Protein AF-A0A4Z0AWT9-F1 (afdb_monomer)

Structure (mmCIF, N/CA/C/O backbone):
data_AF-A0A4Z0AWT9-F1
#
_entry.id   AF-A0A4Z0AWT9-F1
#
loop_
_atom_site.group_PDB
_atom_site.id
_atom_site.type_symbol
_atom_site.label_atom_id
_atom_site.label_alt_id
_atom_site.label_comp_id
_atom_site.label_asym_id
_atom_site.label_entity_id
_atom_site.label_seq_id
_atom_site.pdbx_PDB_ins_code
_atom_site.Cartn_x
_atom_site.Cartn_y
_atom_site.Cartn_z
_atom_site.occupancy
_atom_site.B_iso_or_equiv
_atom_site.auth_seq_id
_atom_site.auth_comp_id
_atom_site.auth_asym_id
_atom_site.auth_atom_id
_atom_site.pdbx_PDB_model_num
ATOM 1 N N . MET A 1 1 ? -32.587 -28.003 28.829 1.00 34.00 1 MET A N 1
ATOM 2 C CA . MET A 1 1 ? -33.513 -27.826 27.686 1.00 34.00 1 MET A CA 1
ATOM 3 C C . MET A 1 1 ? -32.665 -27.761 26.427 1.00 34.00 1 MET A C 1
ATOM 5 O O . MET A 1 1 ? -31.558 -27.246 26.549 1.00 34.00 1 MET A O 1
ATOM 9 N N . PRO A 1 2 ? -33.095 -28.286 25.268 1.00 43.34 2 PRO A N 1
ATOM 10 C CA . PRO A 1 2 ? -32.362 -28.026 24.037 1.00 43.34 2 PRO A CA 1
ATOM 11 C C . PRO A 1 2 ? -32.522 -26.530 23.752 1.00 43.34 2 PRO A C 1
ATOM 13 O O . PRO A 1 2 ? -33.607 -26.087 23.383 1.00 43.34 2 PRO A O 1
ATOM 16 N N . MET A 1 3 ? -31.492 -25.736 24.053 1.00 56.53 3 MET A N 1
ATOM 17 C CA . MET A 1 3 ? -31.479 -24.334 23.651 1.00 56.53 3 MET A CA 1
ATOM 18 C C . MET A 1 3 ? -31.527 -24.301 22.127 1.00 56.53 3 MET A C 1
ATOM 20 O O . MET A 1 3 ? -30.847 -25.090 21.468 1.00 56.53 3 MET A O 1
ATOM 24 N N . THR A 1 4 ? -32.356 -23.426 21.567 1.00 65.38 4 THR A N 1
ATOM 25 C CA . THR A 1 4 ? -32.278 -23.099 20.144 1.00 65.38 4 THR A CA 1
ATOM 26 C C . THR A 1 4 ? -30.821 -22.744 19.818 1.00 65.38 4 THR A C 1
ATOM 28 O O . THR A 1 4 ? -30.235 -21.932 20.535 1.00 65.38 4 THR A O 1
ATOM 31 N N . PRO A 1 5 ? -30.203 -23.354 18.788 1.00 80.44 5 PRO A N 1
ATOM 32 C CA . PRO A 1 5 ? -28.760 -23.236 18.536 1.00 80.44 5 PRO A CA 1
ATOM 33 C C . PRO A 1 5 ? -28.327 -21.819 18.126 1.00 80.44 5 PRO A C 1
ATOM 35 O O . PRO A 1 5 ? -27.136 -21.520 18.066 1.00 80.44 5 PRO A O 1
ATOM 38 N N . TYR A 1 6 ? -29.296 -20.943 17.869 1.00 90.62 6 TYR A N 1
ATOM 39 C CA . TYR A 1 6 ? -29.118 -19.524 17.625 1.00 90.62 6 TYR A CA 1
ATOM 40 C C . TYR A 1 6 ? -30.320 -18.735 18.155 1.00 90.62 6 TYR A C 1
ATOM 42 O O . TYR A 1 6 ? -31.390 -19.303 18.393 1.00 90.62 6 TYR A O 1
ATOM 50 N N . LEU A 1 7 ? -30.150 -17.420 18.301 1.00 92.81 7 LEU A N 1
ATOM 51 C CA . LEU A 1 7 ? -31.238 -16.474 18.562 1.00 92.81 7 LEU A CA 1
ATOM 52 C C . LEU A 1 7 ? -31.240 -15.377 17.506 1.00 92.81 7 LEU A C 1
ATOM 54 O O . LEU A 1 7 ? -30.193 -14.813 17.200 1.00 92.81 7 LEU A O 1
ATOM 58 N N . VAL A 1 8 ? -32.416 -15.039 16.984 1.00 93.94 8 VAL A N 1
ATOM 59 C CA . VAL A 1 8 ? -32.607 -13.880 16.104 1.00 93.94 8 VAL A CA 1
ATOM 60 C C . VAL A 1 8 ? -33.432 -12.826 16.824 1.00 93.94 8 VAL A C 1
ATOM 62 O O . VAL A 1 8 ? -34.548 -13.106 17.263 1.00 93.94 8 VAL A O 1
ATOM 65 N N . SER A 1 9 ? -32.902 -11.607 16.896 1.00 94.94 9 SER A N 1
ATOM 66 C CA . SER A 1 9 ? -33.545 -10.489 17.585 1.00 94.94 9 SER A CA 1
ATOM 67 C C . SER A 1 9 ? -33.411 -9.190 16.797 1.00 94.94 9 SER A C 1
ATOM 69 O O . SER A 1 9 ? -32.489 -9.012 15.997 1.00 94.94 9 SER A O 1
ATOM 71 N N . GLN A 1 10 ? -34.320 -8.249 17.051 1.00 96.06 10 GLN A N 1
ATOM 72 C CA . GLN A 1 10 ? -34.193 -6.888 16.541 1.00 96.06 10 GLN A CA 1
ATOM 73 C C . GLN A 1 10 ? -32.950 -6.218 17.138 1.00 96.06 10 GLN A C 1
ATOM 75 O O . GLN A 1 10 ? -32.688 -6.317 18.341 1.00 96.06 10 GLN A O 1
ATOM 80 N N . PHE A 1 11 ? -32.195 -5.520 16.297 1.00 95.69 11 PHE A N 1
ATOM 81 C CA . PHE A 1 11 ? -31.039 -4.748 16.715 1.00 95.69 11 PHE A CA 1
ATOM 82 C C . PHE A 1 11 ? -31.488 -3.576 17.594 1.00 95.69 11 PHE A C 1
ATOM 84 O O . PHE A 1 11 ? -32.175 -2.661 17.149 1.00 95.69 11 PHE A O 1
ATOM 91 N N . ALA A 1 12 ? -31.115 -3.636 18.868 1.00 92.44 12 ALA A N 1
ATOM 92 C CA . ALA A 1 12 ? -31.320 -2.580 19.845 1.00 92.44 12 ALA A CA 1
ATOM 93 C C . ALA A 1 12 ? -30.248 -2.693 20.931 1.00 92.44 12 ALA A C 1
ATOM 95 O O . ALA A 1 12 ? -29.684 -3.768 21.161 1.00 92.44 12 ALA A O 1
ATOM 96 N N . GLN A 1 13 ? -29.986 -1.592 21.633 1.00 85.69 13 GLN A N 1
ATOM 97 C CA . GLN A 1 13 ? -28.931 -1.549 22.645 1.00 85.69 13 GLN A CA 1
ATOM 98 C C . GLN A 1 13 ? -29.200 -2.531 23.801 1.00 85.69 13 GLN A C 1
ATOM 100 O O . GLN A 1 13 ? -28.304 -3.256 24.228 1.00 85.69 13 GLN A O 1
ATOM 105 N N . SER A 1 14 ? -30.455 -2.615 24.258 1.00 86.06 14 SER A N 1
ATOM 106 C CA . SER A 1 14 ? -30.897 -3.584 25.271 1.00 86.06 14 SER A CA 1
ATOM 107 C C . SER A 1 14 ? -30.774 -5.030 24.784 1.00 86.06 14 SER A C 1
ATOM 109 O O . SER A 1 14 ? -30.354 -5.897 25.551 1.00 86.06 14 SER A O 1
ATOM 111 N N . THR A 1 15 ? -31.073 -5.288 23.506 1.00 88.69 15 THR A N 1
ATOM 112 C CA . THR A 1 15 ? -30.923 -6.611 22.889 1.00 88.69 15 THR A CA 1
ATOM 113 C C . THR A 1 15 ? -29.475 -7.082 22.935 1.00 88.69 15 THR A C 1
ATOM 115 O O . THR A 1 15 ? -29.232 -8.206 23.361 1.00 88.69 15 THR A O 1
ATOM 118 N N . MET A 1 16 ? -28.506 -6.245 22.544 1.00 85.69 16 MET A N 1
ATOM 119 C CA . MET A 1 16 ? -27.086 -6.628 22.565 1.00 85.69 16 MET A CA 1
ATOM 120 C C . MET A 1 16 ? -26.637 -7.054 23.966 1.00 85.69 16 MET A C 1
ATOM 122 O O . MET A 1 16 ? -25.993 -8.089 24.119 1.00 85.69 16 MET A O 1
ATOM 126 N N . THR A 1 17 ? -27.026 -6.296 24.993 1.00 81.94 17 THR A N 1
ATOM 127 C CA . THR A 1 17 ? -26.704 -6.620 26.389 1.00 81.94 17 THR A CA 1
ATOM 128 C C . THR A 1 17 ? -27.331 -7.935 26.832 1.00 81.94 17 THR A C 1
ATOM 130 O O . THR A 1 17 ? -26.654 -8.762 27.442 1.00 81.94 17 THR A O 1
ATOM 133 N N . ASN A 1 18 ? -28.607 -8.153 26.508 1.00 84.69 18 ASN A N 1
ATOM 134 C CA . ASN A 1 18 ? -29.295 -9.389 26.866 1.00 84.69 18 ASN A CA 1
ATOM 135 C C . ASN A 1 18 ? -28.673 -10.596 26.161 1.00 84.69 18 ASN A C 1
ATOM 137 O O . ASN A 1 18 ? -28.399 -11.588 26.819 1.00 84.69 18 ASN A O 1
ATOM 141 N N . LEU A 1 19 ? -28.352 -10.493 24.870 1.00 87.06 19 LEU A N 1
ATOM 142 C CA . LEU A 1 19 ? -27.725 -11.585 24.124 1.00 87.06 19 LEU A CA 1
ATOM 143 C C . LEU A 1 19 ? -26.356 -11.989 24.696 1.00 87.06 19 LEU A C 1
ATOM 145 O O . LEU A 1 19 ? -26.049 -13.174 24.730 1.00 87.06 19 LEU A O 1
ATOM 149 N N . VAL A 1 20 ? -25.539 -11.048 25.184 1.00 83.19 20 VAL A N 1
ATOM 150 C CA . VAL A 1 20 ? -24.282 -11.409 25.870 1.00 83.19 20 VAL A CA 1
ATOM 151 C C . VAL A 1 20 ? -24.552 -12.094 27.216 1.00 83.19 20 VAL A C 1
ATOM 153 O O . VAL A 1 20 ? -23.870 -13.063 27.548 1.00 83.19 20 VAL A O 1
ATOM 156 N N . ARG A 1 21 ? -25.544 -11.625 27.985 1.00 82.88 21 ARG A N 1
ATOM 157 C CA . ARG A 1 21 ? -25.937 -12.250 29.263 1.00 82.88 21 ARG A CA 1
ATOM 158 C C . ARG A 1 21 ? -26.490 -13.660 29.077 1.00 82.88 21 ARG A C 1
ATOM 160 O O . ARG A 1 21 ? -26.187 -14.525 29.887 1.00 82.88 21 ARG A O 1
ATOM 167 N N . GLU A 1 22 ? -27.235 -13.910 28.004 1.00 82.50 22 GLU A N 1
ATOM 168 C CA . GLU A 1 22 ? -27.703 -15.259 27.656 1.00 82.50 22 GLU A CA 1
ATOM 169 C C . GLU A 1 22 ? -26.533 -16.227 27.406 1.00 82.50 22 GLU A C 1
ATOM 171 O O . GLU A 1 22 ? -26.630 -17.407 27.730 1.00 82.50 22 GLU A O 1
ATOM 176 N N . CYS A 1 23 ? -25.397 -15.744 26.889 1.00 79.88 23 CYS A N 1
ATOM 177 C CA . CYS A 1 23 ? -24.223 -16.588 26.656 1.00 79.88 23 CYS A CA 1
ATOM 178 C C . CYS A 1 23 ? -23.455 -16.954 27.935 1.00 79.88 23 CYS A C 1
ATOM 180 O O . CYS A 1 23 ? -22.944 -18.067 28.030 1.00 79.88 23 CYS A O 1
ATOM 182 N N . PHE A 1 24 ? -23.313 -16.017 28.881 1.00 77.19 24 PHE A N 1
ATOM 183 C CA . PHE A 1 24 ? -22.344 -16.136 29.987 1.00 77.19 24 PHE A CA 1
ATOM 184 C C . PHE A 1 24 ? -22.935 -15.900 31.388 1.00 77.19 24 PHE A C 1
ATOM 186 O O . PHE A 1 24 ? -22.199 -15.881 32.371 1.00 77.19 24 PHE A O 1
ATOM 193 N N . GLY A 1 25 ? -24.255 -15.739 31.500 1.00 75.69 25 GLY A N 1
ATOM 194 C CA . GLY A 1 25 ? -24.974 -15.523 32.756 1.00 75.69 25 GLY A CA 1
ATOM 195 C C . GLY A 1 25 ? -25.183 -14.050 33.133 1.00 75.69 25 GLY A C 1
ATOM 196 O O . GLY A 1 25 ? -24.618 -13.127 32.546 1.00 75.69 25 GLY A O 1
ATOM 197 N N . TYR A 1 26 ? -26.020 -13.820 34.151 1.00 65.75 26 TYR A N 1
ATOM 198 C CA . TYR A 1 26 ? -26.391 -12.476 34.627 1.00 65.75 26 TYR A CA 1
ATOM 199 C C . TYR A 1 26 ? -25.334 -11.805 35.516 1.00 65.75 26 TYR A C 1
ATOM 201 O O . TYR A 1 26 ? -25.423 -10.600 35.743 1.00 65.75 26 TYR A O 1
ATOM 209 N N . ASP A 1 27 ? -24.317 -12.550 35.960 1.00 65.62 27 ASP A N 1
ATOM 210 C CA . ASP A 1 27 ? -23.157 -12.005 36.683 1.00 65.62 27 ASP A CA 1
ATOM 211 C C . ASP A 1 27 ? -22.202 -11.228 35.756 1.00 65.62 27 ASP A C 1
ATOM 213 O O . ASP A 1 27 ? -21.248 -10.588 36.211 1.00 65.62 27 ASP A O 1
ATOM 217 N N . PHE A 1 28 ? -22.459 -11.252 34.443 1.00 67.19 28 PHE A N 1
ATOM 218 C CA . PHE A 1 28 ? -21.724 -10.455 33.476 1.00 67.19 28 PHE A CA 1
ATOM 219 C C . PHE A 1 28 ? -21.985 -8.951 33.710 1.00 67.19 28 PHE A C 1
ATOM 221 O O . PHE A 1 28 ? -23.152 -8.545 33.802 1.00 67.19 28 PHE A O 1
ATOM 228 N N . PRO A 1 29 ? -20.935 -8.106 33.801 1.00 64.50 29 PRO A N 1
ATOM 229 C CA . PRO A 1 29 ? -21.062 -6.686 34.142 1.00 64.50 29 PRO A CA 1
ATOM 230 C C . PRO A 1 29 ? -22.032 -5.930 33.235 1.00 64.50 29 PRO A C 1
ATOM 232 O O . PRO A 1 29 ? -22.288 -6.355 32.114 1.00 64.50 29 PRO A O 1
ATOM 235 N N . ASP A 1 30 ? -22.529 -4.770 33.679 1.00 65.44 30 ASP A N 1
ATOM 236 C CA . ASP A 1 30 ? -23.369 -3.917 32.832 1.00 65.44 30 ASP A CA 1
ATOM 237 C C . ASP A 1 30 ? -22.605 -3.412 31.593 1.00 65.44 30 ASP A C 1
ATOM 239 O O . ASP A 1 30 ? -21.855 -2.432 31.620 1.00 65.44 30 ASP A O 1
ATOM 243 N N . ILE A 1 31 ? -22.828 -4.128 30.496 1.00 72.94 31 ILE A N 1
ATOM 244 C CA . ILE A 1 31 ? -22.224 -3.986 29.171 1.00 72.94 31 ILE A CA 1
ATOM 245 C C . ILE A 1 31 ? -22.481 -2.596 28.582 1.00 72.94 31 ILE A C 1
ATOM 247 O O . ILE A 1 31 ? -21.653 -2.083 27.830 1.00 72.94 31 ILE A O 1
ATOM 251 N N . LEU A 1 32 ? -23.597 -1.957 28.951 1.00 68.00 32 LEU A N 1
ATOM 252 C CA . LEU A 1 32 ? -24.004 -0.655 28.419 1.00 68.00 32 LEU A CA 1
ATOM 253 C C . LEU A 1 32 ? -23.069 0.477 28.842 1.00 68.00 32 LEU A C 1
ATOM 255 O O . LEU A 1 32 ? -22.930 1.463 28.122 1.00 68.00 32 LEU A O 1
ATOM 259 N N . THR A 1 33 ? -22.397 0.329 29.982 1.00 75.50 33 THR A N 1
ATOM 260 C CA . THR A 1 33 ? -21.462 1.342 30.493 1.00 75.50 33 THR A CA 1
ATOM 261 C C . THR A 1 33 ? -20.154 1.397 29.702 1.00 75.50 33 THR A C 1
ATOM 263 O O . THR A 1 33 ? -19.354 2.322 29.858 1.00 75.50 33 THR A O 1
ATOM 266 N N . LYS A 1 34 ? -19.918 0.412 28.830 1.00 86.38 34 LYS A N 1
ATOM 267 C CA . LYS A 1 34 ? -18.669 0.259 28.101 1.00 86.38 34 LYS A CA 1
ATOM 268 C C . LYS A 1 34 ? -18.639 1.127 26.843 1.00 86.38 34 LYS A C 1
ATOM 270 O O . LYS A 1 34 ? -19.440 0.935 25.928 1.00 86.38 34 LYS A O 1
ATOM 275 N N . ARG A 1 35 ? -17.648 2.028 26.758 1.00 88.62 35 ARG A N 1
ATOM 276 C CA . ARG A 1 35 ? -17.450 2.939 25.609 1.00 88.62 35 ARG A CA 1
ATOM 277 C C . ARG A 1 35 ? -17.421 2.185 24.277 1.00 88.62 35 ARG A C 1
ATOM 279 O O . ARG A 1 35 ? -18.039 2.646 23.322 1.00 88.62 35 ARG A O 1
ATOM 286 N N . GLN A 1 36 ? -16.778 1.015 24.230 1.00 91.19 36 GLN A N 1
ATOM 287 C CA . GLN A 1 36 ? -16.684 0.216 23.007 1.00 91.19 36 GLN A CA 1
ATOM 288 C C . GLN A 1 36 ? -18.032 -0.288 22.497 1.00 91.19 36 GLN A C 1
ATOM 290 O O . GLN A 1 36 ? -18.289 -0.264 21.296 1.00 91.19 36 GLN A O 1
ATOM 295 N N . VAL A 1 37 ? -18.918 -0.708 23.402 1.00 90.75 37 VAL A N 1
ATOM 296 C CA . VAL A 1 37 ? -20.254 -1.187 23.028 1.00 90.75 37 VAL A CA 1
ATOM 297 C C . VAL A 1 37 ? -21.082 -0.035 22.481 1.00 90.75 37 VAL A C 1
ATOM 299 O O . VAL A 1 37 ? -21.694 -0.179 21.428 1.00 90.75 37 VAL A O 1
ATOM 302 N N . GLY A 1 38 ? -21.055 1.122 23.152 1.00 91.25 38 GLY A N 1
ATOM 303 C CA . GLY A 1 38 ? -21.725 2.329 22.664 1.00 91.25 38 GLY A CA 1
ATOM 304 C C . GLY A 1 38 ? -21.214 2.761 21.287 1.00 91.25 38 GLY A C 1
ATOM 305 O O . GLY A 1 38 ? -22.010 3.066 20.400 1.00 91.25 38 GLY A O 1
ATOM 306 N N . TYR A 1 39 ? -19.895 2.713 21.074 1.00 92.75 39 TYR A N 1
ATOM 307 C CA . TYR A 1 39 ? -19.290 3.034 19.784 1.00 92.75 39 TYR A CA 1
ATOM 308 C C . TYR A 1 39 ? -19.731 2.060 18.680 1.00 92.75 39 TYR A C 1
ATOM 310 O O . TYR A 1 39 ? -20.204 2.501 17.634 1.00 92.75 39 TYR A O 1
ATOM 318 N N . ILE A 1 40 ? -19.630 0.745 18.915 1.00 94.00 40 ILE A N 1
ATOM 319 C CA . ILE A 1 40 ? -20.047 -0.294 17.957 1.00 94.00 40 ILE A CA 1
ATOM 320 C C . ILE A 1 40 ? -21.546 -0.186 17.651 1.00 94.00 40 ILE A C 1
ATOM 322 O O . ILE A 1 40 ? -21.942 -0.298 16.493 1.00 94.00 40 ILE A O 1
ATOM 326 N N . PHE A 1 41 ? -22.375 0.079 18.662 1.00 94.25 41 PHE A N 1
ATOM 327 C CA . PHE A 1 41 ? -23.812 0.275 18.488 1.00 94.25 41 PHE A CA 1
ATOM 328 C C . PHE A 1 41 ? -24.112 1.457 17.559 1.00 94.25 41 PHE A C 1
ATOM 330 O O . PHE A 1 41 ? -24.841 1.300 16.580 1.00 94.25 41 PHE A O 1
ATOM 337 N N . ASN A 1 42 ? -23.493 2.617 17.802 1.00 93.69 42 ASN A N 1
ATOM 338 C CA . ASN A 1 42 ? -23.650 3.783 16.933 1.00 93.69 42 ASN A CA 1
ATOM 339 C C . ASN A 1 42 ? -23.121 3.494 15.518 1.00 93.69 42 ASN A C 1
ATOM 341 O O . ASN A 1 42 ? -23.771 3.857 14.538 1.00 93.69 42 ASN A O 1
ATOM 345 N N . TYR A 1 43 ? -21.978 2.807 15.398 1.00 94.44 43 TYR A N 1
ATOM 346 C CA . TYR A 1 43 ? -21.394 2.397 14.115 1.00 94.44 43 TYR A CA 1
ATOM 347 C C . TYR A 1 43 ? -22.377 1.562 13.284 1.00 94.44 43 TYR A C 1
ATOM 349 O O . TYR A 1 43 ? -22.621 1.869 12.119 1.00 94.44 43 TYR A O 1
ATOM 357 N N . LEU A 1 44 ? -22.987 0.550 13.900 1.00 95.38 44 LEU A N 1
ATOM 358 C CA . LEU A 1 44 ? -23.979 -0.324 13.275 1.00 95.38 44 LEU A CA 1
ATOM 359 C C . LEU A 1 44 ? -25.296 0.399 12.961 1.00 95.38 44 LEU A C 1
ATOM 361 O O . LEU A 1 44 ? -25.850 0.182 11.887 1.00 95.38 44 LEU A O 1
ATOM 365 N N . ASN A 1 45 ? -25.763 1.307 13.825 1.00 94.19 45 ASN A N 1
ATOM 366 C CA . ASN A 1 45 ? -26.920 2.162 13.520 1.00 94.19 45 ASN A CA 1
ATOM 367 C C . ASN A 1 45 ? -26.681 3.001 12.264 1.00 94.19 45 ASN A C 1
ATOM 369 O O . ASN A 1 45 ? -27.558 3.114 11.412 1.00 94.19 45 ASN A O 1
ATOM 373 N N . ARG A 1 46 ? -25.476 3.562 12.108 1.00 93.19 46 ARG A N 1
ATOM 374 C CA . ARG A 1 46 ? -25.130 4.350 10.918 1.00 93.19 46 ARG A CA 1
ATOM 375 C C . ARG A 1 46 ? -25.126 3.514 9.634 1.00 93.19 46 ARG A C 1
ATOM 377 O O . ARG A 1 46 ? -25.330 4.080 8.560 1.00 93.19 46 ARG A O 1
ATOM 384 N N . LEU A 1 47 ? -24.910 2.205 9.758 1.00 94.56 47 LEU A N 1
ATOM 385 C CA . LEU A 1 47 ? -25.004 1.210 8.688 1.00 94.56 47 LEU A CA 1
ATOM 386 C C . LEU A 1 47 ? -26.421 0.632 8.500 1.00 94.56 47 LEU A C 1
ATOM 388 O O . LEU A 1 47 ? -26.574 -0.321 7.739 1.00 94.56 47 LEU A O 1
ATOM 392 N N . ASP A 1 48 ? -27.436 1.192 9.168 1.00 95.38 48 ASP A N 1
ATOM 393 C CA . ASP A 1 48 ? -28.833 0.735 9.123 1.00 95.38 48 ASP A CA 1
ATOM 394 C C . ASP A 1 48 ? -29.010 -0.722 9.596 1.00 95.38 48 ASP A C 1
ATOM 396 O O . ASP A 1 48 ? -29.749 -1.503 8.999 1.00 95.38 48 ASP A O 1
ATOM 400 N N . ALA A 1 49 ? -28.308 -1.124 10.664 1.00 97.06 49 ALA A N 1
ATOM 401 C CA . ALA A 1 49 ? -28.497 -2.438 11.277 1.00 97.06 49 ALA A CA 1
ATOM 402 C C . ALA A 1 49 ? -29.924 -2.597 11.830 1.00 97.06 49 ALA A C 1
ATOM 404 O O . ALA A 1 49 ? -30.387 -1.796 12.640 1.00 97.06 49 ALA A O 1
ATOM 405 N N . LYS A 1 50 ? -30.606 -3.673 11.426 1.00 97.62 50 LYS A N 1
ATOM 406 C CA . LYS A 1 50 ? -31.999 -3.970 11.802 1.00 97.62 50 LYS A CA 1
ATOM 407 C C . LYS A 1 50 ? -32.123 -5.184 12.698 1.00 97.62 50 LYS A C 1
ATOM 409 O O . LYS A 1 50 ? -32.933 -5.177 13.623 1.00 97.62 50 LYS A O 1
ATOM 414 N N . ASN A 1 51 ? -31.304 -6.204 12.463 1.00 97.56 51 ASN A N 1
ATOM 415 C CA . ASN A 1 51 ? -31.355 -7.455 13.205 1.00 97.56 51 ASN A CA 1
ATOM 416 C C . ASN A 1 51 ? -29.962 -7.948 13.576 1.00 97.56 51 ASN A C 1
ATOM 418 O O . ASN A 1 51 ? -28.967 -7.670 12.901 1.00 97.56 51 ASN A O 1
ATOM 422 N N . VAL A 1 52 ? -29.927 -8.713 14.662 1.00 97.25 52 VAL A N 1
ATOM 423 C CA . VAL A 1 52 ? -28.757 -9.438 15.140 1.00 97.25 52 VAL A CA 1
ATOM 424 C C . VAL A 1 52 ? -29.111 -10.917 15.284 1.00 97.25 52 VAL A C 1
ATOM 426 O O . VAL A 1 52 ? -30.156 -11.262 15.838 1.00 97.25 52 VAL A O 1
ATOM 429 N N . LEU A 1 53 ? -28.242 -11.784 14.769 1.00 96.25 53 LEU A N 1
ATOM 430 C CA . LEU A 1 53 ? -28.292 -13.226 14.983 1.00 96.25 53 LEU A CA 1
ATOM 431 C C . LEU A 1 53 ? -27.140 -13.621 15.904 1.00 96.25 53 LEU A C 1
ATOM 433 O O . LEU A 1 53 ? -25.983 -13.321 15.619 1.00 96.25 53 LEU A O 1
ATOM 437 N N . LEU A 1 54 ? -27.459 -14.291 17.002 1.00 95.75 54 LEU A N 1
ATOM 438 C CA . LEU A 1 54 ? -26.496 -14.853 17.935 1.00 95.75 54 LEU A CA 1
ATOM 439 C C . LEU A 1 54 ? -26.248 -16.323 17.600 1.00 95.75 54 LEU A C 1
ATOM 441 O O . LEU A 1 54 ? -27.169 -17.131 17.666 1.00 95.75 54 LEU A O 1
ATOM 445 N N . GLU A 1 55 ? -25.006 -16.654 17.278 1.00 94.44 55 GLU A N 1
ATOM 446 C CA . GLU A 1 55 ? -24.491 -18.016 17.169 1.00 94.44 55 GLU A CA 1
ATOM 447 C C . GLU A 1 55 ? -23.827 -18.414 18.492 1.00 94.44 55 GLU A C 1
ATOM 449 O O . GLU A 1 55 ? -22.880 -17.761 18.952 1.00 94.44 55 GLU A O 1
ATOM 454 N N . PHE A 1 56 ? -24.332 -19.485 19.106 1.00 91.06 56 PHE A N 1
ATOM 455 C CA . PHE A 1 56 ? -23.772 -20.040 20.335 1.00 91.06 56 PHE A CA 1
ATOM 456 C C . PHE A 1 56 ? -22.606 -20.992 20.058 1.00 91.06 56 PHE A C 1
ATOM 458 O O . PHE A 1 56 ? -22.488 -21.560 18.977 1.00 91.06 56 PHE A O 1
ATOM 465 N N . GLU A 1 57 ? -21.779 -21.208 21.084 1.00 89.25 57 GLU A N 1
ATOM 466 C CA . GLU A 1 57 ? -20.705 -22.211 21.087 1.00 89.25 57 GLU A CA 1
ATOM 467 C C . GLU A 1 57 ? -19.690 -22.082 19.934 1.00 89.25 57 GLU A C 1
ATOM 469 O O . GLU A 1 57 ? -19.135 -23.070 19.452 1.00 89.25 57 GLU A O 1
ATOM 474 N N . TYR A 1 58 ? -19.405 -20.850 19.515 1.00 93.50 58 TYR A N 1
ATOM 475 C CA . TYR A 1 58 ? -18.431 -20.553 18.473 1.00 93.50 58 TYR A CA 1
ATOM 476 C C . TYR A 1 58 ? -16.994 -20.763 18.973 1.00 93.50 58 TYR A C 1
ATOM 478 O O . TYR A 1 58 ? -16.624 -20.318 20.061 1.00 93.50 58 TYR A O 1
ATOM 486 N N . VAL A 1 59 ? -16.145 -21.389 18.158 1.00 94.25 59 VAL A N 1
ATOM 487 C CA . VAL A 1 59 ? -14.711 -21.538 18.449 1.00 94.25 59 VAL A CA 1
ATOM 488 C C . VAL A 1 59 ? -13.933 -20.500 17.651 1.00 94.25 59 VAL A C 1
ATOM 490 O O . VAL A 1 59 ? -13.738 -20.635 16.443 1.00 94.25 59 VAL A O 1
ATOM 493 N N . ASP A 1 60 ? -13.479 -19.452 18.335 1.00 94.56 60 ASP A N 1
ATOM 494 C CA . ASP A 1 60 ? -12.621 -18.439 17.731 1.00 94.56 60 ASP A CA 1
ATOM 495 C C . ASP A 1 60 ? -11.156 -18.883 17.755 1.00 94.56 60 ASP A C 1
ATOM 497 O O . ASP A 1 60 ? -10.642 -19.270 18.801 1.00 94.56 60 ASP A O 1
ATOM 501 N N . LYS A 1 61 ? -10.474 -18.805 16.606 1.00 93.38 61 LYS A N 1
ATOM 502 C CA . LYS A 1 61 ? -9.060 -19.194 16.482 1.00 93.38 61 LYS A CA 1
ATOM 503 C C . LYS A 1 61 ? -8.171 -18.383 17.430 1.00 93.38 61 LYS A C 1
ATOM 505 O O . LYS A 1 61 ? -7.358 -18.966 18.141 1.00 93.38 61 LYS A O 1
ATOM 510 N N . ASP A 1 62 ? -8.317 -17.058 17.414 1.00 92.00 62 ASP A N 1
ATOM 511 C CA . ASP A 1 62 ? -7.410 -16.159 18.129 1.00 92.00 62 ASP A CA 1
ATOM 512 C C . ASP A 1 62 ? -7.605 -16.319 19.647 1.00 92.00 62 ASP A C 1
ATOM 514 O O . ASP A 1 62 ? -6.635 -16.495 20.386 1.00 92.00 62 ASP A O 1
ATOM 518 N N . PHE A 1 63 ? -8.859 -16.379 20.110 1.00 93.62 63 PHE A N 1
ATOM 519 C CA . PHE A 1 63 ? -9.153 -16.623 21.521 1.00 93.62 63 PHE A CA 1
ATOM 520 C C . PHE A 1 63 ? -8.803 -18.040 21.983 1.00 93.62 63 PHE A C 1
ATOM 522 O O . PHE A 1 63 ? -8.360 -18.198 23.116 1.00 93.62 63 PHE A O 1
ATOM 529 N N . LEU A 1 64 ? -8.978 -19.074 21.154 1.00 94.81 64 LEU A N 1
ATOM 530 C CA . LEU A 1 64 ? -8.596 -20.440 21.525 1.00 94.81 64 LEU A CA 1
ATOM 531 C C . LEU A 1 64 ? -7.091 -20.533 21.806 1.00 94.81 64 LEU A C 1
ATOM 533 O O . LEU A 1 64 ? -6.685 -21.167 22.785 1.00 94.81 64 LEU A O 1
ATOM 537 N N . GLU A 1 65 ? -6.275 -19.871 20.986 1.00 93.50 65 GLU A N 1
ATOM 538 C CA . GLU A 1 65 ? -4.829 -19.812 21.188 1.00 93.50 65 GLU A CA 1
ATOM 539 C C . GLU A 1 65 ? -4.489 -19.082 22.498 1.00 93.50 65 GLU A C 1
ATOM 541 O O . GLU A 1 65 ? -3.779 -19.628 23.350 1.00 93.50 65 GLU A O 1
ATOM 546 N N . ASP A 1 66 ? -5.078 -17.904 22.722 1.00 91.25 66 ASP A N 1
ATOM 547 C CA . ASP A 1 66 ? -4.893 -17.124 23.954 1.00 91.25 66 ASP A CA 1
ATOM 548 C C . ASP A 1 66 ? -5.367 -17.894 25.200 1.00 91.25 66 ASP A C 1
ATOM 550 O O . ASP A 1 66 ? -4.703 -17.898 26.246 1.00 91.25 66 ASP A O 1
ATOM 554 N N . PHE A 1 67 ? -6.480 -18.620 25.079 1.00 92.00 67 PHE A N 1
ATOM 555 C CA . PHE A 1 67 ? -7.012 -19.474 26.129 1.00 92.00 67 PHE A CA 1
ATOM 556 C C . PHE A 1 67 ? -6.038 -20.595 26.472 1.00 92.00 67 PHE A C 1
ATOM 558 O O . PHE A 1 67 ? -5.681 -20.761 27.638 1.00 92.00 67 PHE A O 1
ATOM 565 N N . SER A 1 68 ? -5.577 -21.347 25.473 1.00 92.06 68 SER A N 1
ATOM 566 C CA . SER A 1 68 ? -4.709 -22.509 25.680 1.00 92.06 68 SER A CA 1
ATOM 567 C C . SER A 1 68 ? -3.406 -22.152 26.407 1.00 92.06 68 SER A C 1
ATOM 569 O O . SER A 1 68 ? -2.930 -22.898 27.266 1.00 92.06 68 SER A O 1
ATOM 571 N N . ARG A 1 69 ? -2.845 -20.976 26.116 1.00 88.00 69 ARG A N 1
ATOM 572 C CA . ARG A 1 69 ? -1.538 -20.558 26.635 1.00 88.00 69 ARG A CA 1
ATOM 573 C C . ARG A 1 69 ? -1.605 -19.961 28.024 1.00 88.00 69 ARG A C 1
ATOM 575 O O . ARG A 1 69 ? -0.679 -20.179 28.818 1.00 88.00 69 ARG A O 1
ATOM 582 N N . TYR A 1 70 ? -2.687 -19.243 28.309 1.00 86.06 70 TYR A N 1
ATOM 583 C CA . TYR A 1 70 ? -2.853 -18.491 29.542 1.00 86.06 70 TYR A CA 1
ATOM 584 C C . TYR A 1 70 ? -4.072 -18.944 30.354 1.00 86.06 70 TYR A C 1
ATOM 586 O O . TYR A 1 70 ? -3.907 -19.466 31.459 1.00 86.06 70 TYR A O 1
ATOM 594 N N . TYR A 1 71 ? -5.292 -18.786 29.829 1.00 87.06 71 TYR A N 1
ATOM 595 C CA . TYR A 1 71 ? -6.519 -18.967 30.618 1.00 87.06 71 TYR A CA 1
ATOM 596 C C . TYR A 1 71 ? -6.786 -20.412 31.050 1.00 87.06 71 TYR A C 1
ATOM 598 O O . TYR A 1 71 ? -7.326 -20.620 32.136 1.00 87.06 71 TYR A O 1
ATOM 606 N N . ALA A 1 72 ? -6.338 -21.408 30.285 1.00 90.38 72 ALA A N 1
ATOM 607 C CA . ALA A 1 72 ? -6.469 -22.823 30.634 1.00 90.38 72 ALA A CA 1
ATOM 608 C C . ALA A 1 72 ? -5.779 -23.178 31.965 1.00 90.38 72 ALA A C 1
ATOM 610 O O . ALA A 1 72 ? -6.169 -24.127 32.639 1.00 90.38 72 ALA A O 1
ATOM 611 N N . LYS A 1 73 ? -4.765 -22.399 32.363 1.00 86.62 73 LYS A N 1
ATOM 612 C CA . LYS A 1 73 ? -4.007 -22.580 33.612 1.00 86.62 73 LYS A CA 1
ATOM 613 C C . LYS A 1 73 ? -4.618 -21.818 34.795 1.00 86.62 73 LYS A C 1
ATOM 615 O O . LYS A 1 73 ? -4.115 -21.923 35.912 1.00 86.62 73 LYS A O 1
ATOM 620 N N . ARG A 1 74 ? -5.677 -21.031 34.574 1.00 82.38 74 ARG A N 1
ATOM 621 C CA . ARG A 1 74 ? -6.328 -20.206 35.598 1.00 82.38 74 ARG A CA 1
ATOM 622 C C . ARG A 1 74 ? -7.430 -20.995 36.309 1.00 82.38 74 ARG A C 1
ATOM 624 O O . ARG A 1 74 ? -8.258 -21.643 35.668 1.00 82.38 74 ARG A O 1
ATOM 631 N N . TYR A 1 75 ? -7.462 -20.895 37.637 1.00 80.00 75 TYR A N 1
ATOM 632 C CA . TYR A 1 75 ? -8.573 -21.399 38.447 1.00 80.00 75 TYR A CA 1
ATOM 633 C C . TYR A 1 75 ? -9.859 -20.612 38.148 1.00 80.00 75 TYR A C 1
ATOM 635 O O . TYR A 1 75 ? -9.825 -19.381 38.125 1.00 80.00 75 TYR A O 1
ATOM 643 N N . GLY A 1 76 ? -10.976 -21.317 37.932 1.00 73.81 76 GLY A N 1
ATOM 644 C CA . GLY A 1 76 ? -12.257 -20.702 37.566 1.00 73.81 76 GLY A CA 1
ATOM 645 C C . GLY A 1 76 ? -12.248 -20.075 36.170 1.00 73.81 76 GLY A C 1
ATOM 646 O O . GLY A 1 76 ? -12.639 -18.924 36.021 1.00 73.81 76 GLY A O 1
ATOM 647 N N . ASN A 1 77 ? -11.722 -20.785 35.165 1.00 79.44 77 ASN A N 1
ATOM 648 C CA . ASN A 1 77 ? -11.828 -20.340 33.776 1.00 79.44 77 ASN A CA 1
ATOM 649 C C . ASN A 1 77 ? -13.235 -20.619 33.218 1.00 79.44 77 ASN A C 1
ATOM 651 O O . ASN A 1 77 ? -13.789 -21.692 33.442 1.00 79.44 77 ASN A O 1
ATOM 655 N N . ASP A 1 78 ? -13.772 -19.669 32.452 1.00 79.50 78 ASP A N 1
ATOM 656 C CA . ASP A 1 78 ? -15.117 -19.725 31.856 1.00 79.50 78 ASP A CA 1
ATOM 657 C C . ASP A 1 78 ? -15.141 -20.502 30.515 1.00 79.50 78 ASP A C 1
ATOM 659 O O . ASP A 1 78 ? -16.046 -20.358 29.695 1.00 79.50 78 ASP A O 1
ATOM 663 N N . GLY A 1 79 ? -14.128 -21.347 30.279 1.00 87.31 79 GLY A N 1
ATOM 664 C CA . GLY A 1 79 ? -13.969 -22.140 29.060 1.00 87.31 79 GLY A CA 1
ATOM 665 C C . GLY A 1 79 ? -13.440 -21.367 27.843 1.00 87.31 79 GLY A C 1
ATOM 666 O O . GLY A 1 79 ? -13.088 -20.193 27.910 1.00 87.31 79 GLY A O 1
ATOM 667 N N . HIS A 1 80 ? -13.346 -22.074 26.712 1.00 90.12 80 HIS A N 1
ATOM 668 C CA . HIS A 1 80 ? -12.807 -21.558 25.444 1.00 90.12 80 HIS A CA 1
ATOM 669 C C . HIS A 1 80 ? -13.887 -21.270 24.388 1.00 90.12 80 HIS A C 1
ATOM 671 O O . HIS A 1 80 ? -13.572 -20.765 23.312 1.00 90.12 80 HIS A O 1
ATOM 677 N N . LYS A 1 81 ? -15.147 -21.636 24.661 1.00 92.81 81 LYS A N 1
ATOM 678 C CA . LYS A 1 81 ? -16.260 -21.421 23.734 1.00 92.81 81 LYS A CA 1
ATOM 679 C C . LYS A 1 81 ? -16.692 -19.956 23.791 1.00 92.81 81 LYS A C 1
ATOM 681 O O . LYS A 1 81 ? -17.077 -19.454 24.843 1.00 92.81 81 LYS A O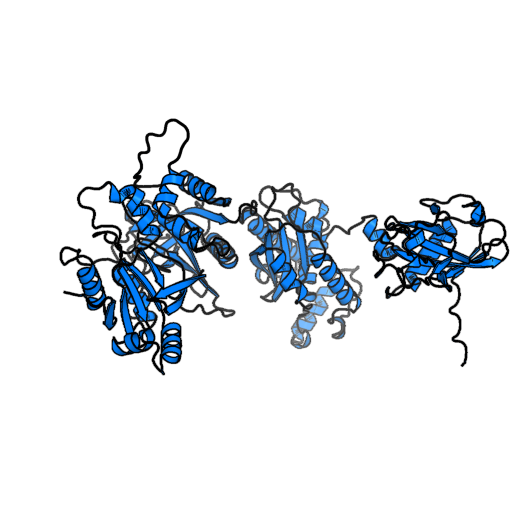 1
ATOM 686 N N . CYS A 1 82 ? -16.631 -19.291 22.648 1.00 94.19 82 CYS A N 1
ATOM 687 C CA . CYS A 1 82 ? -17.147 -17.949 22.436 1.00 94.19 82 CYS A CA 1
ATOM 688 C C . CYS A 1 82 ? -18.611 -17.999 21.977 1.00 94.19 82 CYS A C 1
ATOM 690 O O . CYS A 1 82 ? -19.184 -19.057 21.716 1.00 94.19 82 CYS A O 1
ATOM 692 N N . ALA A 1 83 ? -19.199 -16.821 21.809 1.00 94.06 83 ALA A N 1
ATOM 693 C CA . ALA A 1 83 ? -20.375 -16.626 20.971 1.00 94.06 83 ALA A CA 1
ATOM 694 C C . ALA A 1 83 ? -20.037 -15.670 19.823 1.00 94.06 83 ALA A C 1
ATOM 696 O O . ALA A 1 83 ? -19.040 -14.944 19.890 1.00 94.06 83 ALA A O 1
ATOM 697 N N . ARG A 1 84 ? -20.854 -15.638 18.772 1.00 95.69 84 ARG A N 1
ATOM 698 C CA . ARG A 1 84 ? -20.666 -14.711 17.652 1.00 95.69 84 ARG A CA 1
ATOM 699 C C . ARG A 1 84 ? -21.981 -14.032 17.299 1.00 95.69 84 ARG A C 1
ATOM 701 O O . ARG A 1 84 ? -22.986 -14.682 17.046 1.00 95.69 84 ARG A O 1
ATOM 708 N N . MET A 1 85 ? -21.977 -12.705 17.311 1.00 96.44 85 MET A N 1
ATOM 709 C CA . MET A 1 85 ? -23.113 -11.895 16.878 1.00 96.44 85 MET A CA 1
ATOM 710 C C . MET A 1 85 ? -22.924 -11.498 15.422 1.00 96.44 85 MET A C 1
ATOM 712 O O . MET A 1 85 ? -21.890 -10.932 15.082 1.00 96.44 85 MET A O 1
ATOM 716 N N . HIS A 1 86 ? -23.924 -11.755 14.590 1.00 97.94 86 HIS A N 1
ATOM 717 C CA . HIS A 1 86 ? -23.987 -11.375 13.183 1.00 97.94 86 HIS A CA 1
ATOM 718 C C . HIS A 1 86 ? -25.003 -10.258 12.996 1.00 97.94 86 HIS A C 1
ATOM 720 O O . HIS A 1 86 ? -26.118 -10.359 13.502 1.00 97.94 86 HIS A O 1
ATOM 726 N N . PHE A 1 87 ? -24.643 -9.215 12.255 1.00 98.25 87 PHE A N 1
ATOM 727 C CA . PHE A 1 87 ? -25.481 -8.031 12.075 1.00 98.25 87 PHE A CA 1
ATOM 728 C C . PHE A 1 87 ? -25.978 -7.920 10.635 1.00 98.25 87 PHE A C 1
ATOM 730 O O . PHE A 1 87 ? -25.215 -8.140 9.691 1.00 98.25 87 PHE A O 1
ATOM 737 N N . PHE A 1 88 ? -27.246 -7.539 10.466 1.00 98.19 88 PHE A N 1
ATOM 738 C CA . PHE A 1 88 ? -27.899 -7.446 9.160 1.00 98.19 88 PHE A CA 1
ATOM 739 C C . PHE A 1 88 ? -28.696 -6.147 9.016 1.00 98.19 88 PHE A C 1
ATOM 741 O O . PHE A 1 88 ? -29.382 -5.726 9.947 1.00 98.19 88 PHE A O 1
ATOM 748 N N . ALA A 1 89 ? -28.651 -5.546 7.826 1.00 97.88 89 ALA A N 1
ATOM 749 C CA . ALA A 1 89 ? -29.428 -4.359 7.446 1.00 97.88 89 ALA A CA 1
ATOM 750 C C . ALA A 1 89 ? -30.845 -4.681 6.925 1.00 97.88 89 ALA A C 1
ATOM 752 O O . ALA A 1 89 ? -31.569 -3.806 6.435 1.00 97.88 89 ALA A O 1
ATOM 753 N N . CYS A 1 90 ? -31.255 -5.949 7.003 1.00 96.19 90 CYS A N 1
ATOM 754 C CA . CYS A 1 90 ? -32.600 -6.398 6.665 1.00 96.19 90 CYS A CA 1
ATOM 755 C C . CYS A 1 90 ? -33.314 -6.953 7.903 1.00 96.19 90 CYS A C 1
ATOM 757 O O . CYS A 1 90 ? -32.648 -7.463 8.809 1.00 96.19 90 CYS A O 1
ATOM 759 N N . PRO A 1 91 ? -34.658 -6.909 7.924 1.00 94.81 91 PRO A N 1
ATOM 760 C CA . PRO A 1 91 ? -35.443 -7.741 8.822 1.00 94.81 91 PRO A CA 1
ATOM 761 C C . PRO A 1 91 ? -35.016 -9.207 8.700 1.00 94.81 91 PRO A C 1
ATOM 763 O O . PRO A 1 91 ? -34.832 -9.708 7.588 1.00 94.81 91 PRO A O 1
ATOM 766 N N . LEU A 1 92 ? -34.834 -9.874 9.836 1.00 94.00 92 LEU A N 1
ATOM 767 C CA . LEU A 1 92 ? -34.503 -11.293 9.915 1.00 94.00 92 LEU A CA 1
ATOM 768 C C . LEU A 1 92 ? -35.318 -11.928 11.042 1.00 94.00 92 LEU A C 1
ATOM 770 O O . LEU A 1 92 ? -35.395 -11.373 12.138 1.00 94.00 92 LEU A O 1
ATOM 774 N N . ASP A 1 93 ? -35.886 -13.102 10.792 1.00 92.94 93 ASP A N 1
ATOM 775 C CA . ASP A 1 93 ? -36.565 -13.908 11.803 1.00 92.94 93 ASP A CA 1
ATOM 776 C C . ASP A 1 93 ? -36.112 -15.377 11.753 1.00 92.94 93 ASP A C 1
ATOM 778 O O . ASP A 1 93 ? -35.330 -15.792 10.893 1.00 92.94 93 ASP A O 1
ATOM 782 N N . HIS A 1 94 ? -36.586 -16.177 12.710 1.00 92.50 94 HIS A N 1
ATOM 783 C CA . HIS A 1 94 ? -36.231 -17.593 12.801 1.00 92.50 94 HIS A CA 1
ATOM 784 C C . HIS A 1 94 ? -36.761 -18.417 11.616 1.00 92.50 94 HIS A C 1
ATOM 786 O O . HIS A 1 94 ? -36.136 -19.419 11.264 1.00 92.50 94 HIS A O 1
ATOM 792 N N . GLY A 1 95 ? -37.881 -18.016 11.005 1.00 91.62 95 GLY A N 1
ATOM 793 C CA . GLY A 1 95 ? -38.488 -18.713 9.870 1.00 91.62 95 GLY A CA 1
ATOM 794 C C . GLY A 1 95 ? -37.637 -18.579 8.613 1.00 91.62 95 GLY A C 1
ATOM 795 O O . GLY A 1 95 ? -37.324 -19.584 7.983 1.00 91.62 95 GLY A O 1
ATOM 796 N N . MET A 1 96 ? -37.164 -17.365 8.319 1.00 92.19 96 MET A N 1
ATOM 797 C CA . MET A 1 96 ? -36.226 -17.097 7.226 1.00 92.19 96 MET A CA 1
ATOM 798 C C . MET A 1 96 ? -34.941 -17.919 7.362 1.00 92.19 96 MET A C 1
ATOM 800 O O . MET A 1 96 ? -34.493 -18.522 6.391 1.00 92.19 96 MET A O 1
ATOM 804 N N . VAL A 1 97 ? -34.352 -17.968 8.563 1.00 92.56 97 VAL A N 1
ATOM 805 C CA . VAL A 1 97 ? -33.140 -18.770 8.807 1.00 92.56 97 VAL A CA 1
ATOM 806 C C . VAL A 1 97 ? -33.435 -20.262 8.635 1.00 92.56 97 VAL A C 1
ATOM 808 O O . VAL A 1 97 ? -32.663 -20.961 7.986 1.00 92.56 97 VAL A O 1
ATOM 811 N N . SER A 1 98 ? -34.569 -20.745 9.149 1.00 92.06 98 SER A N 1
ATOM 812 C CA . SER A 1 98 ? -34.963 -22.156 9.028 1.00 92.06 98 SER A CA 1
ATOM 813 C C . SER A 1 98 ? -35.176 -22.580 7.571 1.00 92.06 98 SER A C 1
ATOM 815 O O . SER A 1 98 ? -34.734 -23.658 7.189 1.00 92.06 98 SER A O 1
ATOM 817 N N . GLU A 1 99 ? -35.794 -21.727 6.747 1.00 93.31 99 GLU A N 1
ATOM 818 C CA . GLU A 1 99 ? -35.997 -21.955 5.307 1.00 93.31 99 GLU A CA 1
ATOM 819 C C . GLU A 1 99 ? -34.661 -22.094 4.560 1.00 93.31 99 GLU A C 1
ATOM 821 O O . GLU A 1 99 ? -34.486 -23.014 3.758 1.00 93.31 99 GLU A O 1
ATOM 826 N N . ILE A 1 100 ? -33.696 -21.212 4.861 1.00 94.25 100 ILE A N 1
ATOM 827 C CA . ILE A 1 100 ? -32.347 -21.275 4.283 1.00 94.25 100 ILE A CA 1
ATOM 828 C C . ILE A 1 100 ? -31.666 -22.592 4.671 1.00 94.25 100 ILE A C 1
ATOM 830 O O . ILE A 1 100 ? -31.161 -23.299 3.802 1.00 94.25 100 ILE A O 1
ATOM 834 N N . LEU A 1 101 ? -31.670 -22.937 5.963 1.00 93.38 101 LEU A N 1
ATOM 835 C CA . LEU A 1 101 ? -30.990 -24.132 6.475 1.00 93.38 101 LEU A CA 1
ATOM 836 C C . LEU A 1 101 ? -31.630 -25.438 5.987 1.00 93.38 101 LEU A C 1
ATOM 838 O O . LEU A 1 101 ? -30.927 -26.427 5.791 1.00 93.38 101 LEU A O 1
ATOM 842 N N . ALA A 1 102 ? -32.946 -25.447 5.770 1.00 94.25 102 ALA A N 1
ATOM 843 C CA . ALA A 1 102 ? -33.659 -26.595 5.220 1.00 94.25 102 ALA A CA 1
ATOM 844 C C . ALA A 1 102 ? -33.432 -26.783 3.708 1.00 94.25 102 ALA A C 1
ATOM 846 O O . ALA A 1 102 ? -33.820 -27.819 3.168 1.00 94.25 102 ALA A O 1
ATOM 847 N N . GLY A 1 103 ? -32.826 -25.807 3.019 1.00 92.88 103 GLY A N 1
ATOM 848 C CA . GLY A 1 103 ? -32.676 -25.830 1.563 1.00 92.88 103 GLY A CA 1
ATOM 849 C C . GLY A 1 103 ? -34.019 -25.739 0.834 1.00 92.88 103 GLY A C 1
ATOM 850 O O . GLY A 1 103 ? -34.215 -26.409 -0.181 1.00 92.88 103 GLY A O 1
ATOM 851 N N . GLY A 1 104 ? -34.963 -24.963 1.376 1.00 91.19 104 GLY A N 1
ATOM 852 C CA . GLY A 1 104 ? -36.294 -24.788 0.796 1.00 91.19 104 GLY A CA 1
ATOM 853 C C . GLY A 1 104 ? -36.292 -24.054 -0.559 1.00 91.19 104 GLY A C 1
ATOM 854 O O . GLY A 1 104 ? -35.250 -23.564 -1.006 1.00 91.19 104 GLY A O 1
ATOM 855 N N . PRO A 1 105 ? -37.450 -23.953 -1.242 1.00 91.75 105 PRO A N 1
ATOM 856 C CA . PRO A 1 105 ? -37.547 -23.385 -2.592 1.00 91.75 105 PRO A CA 1
ATOM 857 C C . PRO A 1 105 ? -36.987 -21.960 -2.731 1.00 91.75 105 PRO A C 1
ATOM 859 O O . PRO A 1 105 ? -36.463 -21.609 -3.787 1.00 91.75 105 PRO A O 1
ATOM 862 N N . GLU A 1 106 ? -37.063 -21.148 -1.671 1.00 92.94 106 GLU A N 1
ATOM 863 C CA . GLU A 1 106 ? -36.579 -19.760 -1.668 1.00 92.94 106 GLU A CA 1
ATOM 864 C C . GLU A 1 106 ? -35.165 -19.604 -1.071 1.00 92.94 106 GLU A C 1
ATOM 866 O O . GLU A 1 106 ? -34.647 -18.484 -1.029 1.00 92.94 106 GLU A O 1
ATOM 871 N N . ALA A 1 107 ? -34.516 -20.690 -0.629 1.00 93.25 107 ALA A N 1
ATOM 872 C CA . ALA A 1 107 ? -33.259 -20.639 0.126 1.00 93.25 107 ALA A CA 1
ATOM 873 C C . ALA A 1 107 ? -32.158 -19.847 -0.597 1.00 93.25 107 ALA A C 1
ATOM 875 O O . ALA A 1 107 ? -31.588 -18.922 -0.026 1.00 93.25 107 ALA A O 1
ATOM 876 N N . GLU A 1 108 ? -31.919 -20.123 -1.881 1.00 94.00 108 GLU A N 1
ATOM 877 C CA . GLU A 1 108 ? -30.912 -19.425 -2.698 1.00 94.00 108 GLU A CA 1
ATOM 878 C C . GLU A 1 108 ? -31.154 -17.912 -2.787 1.00 94.00 108 GLU A C 1
ATOM 880 O O . GLU A 1 108 ? -30.232 -17.095 -2.707 1.00 94.00 108 GLU A O 1
ATOM 885 N N . LYS A 1 109 ? -32.418 -17.508 -2.934 1.00 95.06 109 LYS A N 1
ATOM 886 C CA . LYS A 1 109 ? -32.797 -16.096 -3.004 1.00 95.06 109 LYS A CA 1
ATOM 887 C C . LYS A 1 109 ? -32.624 -15.421 -1.646 1.00 95.06 109 LYS A C 1
ATOM 889 O O . LYS A 1 109 ? -32.048 -14.335 -1.588 1.00 95.06 109 LYS A O 1
ATOM 894 N N . LEU A 1 110 ? -33.053 -16.076 -0.568 1.00 94.69 110 LEU A N 1
ATOM 895 C CA . LEU A 1 110 ? -32.880 -15.590 0.800 1.00 94.69 110 LEU A CA 1
ATOM 896 C C . LEU A 1 110 ? -31.398 -15.479 1.186 1.00 94.69 110 LEU A C 1
ATOM 898 O O . LEU A 1 110 ? -31.011 -14.483 1.792 1.00 94.69 110 LEU A O 1
ATOM 902 N N . MET A 1 111 ? -30.548 -16.423 0.770 1.00 94.81 111 MET A N 1
ATOM 903 C CA . MET A 1 111 ? -29.094 -16.360 0.971 1.00 94.81 111 MET A CA 1
ATOM 904 C C . MET A 1 111 ? -28.474 -15.135 0.293 1.00 94.81 111 MET A C 1
ATOM 906 O O . MET A 1 111 ? -27.661 -14.437 0.903 1.00 94.81 111 MET A O 1
ATOM 910 N N . ARG A 1 112 ? -28.883 -14.817 -0.944 1.00 95.25 112 ARG A N 1
ATOM 911 C CA . ARG A 1 112 ? -28.431 -13.597 -1.639 1.00 95.25 112 ARG A CA 1
ATOM 912 C C . ARG A 1 112 ? -28.878 -12.334 -0.912 1.00 95.25 112 ARG A C 1
ATOM 914 O O . ARG A 1 112 ? -28.080 -11.410 -0.767 1.00 95.25 112 ARG A O 1
ATOM 921 N N . THR A 1 113 ? -30.121 -12.297 -0.430 1.00 95.12 113 THR A N 1
ATOM 922 C CA . THR A 1 113 ? -30.628 -11.188 0.391 1.00 95.12 113 THR A CA 1
ATOM 923 C C . THR A 1 113 ? -29.814 -11.033 1.674 1.00 95.12 113 THR A C 1
ATOM 925 O O . THR A 1 113 ? -29.425 -9.915 2.007 1.00 95.12 113 THR A O 1
ATOM 928 N N . LEU A 1 114 ? -29.505 -12.141 2.351 1.00 95.50 114 LEU A N 1
ATOM 929 C CA . LEU A 1 114 ? -28.736 -12.155 3.592 1.00 95.50 114 LEU A CA 1
ATOM 930 C C . LEU A 1 114 ? -27.302 -11.644 3.383 1.00 95.50 114 LEU A C 1
ATOM 932 O O . LEU A 1 114 ? -26.830 -10.811 4.149 1.00 95.50 114 LEU A O 1
ATOM 936 N N . GLN A 1 115 ? -26.621 -12.079 2.319 1.00 97.00 115 GLN A N 1
ATOM 937 C CA . GLN A 1 115 ? -25.292 -11.573 1.960 1.00 97.00 115 GLN A CA 1
ATOM 938 C C . GLN A 1 115 ? -25.327 -10.082 1.593 1.00 97.00 115 GLN A C 1
ATOM 940 O O . GLN A 1 115 ? -24.445 -9.332 2.012 1.00 97.00 115 GLN A O 1
ATOM 945 N N . ALA A 1 116 ? -26.325 -9.627 0.832 1.00 96.94 116 ALA A N 1
ATOM 946 C CA . ALA A 1 116 ? -26.438 -8.218 0.452 1.00 96.94 116 ALA A CA 1
ATOM 947 C C . ALA A 1 116 ? -26.655 -7.293 1.666 1.00 96.94 116 ALA A C 1
ATOM 949 O O . ALA A 1 116 ? -26.190 -6.152 1.661 1.00 96.94 116 ALA A O 1
ATOM 950 N N . SER A 1 117 ? -27.332 -7.785 2.709 1.00 97.31 117 SER A N 1
ATOM 951 C CA . SER A 1 117 ? -27.596 -7.044 3.945 1.00 97.31 117 SER A CA 1
ATOM 952 C C . SER A 1 117 ? -26.575 -7.296 5.059 1.00 97.31 117 SER A C 1
ATOM 954 O O . SER A 1 117 ? -26.688 -6.677 6.116 1.00 97.31 117 SER A O 1
ATOM 956 N N . TYR A 1 118 ? -25.589 -8.177 4.861 1.00 98.38 118 TYR A N 1
ATOM 957 C CA . TYR A 1 118 ? -24.644 -8.550 5.910 1.00 98.38 118 TYR A CA 1
ATOM 958 C C . TYR A 1 118 ? -23.711 -7.389 6.272 1.00 98.38 118 TYR A C 1
ATOM 960 O O . TYR A 1 118 ? -22.971 -6.864 5.437 1.00 98.38 118 TYR A O 1
ATOM 968 N N . LEU A 1 119 ? -23.735 -6.999 7.546 1.00 98.50 119 LEU A N 1
ATOM 969 C CA . LEU A 1 119 ? -22.928 -5.909 8.096 1.00 98.50 119 LEU A CA 1
ATOM 970 C C . LEU A 1 119 ? -21.683 -6.408 8.831 1.00 98.50 119 LEU A C 1
ATOM 972 O O . LEU A 1 119 ? -20.859 -5.594 9.244 1.00 98.50 119 LEU A O 1
ATOM 976 N N . GLY A 1 120 ? -21.524 -7.725 8.975 1.00 98.25 120 GLY A N 1
ATOM 977 C CA . GLY A 1 120 ? -20.380 -8.342 9.633 1.00 98.25 120 GLY A CA 1
ATOM 978 C C . GLY A 1 120 ? -20.721 -8.966 10.983 1.00 98.25 120 GLY A C 1
ATOM 979 O O . GLY A 1 120 ? -21.879 -9.283 11.264 1.00 98.25 120 GLY A O 1
ATOM 980 N N . PHE A 1 121 ? -19.698 -9.180 11.810 1.00 98.12 121 PHE A N 1
ATOM 981 C CA . PHE A 1 121 ? -19.822 -9.912 13.067 1.00 98.12 121 PHE A CA 1
ATOM 982 C C . PHE A 1 121 ? -18.956 -9.354 14.199 1.00 98.12 121 PHE A C 1
ATOM 984 O O . PHE A 1 121 ? -17.958 -8.670 13.971 1.00 98.12 121 PHE A O 1
ATOM 991 N N . MET A 1 122 ? -19.314 -9.726 15.426 1.00 97.25 122 MET A N 1
ATOM 992 C CA . MET A 1 122 ? -18.552 -9.496 16.652 1.00 97.25 122 MET A CA 1
ATOM 993 C C . MET A 1 122 ? -18.466 -10.799 17.450 1.00 97.25 122 MET A C 1
ATOM 995 O O . MET A 1 122 ? -19.490 -11.366 17.831 1.00 97.25 122 MET A O 1
ATOM 999 N N . VAL A 1 123 ? -17.248 -11.276 17.706 1.00 96.38 123 VAL A N 1
ATOM 1000 C CA . VAL A 1 123 ? -17.006 -12.402 18.618 1.00 96.38 123 VAL A CA 1
ATOM 1001 C C . VAL A 1 123 ? -17.096 -11.917 20.062 1.00 96.38 123 VAL A C 1
ATOM 1003 O O . VAL A 1 123 ? -16.521 -10.889 20.419 1.00 96.38 123 VAL A O 1
ATOM 1006 N N . ILE A 1 124 ? -17.784 -12.687 20.900 1.00 93.75 124 ILE A N 1
ATOM 1007 C CA . ILE A 1 124 ? -17.910 -12.467 22.337 1.00 93.75 124 ILE A CA 1
ATOM 1008 C C . ILE A 1 124 ? -17.108 -13.542 23.064 1.00 93.75 124 ILE A C 1
ATOM 1010 O O . ILE A 1 124 ? -17.461 -14.722 23.033 1.00 93.75 124 ILE A O 1
ATOM 1014 N N . LYS A 1 125 ? -16.018 -13.124 23.704 1.00 91.81 125 LYS A N 1
ATOM 1015 C CA . LYS A 1 125 ? -15.156 -13.968 24.529 1.00 91.81 125 LYS A CA 1
ATOM 1016 C C . LYS A 1 125 ? -15.816 -14.204 25.896 1.00 91.81 125 LYS A C 1
ATOM 1018 O O . LYS A 1 125 ? -16.390 -13.255 26.440 1.00 91.81 125 LYS A O 1
ATOM 1023 N N . PRO A 1 126 ? -15.665 -15.396 26.500 1.00 89.25 126 PRO A N 1
ATOM 1024 C CA . PRO A 1 126 ? -16.067 -15.689 27.878 1.00 89.25 126 PRO A CA 1
ATOM 1025 C C . PRO A 1 126 ? -15.128 -15.000 28.891 1.00 89.25 126 PRO A C 1
ATOM 1027 O O . PRO A 1 126 ? -14.471 -15.639 29.703 1.00 89.25 126 PRO A O 1
ATOM 1030 N N . LEU A 1 127 ? -14.992 -13.674 28.802 1.00 86.25 127 LEU A N 1
ATOM 1031 C CA . LEU A 1 127 ? -14.147 -12.856 29.672 1.00 86.25 127 LEU A CA 1
ATOM 1032 C C . LEU A 1 127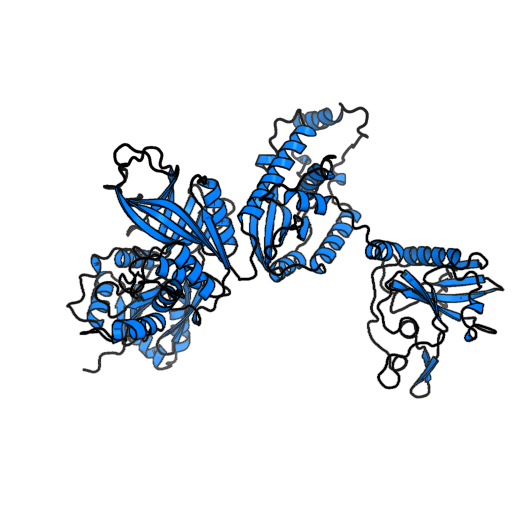 ? -14.972 -11.681 30.211 1.00 86.25 127 LEU A C 1
ATOM 1034 O O . LEU A 1 127 ? -15.194 -10.725 29.470 1.00 86.25 127 LEU A O 1
ATOM 1038 N N . PRO A 1 128 ? -15.363 -11.659 31.499 1.00 79.06 128 PRO A N 1
ATOM 1039 C CA . PRO A 1 128 ? -16.315 -10.674 32.031 1.00 79.06 128 PRO A CA 1
ATOM 1040 C C . PRO A 1 128 ? -15.954 -9.204 31.779 1.00 79.06 128 PRO A C 1
ATOM 1042 O O . PRO A 1 128 ? -16.829 -8.354 31.636 1.00 79.06 128 PRO A O 1
ATOM 1045 N N . LYS A 1 129 ? -14.657 -8.875 31.733 1.00 81.06 129 LYS A N 1
ATOM 1046 C CA . LYS A 1 129 ? -14.185 -7.489 31.582 1.00 81.06 129 LYS A CA 1
ATOM 1047 C C . LYS A 1 129 ? -13.824 -7.107 30.152 1.00 81.06 129 LYS A C 1
ATOM 1049 O O . LYS A 1 129 ? -14.032 -5.953 29.798 1.00 81.06 129 LYS A O 1
ATOM 1054 N N . THR A 1 130 ? -13.287 -8.028 29.358 1.00 86.75 130 THR A N 1
ATOM 1055 C CA . THR A 1 130 ? -12.664 -7.779 28.041 1.00 86.75 130 THR A CA 1
ATOM 1056 C C . THR A 1 130 ? -13.242 -8.730 26.996 1.00 86.75 130 THR A C 1
ATOM 1058 O O . THR A 1 130 ? -12.530 -9.486 26.343 1.00 86.75 130 THR A O 1
ATOM 1061 N N . PHE A 1 131 ? -14.568 -8.739 26.880 1.00 89.56 131 PHE A N 1
ATOM 1062 C CA . PHE A 1 131 ? -15.313 -9.733 26.106 1.00 89.56 131 PHE A CA 1
ATOM 1063 C C . PHE A 1 131 ? -15.364 -9.469 24.601 1.00 89.56 131 PHE A C 1
ATOM 1065 O O . PHE A 1 131 ? -15.738 -10.366 23.854 1.00 89.56 131 PHE A O 1
ATOM 1072 N N . ILE A 1 132 ? -15.016 -8.273 24.121 1.00 92.69 132 ILE A N 1
ATOM 1073 C CA . ILE A 1 132 ? -15.082 -7.972 22.686 1.00 92.69 132 ILE A CA 1
ATOM 1074 C C . ILE A 1 132 ? -13.863 -8.606 22.012 1.00 92.69 132 ILE A C 1
ATOM 1076 O O . ILE A 1 132 ? -12.729 -8.149 22.166 1.00 92.69 132 ILE A O 1
ATOM 1080 N N . GLY A 1 133 ? -14.093 -9.715 21.316 1.00 94.62 133 GLY A N 1
ATOM 1081 C CA . GLY A 1 133 ? -13.091 -10.406 20.516 1.00 94.62 133 GLY A CA 1
ATOM 1082 C C . GLY A 1 133 ? -13.006 -9.844 19.103 1.00 94.62 133 GLY A C 1
ATOM 1083 O O . GLY A 1 133 ? -13.375 -8.695 18.834 1.00 94.62 133 GLY A O 1
ATOM 1084 N N . LYS A 1 134 ? -12.540 -10.693 18.184 1.00 96.19 134 LYS A N 1
ATOM 1085 C CA . LYS A 1 134 ? -12.447 -10.365 16.766 1.00 96.19 134 LYS A CA 1
ATOM 1086 C C . LYS A 1 134 ? -13.789 -9.878 16.226 1.00 96.19 134 LYS A C 1
ATOM 1088 O O . LYS A 1 134 ? -14.785 -10.597 16.193 1.00 96.19 134 LYS A O 1
ATOM 1093 N N . THR A 1 135 ? -13.782 -8.636 15.780 1.00 97.75 135 THR A N 1
ATOM 1094 C CA . THR A 1 135 ? -14.935 -7.900 15.285 1.00 97.75 135 THR A CA 1
ATOM 1095 C C . THR A 1 135 ? -14.607 -7.422 13.884 1.00 97.75 135 THR A C 1
ATOM 1097 O O . THR A 1 135 ? -13.593 -6.759 13.671 1.00 97.75 135 THR A O 1
ATOM 1100 N N . CYS A 1 136 ? -15.425 -7.807 12.914 1.00 98.19 136 CYS A N 1
ATOM 1101 C CA . CYS A 1 136 ? -15.270 -7.421 11.518 1.00 98.19 136 CYS A CA 1
ATOM 1102 C C . CYS A 1 136 ? -16.590 -6.818 11.051 1.00 98.19 136 CYS A C 1
ATOM 1104 O O . CYS A 1 136 ? -17.544 -7.559 10.825 1.00 98.19 136 CYS A O 1
ATOM 1106 N N . LEU A 1 137 ? -16.645 -5.491 10.947 1.00 98.19 137 LEU A N 1
ATOM 1107 C CA . LEU A 1 137 ? -17.831 -4.740 10.548 1.00 98.19 137 LEU A CA 1
ATOM 1108 C C . LEU A 1 137 ? -17.611 -4.099 9.180 1.00 98.19 137 LEU A C 1
ATOM 1110 O O . LEU A 1 137 ? -16.511 -3.640 8.867 1.00 98.19 137 LEU A O 1
ATOM 1114 N N . LYS A 1 138 ? -18.680 -4.043 8.387 1.00 97.88 138 LYS A N 1
ATOM 1115 C CA . LYS A 1 138 ? -18.691 -3.429 7.061 1.00 97.88 138 LYS A CA 1
ATOM 1116 C C . LYS A 1 138 ? -18.125 -2.015 7.129 1.00 97.88 138 LYS A C 1
ATOM 1118 O O . LYS A 1 138 ? -18.607 -1.187 7.899 1.00 97.88 138 LYS A O 1
ATOM 1123 N N . VAL A 1 139 ? -17.133 -1.727 6.294 1.00 95.50 139 VAL A N 1
ATOM 1124 C CA . VAL A 1 139 ? -16.562 -0.380 6.215 1.00 95.50 139 VAL A CA 1
ATOM 1125 C C . VAL A 1 139 ? -17.584 0.577 5.607 1.00 95.50 139 VAL A C 1
ATOM 1127 O O . VAL A 1 139 ? -18.131 0.318 4.537 1.00 95.50 139 VAL A O 1
ATOM 1130 N N . MET A 1 140 ? -17.844 1.696 6.288 1.00 90.81 140 MET A N 1
ATOM 1131 C CA . MET A 1 140 ? -18.655 2.784 5.732 1.00 90.81 140 MET A CA 1
ATOM 1132 C C . MET A 1 140 ? -18.045 3.295 4.426 1.00 90.81 140 MET A C 1
ATOM 1134 O O . MET A 1 140 ? -16.836 3.512 4.379 1.00 90.81 140 MET A O 1
ATOM 1138 N N . GLU A 1 141 ? -18.878 3.593 3.434 1.00 85.00 141 GLU A N 1
ATOM 1139 C CA . GLU A 1 141 ? -18.432 4.022 2.106 1.00 85.00 141 GLU A CA 1
ATOM 1140 C C . GLU A 1 141 ? -17.503 5.247 2.151 1.00 85.00 141 GLU A C 1
ATOM 1142 O O . GLU A 1 141 ? -17.653 6.173 2.967 1.00 85.00 141 GLU A O 1
ATOM 1147 N N . ASP A 1 142 ? -16.497 5.219 1.282 1.00 81.88 142 ASP A N 1
ATOM 1148 C CA . ASP A 1 142 ? -15.534 6.294 1.095 1.00 81.88 142 ASP A CA 1
ATOM 1149 C C . ASP A 1 142 ? -15.887 7.062 -0.184 1.00 81.88 142 ASP A C 1
ATOM 1151 O O . ASP A 1 142 ? -15.965 6.483 -1.263 1.00 81.88 142 ASP A O 1
ATOM 1155 N N . GLU A 1 143 ? -16.100 8.374 -0.064 1.00 72.50 143 GLU A N 1
ATOM 1156 C CA . GLU A 1 143 ? -16.253 9.268 -1.213 1.00 72.50 143 GLU A CA 1
ATOM 1157 C C . GLU A 1 143 ? -14.877 9.805 -1.622 1.00 72.50 143 GLU A C 1
ATOM 1159 O O . GLU A 1 143 ? -14.116 10.283 -0.775 1.00 72.50 143 GLU A O 1
ATOM 1164 N N . SER A 1 144 ? -14.565 9.749 -2.918 1.00 71.81 144 SER A N 1
ATOM 1165 C CA . SER A 1 144 ? -13.369 10.372 -3.485 1.00 71.81 144 SER A CA 1
ATOM 1166 C C . SER A 1 144 ? -13.765 11.247 -4.671 1.00 71.81 144 SER A C 1
ATOM 1168 O O . SER A 1 144 ? -14.134 10.739 -5.725 1.00 71.81 144 SER A O 1
ATOM 1170 N N . THR A 1 145 ? -13.663 12.560 -4.500 1.00 75.56 145 THR A N 1
ATOM 1171 C CA . THR A 1 145 ? -13.802 13.576 -5.552 1.00 75.56 145 THR A CA 1
ATOM 1172 C C . THR A 1 145 ? -12.489 14.356 -5.680 1.00 75.56 145 THR A C 1
ATOM 1174 O O . THR A 1 145 ? -11.544 14.110 -4.928 1.00 75.56 145 THR A O 1
ATOM 1177 N N . ASN A 1 146 ? -12.402 15.306 -6.617 1.00 64.56 146 ASN A N 1
ATOM 1178 C CA . ASN A 1 146 ? -11.221 16.176 -6.729 1.00 64.56 146 ASN A CA 1
ATOM 1179 C C . ASN A 1 146 ? -10.986 17.015 -5.456 1.00 64.56 146 ASN A C 1
ATOM 1181 O O . ASN A 1 146 ? -9.842 17.276 -5.100 1.00 64.56 146 ASN A O 1
ATOM 1185 N N . GLU A 1 147 ? -12.052 17.376 -4.737 1.00 68.56 147 GLU A N 1
ATOM 1186 C CA . GLU A 1 147 ? -11.994 18.210 -3.525 1.00 68.56 147 GLU A CA 1
ATOM 1187 C C . GLU A 1 147 ? -11.903 17.402 -2.222 1.00 68.56 147 GLU A C 1
ATOM 1189 O O . GLU A 1 147 ? -11.494 17.925 -1.185 1.00 68.56 147 GLU A O 1
ATOM 1194 N N . LYS A 1 148 ? -12.319 16.130 -2.246 1.00 82.31 148 LYS A N 1
ATOM 1195 C CA . LYS A 1 148 ? -12.412 15.281 -1.054 1.00 82.31 148 LYS A CA 1
ATOM 1196 C C . LYS A 1 148 ? -11.753 13.945 -1.313 1.00 82.31 148 LYS A C 1
ATOM 1198 O O . LYS A 1 148 ? -12.198 13.184 -2.165 1.00 82.31 148 LYS A O 1
ATOM 1203 N N . ARG A 1 149 ? -10.737 13.611 -0.524 1.00 88.25 149 ARG A N 1
ATOM 1204 C CA . ARG A 1 149 ? -10.080 12.303 -0.579 1.00 88.25 149 ARG A CA 1
ATOM 1205 C C . ARG A 1 149 ? -10.292 11.568 0.723 1.00 88.25 149 ARG A C 1
ATOM 1207 O O . ARG A 1 149 ? -9.853 12.019 1.776 1.00 88.25 149 ARG A O 1
ATOM 1214 N N . LYS A 1 150 ? -10.932 10.412 0.661 1.00 93.00 150 LYS A N 1
ATOM 1215 C CA . LYS A 1 150 ? -11.183 9.572 1.825 1.00 93.00 150 LYS A CA 1
ATOM 1216 C C . LYS A 1 150 ? -10.795 8.145 1.495 1.00 93.00 150 LYS A C 1
ATOM 1218 O O . LYS A 1 150 ? -11.128 7.649 0.423 1.00 93.00 150 LYS A O 1
ATOM 1223 N N . ARG A 1 151 ? -10.064 7.503 2.401 1.00 94.00 151 ARG A N 1
ATOM 1224 C CA . ARG A 1 151 ? -9.643 6.117 2.221 1.00 94.00 151 ARG A CA 1
ATOM 1225 C C . ARG A 1 151 ? -9.473 5.415 3.552 1.00 94.00 151 ARG A C 1
ATOM 1227 O O . ARG A 1 151 ? -8.751 5.898 4.424 1.00 94.00 151 ARG A O 1
ATOM 1234 N N . ARG A 1 152 ? -10.072 4.238 3.672 1.00 95.94 152 ARG A N 1
ATOM 1235 C CA . ARG A 1 152 ? -9.897 3.300 4.780 1.00 95.94 152 ARG A CA 1
ATOM 1236 C C . ARG A 1 152 ? -9.405 1.961 4.249 1.00 95.94 152 ARG A C 1
ATOM 1238 O O . ARG A 1 152 ? -9.897 1.456 3.245 1.00 95.94 152 ARG A O 1
ATOM 1245 N N . LEU A 1 153 ? -8.415 1.389 4.922 1.00 97.00 153 LEU A N 1
ATOM 1246 C CA . LEU A 1 153 ? -7.933 0.046 4.640 1.00 97.00 153 LEU A CA 1
ATOM 1247 C C . LEU A 1 153 ? -9.003 -0.965 5.038 1.00 97.00 153 LEU A C 1
ATOM 1249 O O . LEU A 1 153 ? -9.602 -0.859 6.108 1.00 97.00 153 LEU A O 1
ATOM 1253 N N . SER A 1 154 ? -9.223 -1.948 4.178 1.00 95.94 154 SER A N 1
ATOM 1254 C CA . SER A 1 154 ? -10.195 -3.017 4.365 1.00 95.94 154 SER A CA 1
ATOM 1255 C C . SER A 1 154 ? -9.764 -4.250 3.582 1.00 95.94 154 SER A C 1
ATOM 1257 O O . SER A 1 154 ? -8.916 -4.178 2.689 1.00 95.94 154 SER A O 1
ATOM 1259 N N . ARG A 1 155 ? -10.302 -5.402 3.962 1.00 95.50 155 ARG A N 1
ATOM 1260 C CA . ARG A 1 155 ? -10.084 -6.700 3.335 1.00 95.50 155 ARG A CA 1
ATOM 1261 C C . ARG A 1 155 ? -11.372 -7.495 3.367 1.00 95.50 155 ARG A C 1
ATOM 1263 O O . ARG A 1 155 ? -12.179 -7.347 4.286 1.00 95.50 155 ARG A O 1
ATOM 1270 N N . GLN A 1 156 ? -11.482 -8.434 2.443 1.00 96.38 156 GLN A N 1
ATOM 1271 C CA . GLN A 1 156 ? -12.584 -9.372 2.440 1.00 96.38 156 GLN A CA 1
ATOM 1272 C C . GLN A 1 156 ? -12.397 -10.449 3.515 1.00 96.38 156 GLN A C 1
ATOM 1274 O O . GLN A 1 156 ? -11.480 -11.273 3.441 1.00 96.38 156 GLN A O 1
ATOM 1279 N N . TYR A 1 157 ? -13.306 -10.496 4.487 1.00 97.25 157 TYR A N 1
ATOM 1280 C CA . TYR A 1 157 ? -13.400 -11.579 5.464 1.00 97.25 157 TYR A CA 1
ATOM 1281 C C . TYR A 1 157 ? -14.496 -12.543 5.038 1.00 97.25 157 TYR A C 1
ATOM 1283 O O . TYR A 1 157 ? -15.651 -12.147 4.911 1.00 97.25 157 TYR A O 1
ATOM 1291 N N . LYS A 1 158 ? -14.137 -13.814 4.840 1.00 96.31 158 LYS A N 1
ATOM 1292 C CA . LYS A 1 158 ? -15.100 -14.898 4.612 1.00 96.31 158 LYS A CA 1
ATOM 1293 C C . LYS A 1 158 ? -15.597 -15.433 5.948 1.00 96.31 158 LYS A C 1
ATOM 1295 O O . LYS A 1 158 ? -14.790 -15.691 6.842 1.00 96.31 158 LYS A O 1
ATOM 1300 N N . VAL A 1 159 ? -16.903 -15.613 6.056 1.00 96.00 159 VAL A N 1
ATOM 1301 C CA . VAL A 1 159 ? -17.604 -16.059 7.258 1.00 96.00 159 VAL A CA 1
ATOM 1302 C C . VAL A 1 159 ? -18.489 -17.237 6.880 1.00 96.00 159 VAL A C 1
ATOM 1304 O O . VAL A 1 159 ? -19.202 -17.181 5.886 1.00 96.00 159 VAL A O 1
ATOM 1307 N N . ASP A 1 160 ? -18.425 -18.301 7.667 1.00 94.44 160 ASP A N 1
ATOM 1308 C CA . ASP A 1 160 ? -19.357 -19.421 7.577 1.00 94.44 160 ASP A CA 1
ATOM 1309 C C . ASP A 1 160 ? -20.357 -19.298 8.721 1.00 94.44 160 ASP A C 1
ATOM 1311 O O . ASP A 1 160 ? -19.928 -19.275 9.874 1.00 94.44 160 ASP A O 1
ATOM 1315 N N . LEU A 1 161 ? -21.645 -19.150 8.412 1.00 94.75 161 LEU A N 1
ATOM 1316 C CA . LEU A 1 161 ? -22.730 -19.135 9.392 1.00 94.75 161 LEU A CA 1
ATOM 1317 C C . LEU A 1 161 ? -23.606 -20.367 9.160 1.00 94.75 161 LEU A C 1
ATOM 1319 O O . LEU A 1 161 ? -24.459 -20.351 8.278 1.00 94.75 161 LEU A O 1
ATOM 1323 N N . PHE A 1 162 ? -23.381 -21.438 9.922 1.00 93.12 162 PHE A N 1
ATOM 1324 C CA . PHE A 1 162 ? -24.104 -22.711 9.769 1.00 93.12 162 PHE A CA 1
ATOM 1325 C C . PHE A 1 162 ? -24.033 -23.293 8.339 1.00 93.12 162 PHE A C 1
ATOM 1327 O O . PHE A 1 162 ? -25.012 -23.847 7.843 1.00 93.12 162 PHE A O 1
ATOM 1334 N N . GLY A 1 163 ? -22.898 -23.137 7.648 1.00 91.06 163 GLY A N 1
ATOM 1335 C CA . GLY A 1 163 ? -22.740 -23.513 6.236 1.00 91.06 163 GLY A CA 1
ATOM 1336 C C . GLY A 1 163 ? -23.159 -22.436 5.226 1.00 91.06 163 GLY A C 1
ATOM 1337 O O . GLY A 1 163 ? -22.915 -22.589 4.028 1.00 91.06 163 GLY A O 1
ATOM 1338 N N . ILE A 1 164 ? -23.761 -21.326 5.669 1.00 93.38 164 ILE A N 1
ATOM 1339 C CA . ILE A 1 164 ? -24.075 -20.178 4.810 1.00 93.38 164 ILE A CA 1
ATOM 1340 C C . ILE A 1 164 ? -22.788 -19.385 4.581 1.00 93.38 164 ILE A C 1
ATOM 1342 O O . ILE A 1 164 ? -22.228 -18.792 5.508 1.00 93.38 164 ILE A O 1
ATOM 1346 N N . SER A 1 165 ? -22.329 -19.347 3.329 1.00 95.19 165 SER A N 1
ATOM 1347 C CA . SER A 1 165 ? -21.141 -18.584 2.951 1.00 95.19 165 SER A CA 1
ATOM 1348 C C . SER A 1 165 ? -21.461 -17.092 2.867 1.00 95.19 165 SER A C 1
ATOM 1350 O O . SER A 1 165 ? -22.163 -16.643 1.962 1.00 95.19 165 SER A O 1
ATOM 1352 N N . LEU A 1 166 ? -20.928 -16.330 3.818 1.00 97.56 166 LEU A N 1
ATOM 1353 C CA . LEU A 1 166 ? -21.018 -14.878 3.888 1.00 97.56 166 LEU A CA 1
ATOM 1354 C C . LEU A 1 166 ? -19.632 -14.243 3.724 1.00 97.56 166 LEU A C 1
ATOM 1356 O O . LEU A 1 166 ? -18.585 -14.857 3.948 1.00 97.56 166 LEU A O 1
ATOM 1360 N N . SER A 1 167 ? -19.610 -12.970 3.360 1.00 97.94 167 SER A N 1
ATOM 1361 C CA . SER A 1 167 ? -18.397 -12.170 3.246 1.00 97.94 167 SER A CA 1
ATOM 1362 C C . SER A 1 167 ? -18.654 -10.709 3.589 1.00 97.94 167 SER A C 1
ATOM 1364 O O . SER A 1 167 ? -19.753 -10.199 3.381 1.00 97.94 167 SER A O 1
ATOM 1366 N N . VAL A 1 168 ? -17.649 -10.033 4.139 1.00 97.81 168 VAL A N 1
ATOM 1367 C CA . VAL A 1 168 ? -17.724 -8.608 4.481 1.00 97.81 168 VAL A CA 1
ATOM 1368 C C . VAL A 1 168 ? -16.381 -7.933 4.213 1.00 97.81 168 VAL A C 1
ATOM 1370 O O . VAL A 1 168 ? -15.335 -8.462 4.593 1.00 97.81 168 VAL A O 1
ATOM 1373 N N . GLU A 1 169 ? -16.406 -6.768 3.565 1.00 97.44 169 GLU A N 1
ATOM 1374 C CA . GLU A 1 169 ? -15.241 -5.881 3.485 1.00 97.44 169 GLU A CA 1
ATOM 1375 C C . GLU A 1 169 ? -15.097 -5.147 4.818 1.00 97.44 169 GLU A C 1
ATOM 1377 O O . GLU A 1 169 ? -15.959 -4.354 5.202 1.00 97.44 169 GLU A O 1
ATOM 1382 N N . SER A 1 170 ? -14.027 -5.450 5.546 1.00 97.19 170 SER A N 1
ATOM 1383 C CA . SER A 1 170 ? -13.802 -4.998 6.920 1.00 97.19 170 SER A CA 1
ATOM 1384 C C . SER A 1 170 ? -12.308 -4.897 7.208 1.00 97.19 170 SER A C 1
ATOM 1386 O O . SER A 1 170 ? -11.479 -5.376 6.443 1.00 97.19 170 SER A O 1
ATOM 1388 N N . LEU A 1 171 ? -11.938 -4.347 8.355 1.00 97.62 171 LEU A N 1
ATOM 1389 C CA . LEU A 1 171 ? -10.658 -4.624 8.991 1.00 97.62 171 LEU A CA 1
ATOM 1390 C C . LEU A 1 171 ? -10.918 -5.170 10.390 1.00 97.62 171 LEU A C 1
ATOM 1392 O O . LEU A 1 171 ? -11.784 -4.652 11.092 1.00 97.62 171 LEU A O 1
ATOM 1396 N N . ALA A 1 172 ? -10.224 -6.242 10.772 1.00 97.31 172 ALA A N 1
ATOM 1397 C CA . ALA A 1 172 ? -10.449 -6.853 12.068 1.00 97.31 172 ALA A CA 1
ATOM 1398 C C . ALA A 1 172 ? -10.058 -5.887 13.196 1.00 97.31 172 ALA A C 1
ATOM 1400 O O . ALA A 1 172 ? -9.001 -5.254 13.176 1.00 97.31 172 ALA A O 1
ATOM 1401 N N . PHE A 1 173 ? -10.934 -5.790 14.185 1.00 96.88 173 PHE A N 1
ATOM 1402 C CA . PHE A 1 173 ? -10.751 -5.053 15.426 1.00 96.88 173 PHE A CA 1
ATOM 1403 C C . PHE A 1 173 ? -10.940 -6.007 16.602 1.00 96.88 173 PHE A C 1
ATOM 1405 O O . PHE A 1 173 ? -11.697 -6.971 16.502 1.00 96.88 173 PHE A O 1
ATOM 1412 N N . GLN A 1 174 ? -10.284 -5.732 17.722 1.00 94.31 174 GLN A N 1
ATOM 1413 C CA . GLN A 1 174 ? -10.611 -6.358 18.995 1.00 94.31 174 GLN A CA 1
ATOM 1414 C C . GLN A 1 174 ? -10.280 -5.416 20.147 1.00 94.31 174 GLN A C 1
ATOM 1416 O O . GLN A 1 174 ? -9.465 -4.504 20.008 1.00 94.31 174 GLN A O 1
ATOM 1421 N N . GLU A 1 175 ? -10.906 -5.660 21.291 1.00 92.31 175 GLU A N 1
ATOM 1422 C CA . GLU A 1 175 ? -10.541 -4.985 22.526 1.00 92.31 175 GLU A CA 1
ATOM 1423 C C . GLU A 1 175 ? -9.271 -5.602 23.126 1.00 92.31 175 GLU A C 1
ATOM 1425 O O . GLU A 1 175 ? -9.095 -6.825 23.102 1.00 92.31 175 GLU A O 1
ATOM 1430 N N . GLN A 1 176 ? -8.431 -4.759 23.733 1.00 85.62 176 GLN A N 1
ATOM 1431 C CA . GLN A 1 176 ? -7.295 -5.217 24.523 1.00 85.62 176 GLN A CA 1
ATOM 1432 C C . GLN A 1 176 ? -7.720 -6.130 25.664 1.00 85.62 176 GLN A C 1
ATOM 1434 O O . GLN A 1 176 ? -8.677 -5.889 26.406 1.00 85.62 176 GLN A O 1
ATOM 1439 N N . ASP A 1 177 ? -6.912 -7.156 25.849 1.00 74.44 177 ASP A N 1
ATOM 1440 C CA . ASP A 1 177 ? -6.950 -7.999 27.015 1.00 74.44 177 ASP A CA 1
ATOM 1441 C C . ASP A 1 177 ? -5.859 -7.502 27.964 1.00 74.44 177 ASP A C 1
ATOM 1443 O O . ASP A 1 177 ? -4.693 -7.817 27.772 1.00 74.44 177 ASP A O 1
ATOM 1447 N N . LYS A 1 178 ? -6.214 -6.717 28.991 1.00 71.88 178 LYS A N 1
ATOM 1448 C CA . LYS A 1 178 ? -5.254 -6.102 29.941 1.00 71.88 178 LYS A CA 1
ATOM 1449 C C . LYS A 1 178 ? -4.296 -7.090 30.635 1.00 71.88 178 LYS A C 1
ATOM 1451 O O . LYS A 1 178 ? -3.442 -6.660 31.406 1.00 71.88 178 LYS A O 1
ATOM 1456 N N . VAL A 1 179 ? -4.482 -8.393 30.432 1.00 66.19 179 VAL A N 1
ATOM 1457 C CA . VAL A 1 179 ? -3.650 -9.467 30.966 1.00 66.19 179 VAL A CA 1
ATOM 1458 C C . VAL A 1 179 ? -2.705 -10.046 29.909 1.00 66.19 179 VAL A C 1
ATOM 1460 O O . VAL A 1 179 ? -1.529 -10.224 30.194 1.00 66.19 179 VAL A O 1
ATOM 1463 N N . ILE A 1 180 ? -3.194 -10.351 28.706 1.00 60.28 180 ILE A N 1
ATOM 1464 C CA . ILE A 1 180 ? -2.414 -11.031 27.652 1.00 60.28 180 ILE A CA 1
ATOM 1465 C C . ILE A 1 180 ? -1.974 -10.070 26.548 1.00 60.28 180 ILE A C 1
ATOM 1467 O O . ILE A 1 180 ? -0.908 -10.249 25.973 1.00 60.28 180 ILE A O 1
ATOM 1471 N N . ALA A 1 181 ? -2.804 -9.078 26.239 1.00 62.25 181 ALA A N 1
ATOM 1472 C CA . ALA A 1 181 ? -2.731 -8.246 25.051 1.00 62.25 181 ALA A CA 1
ATOM 1473 C C . ALA A 1 181 ? -2.882 -6.767 25.419 1.00 62.25 181 ALA A C 1
ATOM 1475 O O . ALA A 1 181 ? -3.988 -6.223 25.431 1.00 62.25 181 ALA A O 1
ATOM 1476 N N . ALA A 1 182 ? -1.760 -6.107 25.693 1.00 80.88 182 ALA A N 1
ATOM 1477 C CA . ALA A 1 182 ? -1.733 -4.663 25.897 1.00 80.88 182 ALA A CA 1
ATOM 1478 C C . ALA A 1 182 ? -2.050 -3.894 24.595 1.00 80.88 182 ALA A C 1
ATOM 1480 O O . ALA A 1 182 ? -2.165 -4.474 23.507 1.00 80.88 182 ALA A O 1
ATOM 1481 N N . CYS A 1 183 ? -2.122 -2.566 24.686 1.00 86.56 183 CYS A N 1
ATOM 1482 C CA . CYS A 1 183 ? -2.387 -1.685 23.545 1.00 86.56 183 CYS A CA 1
ATOM 1483 C C . CYS A 1 183 ? -1.437 -1.921 22.360 1.00 86.56 183 CYS A C 1
ATOM 1485 O O . CYS A 1 183 ? -1.879 -2.100 21.226 1.00 86.56 183 CYS A O 1
ATOM 1487 N N . ALA A 1 184 ? -0.135 -2.046 22.630 1.00 89.75 184 ALA A N 1
ATOM 1488 C CA . ALA A 1 184 ? 0.888 -2.335 21.630 1.00 89.75 184 ALA A CA 1
ATOM 1489 C C . ALA A 1 184 ? 0.632 -3.645 20.866 1.00 89.75 184 ALA A C 1
ATOM 1491 O O . ALA A 1 184 ? 0.759 -3.688 19.644 1.00 89.75 184 ALA A O 1
ATOM 1492 N N . THR A 1 185 ? 0.222 -4.704 21.571 1.00 92.69 185 THR A N 1
ATOM 1493 C CA . THR A 1 185 ? -0.101 -6.006 20.965 1.00 92.69 185 THR A CA 1
ATOM 1494 C C . THR A 1 185 ? -1.315 -5.887 20.045 1.00 92.69 185 THR A C 1
ATOM 1496 O O . THR A 1 185 ? -1.278 -6.349 18.906 1.00 92.69 185 THR A O 1
ATOM 1499 N N . THR A 1 186 ? -2.367 -5.203 20.497 1.00 93.75 186 THR A N 1
ATOM 1500 C CA . THR A 1 186 ? -3.598 -5.016 19.714 1.00 93.75 186 THR A CA 1
ATOM 1501 C C . THR A 1 186 ? -3.376 -4.120 18.489 1.00 93.75 186 THR A C 1
ATOM 1503 O O . THR A 1 186 ? -3.946 -4.372 17.422 1.00 93.75 186 THR A O 1
ATOM 1506 N N . ALA A 1 187 ? -2.505 -3.111 18.597 1.00 96.25 187 A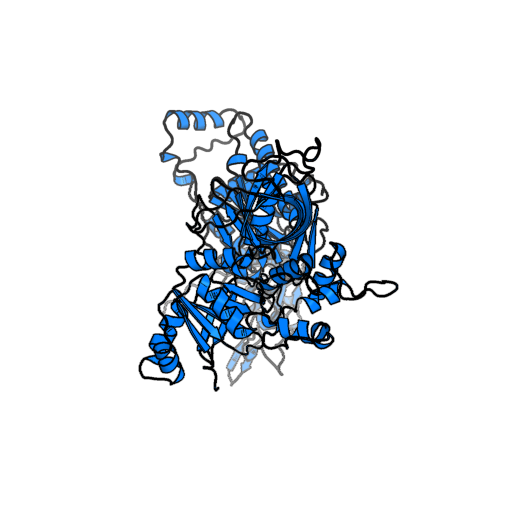LA A N 1
ATOM 1507 C CA . ALA A 1 187 ? -2.107 -2.258 17.479 1.00 96.25 187 ALA A CA 1
ATOM 1508 C C . ALA A 1 187 ? -1.311 -3.036 16.415 1.00 96.25 187 ALA A C 1
ATOM 1510 O O . ALA A 1 187 ? -1.612 -2.906 15.226 1.00 96.25 187 ALA A O 1
ATOM 1511 N N . ILE A 1 188 ? -0.365 -3.893 16.826 1.00 96.62 188 ILE A N 1
ATOM 1512 C CA . ILE A 1 188 ? 0.359 -4.799 15.915 1.00 96.62 188 ILE A CA 1
ATOM 1513 C C . ILE A 1 188 ? -0.618 -5.766 15.248 1.00 96.62 188 ILE A C 1
ATOM 1515 O O . ILE A 1 188 ? -0.638 -5.858 14.025 1.00 96.62 188 ILE A O 1
ATOM 1519 N N . TRP A 1 189 ? -1.478 -6.433 16.021 1.00 96.75 189 TRP A N 1
ATOM 1520 C CA . TRP A 1 189 ? -2.476 -7.364 15.491 1.00 96.75 189 TRP A CA 1
ATOM 1521 C C . TRP A 1 189 ? -3.381 -6.698 14.442 1.00 96.75 189 TRP A C 1
ATOM 1523 O O . TRP A 1 189 ? -3.600 -7.250 13.363 1.00 96.75 189 TRP A O 1
ATOM 1533 N N . SER A 1 190 ? -3.843 -5.471 14.712 1.00 96.75 190 SER A N 1
ATOM 1534 C CA . SER A 1 190 ? -4.647 -4.686 13.765 1.00 96.75 190 SER A CA 1
ATOM 1535 C C . SER A 1 190 ? -3.866 -4.354 12.489 1.00 96.75 190 SER A C 1
ATOM 1537 O O . SER A 1 190 ? -4.403 -4.478 11.387 1.00 96.75 190 SER A O 1
ATOM 1539 N N . ALA A 1 191 ? -2.584 -3.995 12.617 1.00 97.56 191 ALA A N 1
ATOM 1540 C CA . ALA A 1 191 ? -1.713 -3.742 11.475 1.00 97.56 191 ALA A CA 1
ATOM 1541 C C . ALA A 1 191 ? -1.504 -5.011 10.627 1.00 97.56 191 ALA A C 1
ATOM 1543 O O . ALA A 1 191 ? -1.641 -4.956 9.407 1.00 97.56 191 ALA A O 1
ATOM 1544 N N . LEU A 1 192 ? -1.268 -6.174 11.241 1.00 97.19 192 LEU A N 1
ATOM 1545 C CA . LEU A 1 192 ? -1.120 -7.448 10.521 1.00 97.19 192 LEU A CA 1
ATOM 1546 C C . LEU A 1 192 ? -2.388 -7.834 9.752 1.00 97.19 192 LEU A C 1
ATOM 1548 O O . LEU A 1 192 ? -2.305 -8.319 8.621 1.00 97.19 192 LEU A O 1
ATOM 1552 N N . HIS A 1 193 ? -3.567 -7.572 10.323 1.00 97.12 193 HIS A N 1
ATOM 1553 C CA . HIS A 1 193 ? -4.831 -7.749 9.608 1.00 97.12 193 HIS A CA 1
ATOM 1554 C C . HIS A 1 193 ? -4.986 -6.781 8.435 1.00 97.12 193 HIS A C 1
ATOM 1556 O O . HIS A 1 193 ? -5.653 -7.145 7.471 1.00 97.12 193 HIS A O 1
ATOM 1562 N N . ALA A 1 194 ? -4.363 -5.600 8.461 1.00 97.06 194 ALA A N 1
ATOM 1563 C CA . ALA A 1 194 ? -4.464 -4.601 7.393 1.00 97.06 194 ALA A CA 1
ATOM 1564 C C . ALA A 1 194 ? -3.538 -4.873 6.195 1.00 97.06 194 ALA A C 1
ATOM 1566 O O . ALA A 1 194 ? -3.833 -4.426 5.085 1.00 97.06 194 ALA A O 1
ATOM 1567 N N . LEU A 1 195 ? -2.452 -5.631 6.385 1.00 95.06 195 LEU A N 1
ATOM 1568 C CA . LEU A 1 195 ? -1.503 -5.972 5.321 1.00 95.06 195 LEU A CA 1
ATOM 1569 C C . LEU A 1 195 ? -2.137 -6.917 4.286 1.00 95.06 195 LEU A C 1
ATOM 1571 O O . LEU A 1 195 ? -2.397 -8.090 4.556 1.00 95.06 195 LEU A O 1
ATOM 1575 N N . GLN A 1 196 ? -2.349 -6.421 3.064 1.00 89.50 196 GLN A N 1
ATOM 1576 C CA . GLN A 1 196 ? -3.098 -7.125 2.010 1.00 89.50 196 GLN A CA 1
ATOM 1577 C C . GLN A 1 196 ? -2.469 -8.460 1.588 1.00 89.50 196 GLN A C 1
ATOM 1579 O O . GLN A 1 196 ? -3.180 -9.444 1.376 1.00 89.50 196 GLN A O 1
ATOM 1584 N N . TRP A 1 197 ? -1.137 -8.509 1.507 1.00 87.25 197 TRP A N 1
ATOM 1585 C CA . TRP A 1 197 ? -0.374 -9.706 1.132 1.00 87.25 197 TRP A CA 1
ATOM 1586 C C . TRP A 1 197 ? -0.174 -10.695 2.285 1.00 87.25 197 TRP A C 1
ATOM 1588 O O . TRP A 1 197 ? 0.265 -11.819 2.050 1.00 87.25 197 TRP A O 1
ATOM 1598 N N . HIS A 1 198 ? -0.478 -10.302 3.523 1.00 86.69 198 HIS A N 1
ATOM 1599 C CA . HIS A 1 198 ? -0.363 -11.180 4.680 1.00 86.69 198 HIS A CA 1
ATOM 1600 C C . HIS A 1 198 ? -1.645 -12.000 4.837 1.00 86.69 198 HIS A C 1
ATOM 1602 O O . HIS A 1 198 ? -2.735 -11.434 4.890 1.00 86.69 198 HIS A O 1
ATOM 1608 N N . SER A 1 199 ? -1.573 -13.329 4.901 1.00 89.25 199 SER A N 1
ATOM 1609 C CA . SER A 1 199 ? -2.788 -14.151 4.988 1.00 8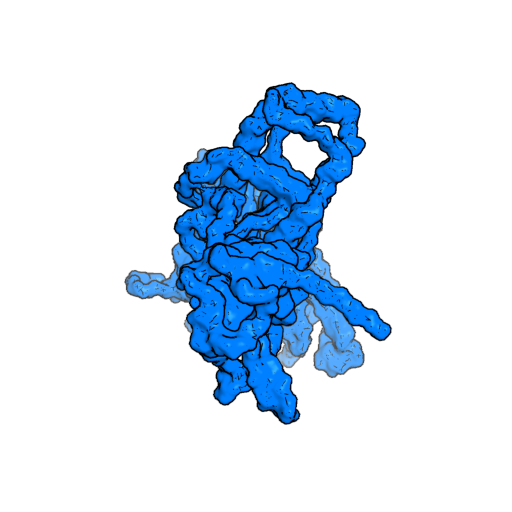9.25 199 SER A CA 1
ATOM 1610 C C . SER A 1 199 ? -3.547 -13.880 6.292 1.00 89.25 199 SER A C 1
ATOM 1612 O O . SER A 1 199 ? -2.989 -13.981 7.378 1.00 89.25 199 SER A O 1
ATOM 1614 N N . ILE A 1 200 ? -4.855 -13.601 6.201 1.00 91.81 200 ILE A N 1
ATOM 1615 C CA . ILE A 1 200 ? -5.719 -13.375 7.381 1.00 91.81 200 ILE A CA 1
ATOM 1616 C C . ILE A 1 200 ? -5.666 -14.576 8.335 1.00 91.81 200 ILE A C 1
ATOM 1618 O O . ILE A 1 200 ? -5.731 -14.421 9.551 1.00 91.81 200 ILE A O 1
ATOM 1622 N N . ARG A 1 201 ? -5.545 -15.793 7.786 1.00 89.44 201 ARG A N 1
ATOM 1623 C CA . ARG A 1 201 ? -5.504 -17.032 8.574 1.00 89.44 201 ARG A CA 1
ATOM 1624 C C . ARG A 1 201 ? -4.167 -17.237 9.284 1.00 89.44 201 ARG A C 1
ATOM 1626 O O . ARG A 1 201 ? -4.150 -17.928 10.299 1.00 89.44 201 ARG A O 1
ATOM 1633 N N . SER A 1 202 ? -3.080 -16.656 8.770 1.00 90.94 202 SER A N 1
ATOM 1634 C CA . SER A 1 202 ? -1.746 -16.757 9.371 1.00 90.94 202 SER A CA 1
ATOM 1635 C C . SER A 1 202 ? -1.438 -15.634 10.352 1.00 90.94 202 SER A C 1
ATOM 1637 O O . SER A 1 202 ? -0.371 -15.668 10.943 1.00 90.94 202 SER A O 1
ATOM 1639 N N . VAL A 1 203 ? -2.334 -14.654 10.536 1.00 94.56 203 VAL A N 1
ATOM 1640 C CA . VAL A 1 203 ? -2.159 -13.651 11.594 1.00 94.56 203 VAL A CA 1
ATOM 1641 C C . VAL A 1 203 ? -2.121 -14.369 12.937 1.00 94.56 203 VAL A C 1
ATOM 1643 O O . VAL A 1 203 ? -3.034 -15.139 13.262 1.00 94.56 203 VAL A O 1
ATOM 1646 N N . HIS A 1 204 ? -1.029 -14.145 13.655 1.00 94.31 204 HIS A N 1
ATOM 1647 C CA . HIS A 1 204 ? -0.800 -14.656 14.991 1.00 94.31 204 HIS A CA 1
ATOM 1648 C C . HIS A 1 204 ? -1.791 -14.041 15.994 1.00 94.31 204 HIS A C 1
ATOM 1650 O O . HIS A 1 204 ? -2.222 -12.894 15.836 1.00 94.31 204 HIS A O 1
ATOM 1656 N N . SER A 1 205 ? -2.177 -14.804 17.017 1.00 93.06 205 SER A N 1
ATOM 1657 C CA . SER A 1 205 ? -3.037 -14.317 18.099 1.00 93.06 205 SER A CA 1
ATOM 1658 C C . SER A 1 205 ? -2.314 -13.272 18.958 1.00 93.06 205 SER A C 1
ATOM 1660 O O . SER A 1 205 ? -1.101 -13.072 18.854 1.00 93.06 205 SER A O 1
ATOM 1662 N N . CYS A 1 206 ? -3.034 -12.591 19.850 1.00 91.75 206 CYS A N 1
ATOM 1663 C CA . CYS A 1 206 ? -2.389 -11.609 20.716 1.00 91.75 206 CYS A CA 1
ATOM 1664 C C . CYS A 1 206 ? -1.337 -12.233 21.638 1.00 91.75 206 CYS A C 1
ATOM 1666 O O . CYS A 1 206 ? -0.252 -11.673 21.774 1.00 91.75 206 CYS A O 1
ATOM 1668 N N . SER A 1 207 ? -1.601 -13.405 22.224 1.00 89.38 207 SER A N 1
ATOM 1669 C CA . SER A 1 207 ? -0.596 -14.089 23.045 1.00 89.38 207 SER A CA 1
ATOM 1670 C C . SER A 1 207 ? 0.654 -14.476 22.248 1.00 89.38 207 SER A C 1
ATOM 1672 O O . SER A 1 207 ? 1.751 -14.421 22.798 1.00 89.38 207 SER A O 1
ATOM 1674 N N . GLU A 1 208 ? 0.519 -14.840 20.966 1.00 92.19 208 GLU A N 1
ATOM 1675 C CA . GLU A 1 208 ? 1.654 -15.088 20.058 1.00 92.19 208 GLU A CA 1
ATOM 1676 C C . GLU A 1 208 ? 2.511 -13.843 19.894 1.00 92.19 208 GLU A C 1
ATOM 1678 O O . GLU A 1 208 ? 3.712 -13.885 20.160 1.00 92.19 208 GLU A O 1
ATOM 1683 N N . ILE A 1 209 ? 1.876 -12.731 19.528 1.00 92.44 209 ILE A N 1
ATOM 1684 C CA . ILE A 1 209 ? 2.524 -11.432 19.327 1.00 92.44 209 ILE A CA 1
ATOM 1685 C C . ILE A 1 209 ? 3.258 -11.007 20.606 1.00 92.44 209 ILE A C 1
ATOM 1687 O O . ILE A 1 209 ? 4.443 -10.674 20.571 1.00 92.44 209 ILE A O 1
ATOM 1691 N N . THR A 1 210 ? 2.601 -11.082 21.766 1.00 89.69 210 THR A N 1
ATOM 1692 C CA . THR A 1 210 ? 3.219 -10.714 23.045 1.00 89.69 210 THR A CA 1
ATOM 1693 C C . THR A 1 210 ? 4.385 -11.632 23.409 1.00 89.69 210 THR A C 1
ATOM 1695 O O . THR A 1 210 ? 5.430 -11.139 23.820 1.00 89.69 210 THR A O 1
ATOM 1698 N N . MET A 1 211 ? 4.271 -12.953 23.244 1.00 87.25 211 MET A N 1
ATOM 1699 C CA . MET A 1 211 ? 5.394 -13.857 23.531 1.00 87.25 211 MET A CA 1
ATOM 1700 C C . MET A 1 211 ? 6.577 -13.637 22.580 1.00 87.25 211 MET A C 1
ATOM 1702 O O . MET A 1 211 ? 7.723 -13.639 23.031 1.00 87.25 211 MET A O 1
ATOM 1706 N N . ASN A 1 212 ? 6.318 -13.380 21.296 1.00 89.19 212 ASN A N 1
ATOM 1707 C CA . ASN A 1 212 ? 7.354 -13.044 20.317 1.00 89.19 212 ASN A CA 1
ATOM 1708 C C . ASN A 1 212 ? 8.094 -11.752 20.692 1.00 89.19 212 ASN A C 1
ATOM 1710 O O . ASN A 1 212 ? 9.310 -11.675 20.530 1.00 89.19 212 ASN A O 1
ATOM 1714 N N . ALA A 1 213 ? 7.389 -10.773 21.263 1.00 86.69 213 ALA A N 1
ATOM 1715 C CA . ALA A 1 213 ? 7.982 -9.536 21.763 1.00 86.69 213 ALA A CA 1
ATOM 1716 C C . ALA A 1 213 ? 8.883 -9.737 23.005 1.00 86.69 213 ALA A C 1
ATOM 1718 O O . ALA A 1 213 ? 9.822 -8.966 23.219 1.00 86.69 213 ALA A O 1
ATOM 1719 N N . LEU A 1 214 ? 8.596 -10.748 23.840 1.00 81.62 214 LEU A N 1
ATOM 1720 C CA . LEU A 1 214 ? 9.277 -10.989 25.124 1.00 81.62 214 LEU A CA 1
ATOM 1721 C C . LEU A 1 214 ? 10.429 -12.004 25.061 1.00 81.62 214 LEU A C 1
ATOM 1723 O O . LEU A 1 214 ? 11.253 -12.020 25.976 1.00 81.62 214 LEU A O 1
ATOM 1727 N N . ASN A 1 215 ? 10.496 -12.845 24.026 1.00 68.62 215 ASN A N 1
ATOM 1728 C CA . ASN A 1 215 ? 11.517 -13.887 23.883 1.00 68.62 215 ASN A CA 1
ATOM 1729 C C . ASN A 1 215 ? 12.923 -13.295 23.644 1.00 68.62 215 ASN A C 1
ATOM 1731 O O . ASN A 1 215 ? 13.343 -13.108 22.504 1.00 68.62 215 ASN A O 1
ATOM 1735 N N . ASP A 1 216 ? 13.670 -13.042 24.724 1.00 58.25 216 ASP A N 1
ATOM 1736 C CA . ASP A 1 216 ? 15.089 -12.665 24.685 1.00 58.25 216 ASP A CA 1
ATOM 1737 C C . ASP A 1 216 ? 16.009 -13.853 25.030 1.00 58.25 216 ASP A C 1
ATOM 1739 O O . ASP A 1 216 ? 15.713 -14.658 25.920 1.00 58.25 216 ASP A O 1
ATOM 1743 N N . ARG A 1 217 ? 17.157 -13.962 24.348 1.00 51.12 217 ARG A N 1
ATOM 1744 C CA . ARG A 1 217 ? 18.225 -14.901 24.716 1.00 51.12 217 ARG A CA 1
ATOM 1745 C C . ARG A 1 217 ? 19.139 -14.217 25.738 1.00 51.12 217 ARG A C 1
ATOM 1747 O O . ARG A 1 217 ? 19.929 -13.357 25.379 1.00 51.12 217 ARG A O 1
ATOM 1754 N N . ASN A 1 218 ? 19.092 -14.734 26.969 1.00 38.28 218 ASN A N 1
ATOM 1755 C CA . ASN A 1 218 ? 19.893 -14.416 28.164 1.00 38.28 218 ASN A CA 1
ATOM 1756 C C . ASN A 1 218 ? 19.439 -13.212 29.010 1.00 38.28 218 ASN A C 1
ATOM 1758 O O . ASN A 1 218 ? 19.562 -12.058 28.624 1.00 38.28 218 ASN A O 1
ATOM 1762 N N . GLY A 1 219 ? 19.052 -13.508 30.258 1.00 46.19 219 GLY A N 1
ATOM 1763 C CA . GLY A 1 219 ? 19.096 -12.557 31.377 1.00 46.19 219 GLY A CA 1
ATOM 1764 C C . GLY A 1 219 ? 17.844 -11.717 31.638 1.00 46.19 219 GLY A C 1
ATOM 1765 O O . GLY A 1 219 ? 17.847 -10.941 32.588 1.00 46.19 219 GLY A O 1
ATOM 1766 N N . SER A 1 220 ? 16.772 -11.873 30.860 1.00 47.59 220 SER A N 1
ATOM 1767 C CA . SER A 1 220 ? 15.529 -11.130 31.089 1.00 47.59 220 SER A CA 1
ATOM 1768 C C . SER A 1 220 ? 14.674 -11.762 32.194 1.00 47.59 220 SER A C 1
ATOM 1770 O O . SER A 1 220 ? 14.312 -12.935 32.117 1.00 47.59 220 SER A O 1
ATOM 1772 N N . SER A 1 221 ? 14.309 -10.972 33.208 1.00 46.09 221 SER A N 1
ATOM 1773 C CA . SER A 1 221 ? 13.319 -11.323 34.237 1.00 46.09 221 SER A CA 1
ATOM 1774 C C . SER A 1 221 ? 11.863 -11.118 33.777 1.00 46.09 221 SER A C 1
ATOM 1776 O O . SER A 1 221 ? 10.966 -11.057 34.617 1.00 46.09 221 SER A O 1
ATOM 1778 N N . ASN A 1 222 ? 11.606 -10.979 32.469 1.00 48.28 222 ASN A N 1
ATOM 1779 C CA . ASN A 1 222 ? 10.268 -10.724 31.927 1.00 48.28 222 ASN A CA 1
ATOM 1780 C C . ASN A 1 222 ? 9.421 -12.003 31.918 1.00 48.28 222 ASN A C 1
ATOM 1782 O O . ASN A 1 222 ? 9.434 -12.777 30.962 1.00 48.28 222 ASN A O 1
ATOM 1786 N N . SER A 1 223 ? 8.653 -12.220 32.983 1.00 55.25 223 SER A N 1
ATOM 1787 C CA . SER A 1 223 ? 7.622 -13.254 33.013 1.00 55.25 223 SER A CA 1
ATOM 1788 C C . SER A 1 223 ? 6.450 -12.845 32.120 1.00 55.25 223 SER A C 1
ATOM 1790 O O . SER A 1 223 ? 5.842 -11.805 32.353 1.00 55.25 223 SER A O 1
ATOM 1792 N N . PHE A 1 224 ? 6.088 -13.665 31.134 1.00 54.91 224 PHE A N 1
ATOM 1793 C CA . PHE A 1 224 ? 4.747 -13.606 30.547 1.00 54.91 224 PHE A CA 1
ATOM 1794 C C . PHE A 1 224 ? 3.732 -14.015 31.632 1.00 54.91 224 PHE A C 1
ATOM 1796 O O . PHE A 1 224 ? 3.939 -15.059 32.262 1.00 54.91 224 PHE A O 1
ATOM 1803 N N . PRO A 1 225 ? 2.653 -13.250 31.883 1.00 52.84 225 PRO A N 1
ATOM 1804 C CA . PRO A 1 225 ? 2.146 -12.087 31.138 1.00 52.84 225 PRO A CA 1
ATOM 1805 C C . PRO A 1 225 ? 2.862 -10.758 31.462 1.00 52.84 225 PRO A C 1
ATOM 1807 O O . PRO A 1 225 ? 3.168 -10.493 32.621 1.00 52.84 225 PRO A O 1
ATOM 1810 N N . ASN A 1 226 ? 3.059 -9.895 30.455 1.00 56.84 226 ASN A N 1
ATOM 1811 C CA . ASN A 1 226 ? 3.577 -8.529 30.629 1.00 56.84 226 ASN A CA 1
ATOM 1812 C C . ASN A 1 226 ? 2.474 -7.498 30.328 1.00 56.84 226 ASN A C 1
ATOM 1814 O O . ASN A 1 226 ? 1.682 -7.691 29.408 1.00 56.84 226 ASN A O 1
ATOM 1818 N N . THR A 1 227 ? 2.428 -6.409 31.095 1.00 57.31 227 THR A N 1
ATOM 1819 C CA . THR A 1 227 ? 1.373 -5.391 31.007 1.00 57.31 227 THR A CA 1
ATOM 1820 C C . THR A 1 227 ? 1.611 -4.351 29.917 1.00 57.31 227 THR A C 1
ATOM 1822 O O . THR A 1 227 ? 0.647 -3.734 29.478 1.00 57.31 227 THR A O 1
ATOM 1825 N N . GLU A 1 228 ? 2.854 -4.147 29.464 1.00 70.12 228 GLU A N 1
ATOM 1826 C CA . GLU A 1 228 ? 3.202 -3.121 28.468 1.00 70.12 228 GLU A CA 1
ATOM 1827 C C . GLU A 1 228 ? 4.379 -3.573 27.581 1.00 70.12 228 GLU A C 1
ATOM 1829 O O . GLU A 1 228 ? 5.286 -4.265 28.049 1.00 70.12 228 GLU A O 1
ATOM 1834 N N . LEU A 1 229 ? 4.367 -3.184 26.297 1.00 80.88 229 LEU A N 1
ATOM 1835 C CA . LEU A 1 229 ? 5.492 -3.376 25.373 1.00 80.88 229 LEU A CA 1
ATOM 1836 C C . LEU A 1 229 ? 6.092 -2.018 25.012 1.00 80.88 229 LEU A C 1
ATOM 1838 O O . LEU A 1 229 ? 5.364 -1.107 24.620 1.00 80.88 229 LEU A O 1
ATOM 1842 N N . ASN A 1 230 ? 7.415 -1.900 25.093 1.00 85.19 230 ASN A N 1
ATOM 1843 C CA . ASN A 1 230 ? 8.121 -0.730 24.577 1.00 85.19 230 ASN A CA 1
ATOM 1844 C C . ASN A 1 230 ? 8.299 -0.811 23.047 1.00 85.19 230 ASN A C 1
ATOM 1846 O O . ASN A 1 230 ? 8.079 -1.860 22.436 1.00 85.19 230 ASN A O 1
ATOM 1850 N N . ALA A 1 231 ? 8.737 0.288 22.423 1.00 86.62 231 ALA A N 1
ATOM 1851 C CA . ALA A 1 231 ? 8.924 0.347 20.973 1.00 86.62 231 ALA A CA 1
ATOM 1852 C C . ALA A 1 231 ? 9.856 -0.763 20.448 1.00 86.62 231 ALA A C 1
ATOM 1854 O O . ALA A 1 231 ? 9.524 -1.408 19.462 1.00 86.62 231 ALA A O 1
ATOM 1855 N N . GLU A 1 232 ? 10.970 -1.058 21.124 1.00 88.00 232 GLU A N 1
ATOM 1856 C CA . GLU A 1 232 ? 11.907 -2.108 20.699 1.00 88.00 232 GLU A CA 1
ATOM 1857 C C . GLU A 1 232 ? 11.258 -3.501 20.703 1.00 88.00 232 GLU A C 1
ATOM 1859 O O . GLU A 1 232 ? 11.405 -4.263 19.750 1.00 88.00 232 GLU A O 1
ATOM 1864 N N . GLN A 1 233 ? 10.477 -3.822 21.735 1.00 90.25 233 GLN A N 1
ATOM 1865 C CA . GLN A 1 233 ? 9.716 -5.070 21.823 1.00 90.25 233 GLN A CA 1
ATOM 1866 C C . GLN A 1 233 ? 8.656 -5.173 20.718 1.00 90.25 233 GLN A C 1
ATOM 1868 O O . GLN A 1 233 ? 8.449 -6.252 20.161 1.00 90.25 233 GLN A O 1
ATOM 1873 N N . MET A 1 234 ? 8.017 -4.057 20.353 1.00 93.06 234 MET A N 1
ATOM 1874 C CA . MET A 1 234 ? 7.092 -4.016 19.217 1.00 93.06 234 MET A CA 1
ATOM 1875 C C . MET A 1 234 ? 7.804 -4.319 17.895 1.00 93.06 234 MET A C 1
ATOM 1877 O O . MET A 1 234 ? 7.300 -5.119 17.108 1.00 93.06 234 MET A O 1
ATOM 1881 N N . LEU A 1 235 ? 8.984 -3.734 17.664 1.00 93.25 235 LEU A N 1
ATOM 1882 C CA . LEU A 1 235 ? 9.787 -4.005 16.466 1.00 93.25 235 LEU A CA 1
ATOM 1883 C C . LEU A 1 235 ? 10.203 -5.478 16.385 1.00 93.25 235 LEU A C 1
ATOM 1885 O O . LEU A 1 235 ? 10.010 -6.102 15.345 1.00 93.25 235 LEU A O 1
ATOM 1889 N N . ARG A 1 236 ? 10.657 -6.066 17.501 1.00 90.50 236 ARG A N 1
ATOM 1890 C CA . ARG A 1 236 ? 10.985 -7.502 17.588 1.00 90.50 236 ARG A CA 1
ATOM 1891 C C . ARG A 1 236 ? 9.794 -8.387 17.225 1.00 90.50 236 ARG A C 1
ATOM 1893 O O . ARG A 1 236 ? 9.954 -9.381 16.522 1.00 90.50 236 ARG A O 1
ATOM 1900 N N . SER A 1 237 ? 8.594 -8.024 17.679 1.00 92.44 237 SER A N 1
ATOM 1901 C CA . SER A 1 237 ? 7.388 -8.754 17.294 1.00 92.44 237 SER A CA 1
ATOM 1902 C C . SER A 1 237 ? 7.121 -8.661 15.794 1.00 92.44 237 SER A C 1
ATOM 1904 O O . SER A 1 237 ? 6.723 -9.659 15.211 1.00 92.44 237 SER A O 1
ATOM 1906 N N . ILE A 1 238 ? 7.342 -7.504 15.161 1.00 94.62 238 ILE A N 1
ATOM 1907 C CA . ILE A 1 238 ? 7.182 -7.343 13.706 1.00 94.62 238 ILE A CA 1
ATOM 1908 C C . ILE A 1 238 ? 8.238 -8.165 12.945 1.00 94.62 238 ILE A C 1
ATOM 1910 O O . ILE A 1 238 ? 7.913 -8.793 11.937 1.00 94.62 238 ILE A O 1
ATOM 1914 N N . ASP A 1 239 ? 9.474 -8.229 13.444 1.00 93.00 239 ASP A N 1
ATOM 1915 C CA . ASP A 1 239 ? 10.526 -9.080 12.874 1.00 93.00 239 ASP A CA 1
ATOM 1916 C C . ASP A 1 239 ? 10.160 -10.573 12.947 1.00 93.00 239 ASP A C 1
ATOM 1918 O O . ASP A 1 239 ? 10.410 -11.320 11.997 1.00 93.00 239 ASP A O 1
ATOM 1922 N N . ALA A 1 240 ? 9.521 -11.015 14.038 1.00 92.75 240 ALA A N 1
ATOM 1923 C CA . ALA A 1 240 ? 9.052 -12.394 14.203 1.00 92.75 240 ALA A CA 1
ATOM 1924 C C . ALA A 1 240 ? 7.953 -12.785 13.192 1.00 92.75 240 ALA A C 1
ATOM 1926 O O . ALA A 1 240 ? 7.861 -13.952 12.812 1.00 92.75 240 ALA A O 1
ATOM 1927 N N . GLU A 1 241 ? 7.183 -11.814 12.690 1.00 92.69 241 GLU A N 1
ATOM 1928 C CA . GLU A 1 241 ? 6.226 -11.994 11.583 1.00 92.69 241 GLU A CA 1
ATOM 1929 C C . GLU A 1 241 ? 6.921 -12.110 10.209 1.00 92.69 241 GLU A C 1
ATOM 1931 O O . GLU A 1 241 ? 6.272 -12.312 9.180 1.00 92.69 241 GLU A O 1
ATOM 1936 N N . GLY A 1 242 ? 8.251 -11.967 10.152 1.00 92.81 242 GLY A N 1
ATOM 1937 C CA . GLY A 1 242 ? 9.026 -11.985 8.910 1.00 92.81 242 GLY A CA 1
ATOM 1938 C C . GLY A 1 242 ? 8.830 -10.733 8.050 1.00 92.81 242 GLY A C 1
ATOM 1939 O O . GLY A 1 242 ? 9.035 -10.786 6.830 1.00 92.81 242 GLY A O 1
ATOM 1940 N N . LEU A 1 243 ? 8.418 -9.627 8.671 1.00 94.56 243 LEU A N 1
ATOM 1941 C CA . LEU A 1 243 ? 8.205 -8.327 8.043 1.00 94.56 243 LEU A CA 1
ATOM 1942 C C . LEU A 1 243 ? 9.422 -7.420 8.241 1.00 94.56 243 LEU A C 1
ATOM 1944 O O . LEU A 1 243 ? 10.292 -7.681 9.066 1.00 94.56 243 LEU A O 1
ATOM 1948 N N . ARG A 1 244 ? 9.495 -6.340 7.460 1.00 94.31 244 ARG A N 1
ATOM 1949 C CA . ARG A 1 244 ? 10.394 -5.220 7.751 1.00 94.31 244 ARG A CA 1
ATOM 1950 C C . ARG A 1 244 ? 9.606 -4.152 8.501 1.00 94.31 244 ARG A C 1
ATOM 1952 O O . ARG A 1 244 ? 8.400 -4.028 8.316 1.00 94.31 244 ARG A O 1
ATOM 1959 N N . HIS A 1 245 ? 10.283 -3.367 9.327 1.00 94.31 245 HIS A N 1
ATOM 1960 C CA . HIS A 1 245 ? 9.692 -2.210 9.982 1.00 94.31 245 HIS A CA 1
ATOM 1961 C C . HIS A 1 245 ? 10.482 -0.940 9.649 1.00 94.31 245 HIS A C 1
ATOM 1963 O O . HIS A 1 245 ? 11.715 -0.945 9.586 1.00 94.31 245 HIS A O 1
ATOM 1969 N N . HIS A 1 246 ? 9.771 0.170 9.479 1.00 94.31 246 HIS A N 1
ATOM 1970 C CA . HIS A 1 246 ? 10.356 1.506 9.427 1.00 94.31 246 HIS A CA 1
ATOM 1971 C C . HIS A 1 246 ? 9.839 2.297 10.619 1.00 94.31 246 HIS A C 1
ATOM 1973 O O . HIS A 1 246 ? 8.630 2.433 10.786 1.00 94.31 246 HIS A O 1
ATOM 1979 N N . GLN A 1 247 ? 10.756 2.767 11.460 1.00 94.00 247 GLN A N 1
ATOM 1980 C CA . GLN A 1 247 ? 10.431 3.594 12.612 1.00 94.00 247 GLN A CA 1
ATOM 1981 C C . GLN A 1 247 ? 10.784 5.046 12.297 1.00 94.00 247 GLN A C 1
ATOM 1983 O O . GLN A 1 247 ? 11.894 5.330 11.846 1.00 94.00 247 GLN A O 1
ATOM 1988 N N . GLU A 1 248 ? 9.860 5.954 12.581 1.00 92.50 248 GLU A N 1
ATOM 1989 C CA . GLU A 1 248 ? 10.069 7.395 12.505 1.00 92.50 248 GLU A CA 1
ATOM 1990 C C . GLU A 1 248 ? 9.850 8.016 13.888 1.00 92.50 248 GLU A C 1
ATOM 1992 O O . GLU A 1 248 ? 8.921 7.659 14.618 1.00 92.50 248 GLU A O 1
ATOM 1997 N N . ASN A 1 249 ? 10.738 8.937 14.260 1.00 92.75 249 ASN A N 1
ATOM 1998 C CA . ASN A 1 249 ? 10.568 9.772 15.442 1.00 92.75 249 ASN A CA 1
ATOM 1999 C C . ASN A 1 249 ? 9.690 10.963 15.055 1.00 92.75 249 ASN A C 1
ATOM 2001 O O . ASN A 1 249 ? 10.050 11.713 14.150 1.00 92.75 249 ASN A O 1
ATOM 2005 N N . LEU A 1 250 ? 8.553 11.126 15.730 1.00 93.44 250 LEU A N 1
ATOM 2006 C CA . LEU A 1 250 ? 7.599 12.188 15.420 1.00 93.44 250 LEU A CA 1
ATOM 2007 C C . LEU A 1 250 ? 7.904 13.507 16.140 1.00 93.44 250 LEU A C 1
ATOM 2009 O O . LEU A 1 250 ? 7.261 14.512 15.844 1.00 93.44 250 LEU A O 1
ATOM 2013 N N . ARG A 1 251 ? 8.891 13.544 17.043 1.00 89.56 251 ARG A N 1
ATOM 2014 C CA . ARG A 1 251 ? 9.250 14.766 17.774 1.00 89.56 251 ARG A CA 1
ATOM 2015 C C . ARG A 1 251 ? 9.703 15.867 16.830 1.00 89.56 251 ARG A C 1
ATOM 2017 O O . ARG A 1 251 ? 10.631 15.676 16.044 1.00 89.56 251 ARG A O 1
ATOM 2024 N N . GLY A 1 252 ? 9.068 17.030 16.935 1.00 90.00 252 GLY A N 1
ATOM 2025 C CA . GLY A 1 252 ? 9.339 18.180 16.074 1.00 90.00 252 GLY A CA 1
ATOM 2026 C C . GLY A 1 252 ? 8.889 17.999 14.622 1.00 90.00 252 GLY A C 1
ATOM 2027 O O . GLY A 1 252 ? 9.232 18.831 13.783 1.00 90.00 252 GLY A O 1
ATOM 2028 N N . THR A 1 253 ? 8.139 16.938 14.304 1.00 92.00 253 THR A N 1
ATOM 2029 C CA . THR A 1 253 ? 7.532 16.769 12.978 1.00 92.00 253 THR A CA 1
ATOM 2030 C C . THR A 1 253 ? 6.327 17.691 12.853 1.00 92.00 253 THR A C 1
ATOM 2032 O O . THR A 1 253 ? 5.488 17.749 13.747 1.00 92.00 253 THR A O 1
ATOM 2035 N N . ASP A 1 254 ? 6.231 18.401 11.734 1.00 91.38 254 ASP A N 1
ATOM 2036 C CA . ASP A 1 254 ? 5.087 19.256 11.422 1.00 91.38 254 ASP A CA 1
ATOM 2037 C C . ASP A 1 254 ? 3.815 18.445 11.092 1.00 91.38 254 ASP A C 1
ATOM 2039 O O . ASP A 1 254 ? 3.885 17.348 10.531 1.00 91.38 254 ASP A O 1
ATOM 2043 N N . GLU A 1 255 ? 2.647 19.013 11.410 1.00 91.69 255 GLU A N 1
ATOM 2044 C CA . GLU A 1 255 ? 1.325 18.402 11.219 1.00 91.69 255 GLU A CA 1
ATOM 2045 C C . GLU A 1 255 ? 1.082 17.984 9.759 1.00 91.69 255 GLU A C 1
ATOM 2047 O O . GLU A 1 255 ? 0.666 16.852 9.488 1.00 91.69 255 GLU A O 1
ATOM 2052 N N . LYS A 1 256 ? 1.399 18.870 8.804 1.00 90.06 256 LYS A N 1
ATOM 2053 C CA . LYS A 1 256 ? 1.188 18.631 7.372 1.00 90.06 256 LYS A CA 1
ATOM 2054 C C . LYS A 1 256 ? 2.075 17.495 6.882 1.00 90.06 256 LYS A C 1
ATOM 2056 O O . LYS A 1 256 ? 1.596 16.599 6.188 1.00 90.06 256 LYS A O 1
ATOM 2061 N N . ARG A 1 257 ? 3.347 17.500 7.290 1.00 91.69 257 ARG A N 1
ATOM 2062 C CA . ARG A 1 257 ? 4.307 16.447 6.936 1.00 91.69 257 ARG A CA 1
ATOM 2063 C C . ARG A 1 257 ? 3.864 15.084 7.468 1.00 91.69 257 ARG A C 1
ATOM 2065 O O . ARG A 1 257 ? 3.911 14.098 6.738 1.00 91.69 257 ARG A O 1
ATOM 2072 N N . PHE A 1 258 ? 3.387 15.019 8.711 1.00 95.19 258 PHE A N 1
ATOM 2073 C CA . PHE A 1 258 ? 2.839 13.783 9.273 1.00 95.19 258 PHE A CA 1
ATOM 2074 C C . PHE A 1 258 ? 1.598 13.302 8.504 1.00 95.19 258 PHE A C 1
ATOM 2076 O O . PHE A 1 258 ? 1.495 12.117 8.176 1.00 95.19 258 PHE A O 1
ATOM 2083 N N . PHE A 1 259 ? 0.675 14.206 8.165 1.00 95.00 259 PHE A N 1
ATOM 2084 C CA . PHE A 1 259 ? -0.508 13.847 7.387 1.00 95.00 259 PHE A CA 1
ATOM 2085 C C . PHE A 1 259 ? -0.139 13.314 5.991 1.00 95.00 259 PHE A C 1
ATOM 2087 O O . PHE A 1 259 ? -0.687 12.299 5.560 1.00 95.00 259 PHE A O 1
ATOM 2094 N N . GLU A 1 260 ? 0.837 13.919 5.308 1.00 91.88 260 GLU A N 1
ATOM 2095 C CA . GLU A 1 260 ? 1.373 13.438 4.024 1.00 91.88 260 GLU A CA 1
ATOM 2096 C C . GLU A 1 260 ? 2.018 12.047 4.138 1.00 91.88 260 GLU A C 1
ATOM 2098 O O . GLU A 1 260 ? 1.797 11.193 3.266 1.00 91.88 260 GLU A O 1
ATOM 2103 N N . THR A 1 261 ? 2.743 11.777 5.232 1.00 95.50 261 THR A N 1
ATOM 2104 C CA . THR A 1 261 ? 3.249 10.436 5.560 1.00 95.50 261 THR A CA 1
ATOM 2105 C C . THR A 1 261 ? 2.098 9.440 5.670 1.00 95.50 261 THR A C 1
ATOM 2107 O O . THR A 1 261 ? 2.140 8.388 5.026 1.00 95.50 261 THR A O 1
ATOM 2110 N N . VAL A 1 262 ? 1.040 9.755 6.424 1.00 97.12 262 VAL A N 1
ATOM 2111 C CA . VAL A 1 262 ? -0.123 8.863 6.569 1.00 97.12 262 VAL A CA 1
ATOM 2112 C C . VAL A 1 262 ? -0.810 8.628 5.225 1.00 97.12 262 VAL A C 1
ATOM 2114 O O . VAL A 1 262 ? -1.047 7.478 4.857 1.00 97.12 262 VAL A O 1
ATOM 2117 N N . VAL A 1 263 ? -1.094 9.687 4.461 1.00 95.44 263 VAL A N 1
ATOM 2118 C CA . VAL A 1 263 ? -1.743 9.586 3.145 1.00 95.44 263 VAL A CA 1
ATOM 2119 C C . VAL A 1 263 ? -0.942 8.682 2.214 1.00 95.44 263 VAL A C 1
ATOM 2121 O O . VAL A 1 263 ? -1.527 7.798 1.590 1.00 95.44 263 VAL A O 1
ATOM 2124 N N . SER A 1 264 ? 0.379 8.856 2.150 1.00 95.81 264 SER A N 1
ATOM 2125 C CA . SER A 1 264 ? 1.257 8.070 1.274 1.00 95.81 264 SER A CA 1
ATOM 2126 C C . SER A 1 264 ? 1.256 6.587 1.649 1.00 95.81 264 SER A C 1
ATOM 2128 O O . SER A 1 264 ? 1.111 5.723 0.781 1.00 95.81 264 SER A O 1
ATOM 2130 N N . HIS A 1 265 ? 1.338 6.264 2.941 1.00 97.69 265 HIS A N 1
ATOM 2131 C CA . HIS A 1 265 ? 1.322 4.879 3.420 1.00 97.69 265 HIS A CA 1
ATOM 2132 C C . HIS A 1 265 ? -0.045 4.210 3.242 1.00 97.69 265 HIS A C 1
ATOM 2134 O O . HIS A 1 265 ? -0.122 3.120 2.673 1.00 97.69 265 HIS A O 1
ATOM 2140 N N . ILE A 1 266 ? -1.141 4.878 3.610 1.00 97.56 266 ILE A N 1
ATOM 2141 C CA . ILE A 1 266 ? -2.495 4.351 3.382 1.00 97.56 266 ILE A CA 1
ATOM 2142 C C . ILE A 1 266 ? -2.752 4.170 1.881 1.00 97.56 266 ILE A C 1
ATOM 2144 O O . ILE A 1 266 ? -3.330 3.158 1.465 1.00 97.56 266 ILE A O 1
ATOM 2148 N N . ASP A 1 267 ? -2.277 5.096 1.041 1.00 95.12 267 ASP A N 1
ATOM 2149 C CA . ASP A 1 267 ? -2.396 4.957 -0.407 1.00 95.12 267 ASP A CA 1
ATOM 2150 C C . ASP A 1 267 ? -1.619 3.748 -0.951 1.00 95.12 267 ASP A C 1
ATOM 2152 O O . ASP A 1 267 ? -2.071 3.105 -1.907 1.00 95.12 267 ASP A O 1
ATOM 2156 N N . SER A 1 268 ? -0.519 3.410 -0.277 1.00 96.25 268 SER A N 1
ATOM 2157 C CA . SER A 1 268 ? 0.326 2.230 -0.487 1.00 96.25 268 SER A CA 1
ATOM 2158 C C . SER A 1 268 ? -0.224 0.943 0.140 1.00 96.25 268 SER A C 1
ATOM 2160 O O . SER A 1 268 ? 0.447 -0.083 0.099 1.00 96.25 268 SER A O 1
ATOM 2162 N N . GLN A 1 269 ? -1.433 0.975 0.718 1.00 96.19 269 GLN A N 1
ATOM 2163 C CA . GLN A 1 269 ? -2.040 -0.151 1.444 1.00 96.19 269 GLN A CA 1
ATOM 2164 C C . GLN A 1 269 ? -1.240 -0.594 2.684 1.00 96.19 269 GLN A C 1
ATOM 2166 O O . GLN A 1 269 ? -1.269 -1.765 3.061 1.00 96.19 269 GLN A O 1
ATOM 2171 N N . LEU A 1 270 ? -0.539 0.346 3.324 1.00 97.19 270 LEU A N 1
ATOM 2172 C CA . LEU A 1 270 ? 0.251 0.123 4.531 1.00 97.19 270 LEU A CA 1
ATOM 2173 C C . LEU A 1 270 ? -0.439 0.754 5.749 1.00 97.19 270 LEU A C 1
ATOM 2175 O O . LEU A 1 270 ? -0.709 1.957 5.723 1.00 97.19 270 LEU A O 1
ATOM 2179 N N . PRO A 1 271 ? -0.720 -0.014 6.817 1.00 97.94 271 PRO A N 1
ATOM 2180 C CA . PRO A 1 271 ? -1.142 0.552 8.093 1.00 97.94 271 PRO A CA 1
ATOM 2181 C C . PRO A 1 271 ? 0.037 1.248 8.780 1.00 97.94 271 PRO A C 1
ATOM 2183 O O . PRO A 1 271 ? 1.199 0.947 8.500 1.00 97.94 271 PRO A O 1
ATOM 2186 N N . LEU A 1 272 ? -0.258 2.127 9.735 1.00 98.38 272 LEU A N 1
ATOM 2187 C CA . LEU A 1 272 ? 0.768 2.740 10.576 1.00 98.38 272 LEU A CA 1
ATOM 2188 C C . LEU A 1 272 ? 0.433 2.514 12.046 1.00 98.38 272 LEU A C 1
ATOM 2190 O O . LEU A 1 272 ? -0.695 2.736 12.471 1.00 98.38 272 LEU A O 1
ATOM 2194 N N . ILE A 1 273 ? 1.403 2.077 12.835 1.00 98.38 273 ILE A N 1
ATOM 2195 C CA . ILE A 1 273 ? 1.269 1.972 14.284 1.00 98.38 273 ILE A CA 1
ATOM 2196 C C . ILE A 1 273 ? 1.784 3.277 14.879 1.00 98.38 273 ILE A C 1
ATOM 2198 O O . ILE A 1 273 ? 2.931 3.656 14.652 1.00 98.38 273 ILE A O 1
ATOM 2202 N N . PHE A 1 274 ? 0.930 3.968 15.620 1.00 97.44 274 PHE A N 1
ATOM 2203 C CA . PHE A 1 274 ? 1.233 5.257 16.225 1.00 97.44 274 PHE A CA 1
ATOM 2204 C C . PHE A 1 274 ? 1.299 5.102 17.740 1.00 97.44 274 PHE A C 1
ATOM 2206 O O . PHE A 1 274 ? 0.397 4.518 18.343 1.00 97.44 274 PHE A O 1
ATOM 2213 N N . ILE A 1 275 ? 2.359 5.638 18.339 1.00 95.38 275 ILE A N 1
ATOM 2214 C CA . ILE A 1 275 ? 2.604 5.645 19.780 1.00 95.38 275 ILE A CA 1
ATOM 2215 C C . ILE A 1 275 ? 2.663 7.102 20.238 1.00 95.38 275 ILE A C 1
ATOM 2217 O O . ILE A 1 275 ? 3.383 7.916 19.649 1.00 95.38 275 ILE A O 1
ATOM 2221 N N . GLY A 1 276 ? 1.915 7.424 21.291 1.00 93.31 276 GLY A N 1
ATOM 2222 C CA . GLY A 1 276 ? 1.890 8.769 21.853 1.00 93.31 276 GLY A CA 1
ATOM 2223 C C . GLY A 1 276 ? 1.374 8.833 23.287 1.00 93.31 276 GLY A C 1
ATOM 2224 O O . GLY A 1 276 ? 0.786 7.879 23.802 1.00 93.31 276 GLY A O 1
ATOM 2225 N N . ASP A 1 277 ? 1.583 9.989 23.913 1.00 92.56 277 ASP A N 1
ATOM 2226 C CA . ASP A 1 277 ? 1.071 10.315 25.242 1.00 92.56 277 ASP A CA 1
ATOM 2227 C C . ASP A 1 277 ? -0.413 10.698 25.144 1.00 92.56 277 ASP A C 1
ATOM 2229 O O . ASP A 1 277 ? -0.786 11.637 24.436 1.00 92.56 277 ASP A O 1
ATOM 2233 N N . VAL A 1 278 ? -1.273 10.013 25.893 1.00 93.25 278 VAL A N 1
ATOM 2234 C CA . VAL A 1 278 ? -2.698 10.336 25.998 1.00 93.25 278 VAL A CA 1
ATOM 2235 C C . VAL A 1 278 ? -2.916 11.365 27.094 1.00 93.25 278 VAL A C 1
ATOM 2237 O O . VAL A 1 278 ? -2.526 11.174 28.252 1.00 93.25 278 VAL A O 1
ATOM 2240 N N . HIS A 1 279 ? -3.627 12.430 26.746 1.00 93.25 279 HIS A N 1
ATOM 2241 C CA . HIS A 1 279 ? -4.066 13.464 27.666 1.00 93.25 279 HIS A CA 1
ATOM 2242 C C . HIS A 1 279 ? -5.588 13.594 27.646 1.00 93.25 279 HIS A C 1
ATOM 2244 O O . HIS A 1 279 ? -6.187 13.815 26.596 1.00 93.25 279 HIS A O 1
ATOM 2250 N N . SER A 1 280 ? -6.222 13.508 28.813 1.00 92.38 280 SER A N 1
ATOM 2251 C CA . SER A 1 280 ? -7.652 13.766 28.969 1.00 92.38 280 SER A CA 1
ATOM 2252 C C . SER A 1 280 ? -7.922 15.265 29.117 1.00 92.38 280 SER A C 1
ATOM 2254 O O . SER A 1 280 ? -7.169 15.998 29.768 1.00 92.38 280 SER A O 1
ATOM 2256 N N . LEU A 1 281 ? -9.012 15.738 28.514 1.00 88.88 281 LEU A N 1
ATOM 2257 C CA . LEU A 1 281 ? -9.549 17.079 28.714 1.00 88.88 281 LEU A CA 1
ATOM 2258 C C . LEU A 1 281 ? -10.718 16.992 29.699 1.00 88.88 281 LEU A C 1
ATOM 2260 O O . LEU A 1 281 ? -11.544 16.086 29.624 1.00 88.88 281 LEU A O 1
ATOM 2264 N N . GLY A 1 282 ? -10.831 17.957 30.616 1.00 81.31 282 GLY A N 1
ATOM 2265 C CA . GLY A 1 282 ? -11.923 18.024 31.605 1.00 81.31 282 GLY A CA 1
ATOM 2266 C C . GLY A 1 282 ? -13.314 18.335 31.023 1.00 81.31 282 GLY A C 1
ATOM 2267 O O . GLY A 1 282 ? -14.140 18.924 31.717 1.00 81.31 282 GLY A O 1
ATOM 2268 N N . GLY A 1 283 ? -13.539 18.031 29.745 1.00 82.75 283 GLY A N 1
ATOM 2269 C CA . GLY A 1 283 ? -14.732 18.320 28.958 1.00 82.75 283 GLY A CA 1
ATOM 2270 C C . GLY A 1 283 ? -14.407 18.994 27.615 1.00 82.75 283 GLY A C 1
ATOM 2271 O O . GLY A 1 283 ? -13.282 19.470 27.424 1.00 82.75 283 GLY A O 1
ATOM 2272 N N . PRO A 1 284 ? -15.389 19.074 26.700 1.00 78.06 284 PRO A N 1
ATOM 2273 C CA . PRO A 1 284 ? -15.255 19.794 25.434 1.00 78.06 284 PRO A CA 1
ATOM 2274 C C . PRO A 1 284 ? -14.802 21.248 25.633 1.00 78.06 284 PRO A C 1
ATOM 2276 O O . PRO A 1 284 ? -15.240 21.926 26.568 1.00 78.06 284 PRO A O 1
ATOM 2279 N N . GLY A 1 285 ? -13.892 21.720 24.777 1.00 76.62 285 GLY A N 1
ATOM 2280 C CA . GLY A 1 285 ? -13.373 23.095 24.806 1.00 76.62 285 GLY A CA 1
ATOM 2281 C C . GLY A 1 285 ? -12.495 23.444 26.019 1.00 76.62 285 GLY A C 1
ATOM 2282 O O . GLY A 1 285 ? -12.218 24.619 26.266 1.00 76.62 285 GLY A O 1
ATOM 2283 N N . LYS A 1 286 ? -12.075 22.458 26.825 1.00 85.19 286 LYS A N 1
ATOM 2284 C CA . LYS A 1 286 ? -11.127 22.673 27.929 1.00 85.19 286 LYS A CA 1
ATOM 2285 C C . LYS A 1 286 ? -9.689 22.540 27.434 1.00 85.19 286 LYS A C 1
ATOM 2287 O O . LYS A 1 286 ? -9.335 21.547 26.822 1.00 85.19 286 LYS A O 1
ATOM 2292 N N . ASN A 1 287 ? -8.829 23.472 27.849 1.00 84.75 287 ASN A N 1
ATOM 2293 C CA . ASN A 1 287 ? -7.438 23.546 27.371 1.00 84.75 287 ASN A CA 1
ATOM 2294 C C . ASN A 1 287 ? -6.399 23.135 28.433 1.00 84.75 287 ASN A C 1
ATOM 2296 O O . ASN A 1 287 ? -5.237 23.543 28.389 1.00 84.75 287 ASN A O 1
ATOM 2300 N N . ARG A 1 288 ? -6.822 22.374 29.450 1.00 88.19 288 ARG A N 1
ATOM 2301 C CA . ARG A 1 288 ? -5.945 21.866 30.519 1.00 88.19 288 ARG A CA 1
ATOM 2302 C C . ARG A 1 288 ? -5.843 20.343 30.427 1.00 88.19 288 ARG A C 1
ATOM 2304 O O . ARG A 1 288 ? -6.603 19.668 31.122 1.00 88.19 288 ARG A O 1
ATOM 2311 N N . PRO A 1 289 ? -4.952 19.819 29.568 1.00 88.62 289 PRO A N 1
ATOM 2312 C CA . PRO A 1 289 ? -4.731 18.389 29.448 1.00 88.62 289 PRO A CA 1
ATOM 2313 C C . PRO A 1 289 ? -4.177 17.789 30.743 1.00 88.62 289 PRO A C 1
ATOM 2315 O O . PRO A 1 289 ? -3.331 18.381 31.425 1.00 88.62 289 PRO A O 1
ATOM 2318 N N . LYS A 1 290 ? -4.658 16.595 31.083 1.00 91.50 290 LYS A N 1
ATOM 2319 C CA . LYS A 1 290 ? -4.122 15.750 32.148 1.00 91.50 290 LYS A CA 1
ATOM 2320 C C . LYS A 1 290 ? -3.586 14.470 31.517 1.00 91.50 290 LYS A C 1
ATOM 2322 O O . LYS A 1 290 ? -4.348 13.707 30.938 1.00 91.50 290 LYS A O 1
ATOM 2327 N N . ARG A 1 291 ? -2.283 14.227 31.664 1.00 90.75 291 ARG A N 1
ATOM 2328 C CA . ARG A 1 291 ? -1.646 13.002 31.169 1.00 90.75 291 ARG A CA 1
ATOM 2329 C C . ARG A 1 291 ? -2.254 11.772 31.847 1.00 90.75 291 ARG A C 1
ATOM 2331 O O . ARG A 1 291 ? -2.263 11.703 33.077 1.00 90.75 291 ARG A O 1
ATOM 2338 N N . GLU A 1 292 ? -2.717 10.823 31.043 1.00 89.81 292 GLU A N 1
ATOM 2339 C CA . GLU A 1 292 ? -3.263 9.533 31.482 1.00 89.81 292 GLU A CA 1
ATOM 2340 C C . GLU A 1 292 ? -2.252 8.389 31.291 1.00 89.81 292 GLU A C 1
ATOM 2342 O O . GLU A 1 292 ? -2.230 7.467 32.100 1.00 89.81 292 GLU A O 1
ATOM 2347 N N . GLY A 1 293 ? -1.365 8.472 30.294 1.00 88.69 293 GLY A N 1
ATOM 2348 C CA . GLY A 1 293 ? -0.326 7.466 30.034 1.00 88.69 293 GLY A CA 1
ATOM 2349 C C . GLY A 1 293 ? -0.007 7.333 28.548 1.00 88.69 293 GLY A C 1
ATOM 2350 O O . GLY A 1 293 ? -0.545 8.088 27.742 1.00 88.69 293 GLY A O 1
ATOM 2351 N N . ASP A 1 294 ? 0.843 6.374 28.198 1.00 89.38 294 ASP A N 1
ATOM 2352 C CA . ASP A 1 294 ? 1.213 6.104 26.805 1.00 89.38 294 ASP A CA 1
ATOM 2353 C C . ASP A 1 294 ? 0.192 5.152 26.178 1.00 89.38 294 ASP A C 1
ATOM 2355 O O . ASP A 1 294 ? -0.369 4.286 26.856 1.00 89.38 294 ASP A O 1
ATOM 2359 N N . HIS A 1 295 ? -0.069 5.299 24.881 1.00 93.00 295 HIS A N 1
ATOM 2360 C CA . HIS A 1 295 ? -0.972 4.402 24.162 1.00 93.00 295 HIS A CA 1
ATOM 2361 C C . HIS A 1 295 ? -0.500 4.155 22.735 1.00 93.00 295 HIS A C 1
ATOM 2363 O O . HIS A 1 295 ? -0.002 5.061 22.064 1.00 93.00 295 HIS A O 1
ATOM 2369 N N . ALA A 1 296 ? -0.699 2.923 22.272 1.00 94.56 296 ALA A N 1
ATOM 2370 C CA . ALA A 1 296 ? -0.437 2.518 20.900 1.00 94.56 296 ALA A CA 1
ATOM 2371 C C . ALA A 1 296 ? -1.759 2.262 20.171 1.00 94.56 296 ALA A C 1
ATOM 2373 O O . ALA A 1 296 ? -2.624 1.538 20.665 1.00 94.56 296 ALA A O 1
ATOM 2374 N N . ILE A 1 297 ? -1.896 2.834 18.979 1.00 96.75 297 ILE A N 1
ATOM 2375 C CA . ILE A 1 297 ? -3.061 2.684 18.099 1.00 96.75 297 ILE A CA 1
ATOM 2376 C C . ILE A 1 297 ? -2.610 2.283 16.693 1.00 96.75 297 ILE A C 1
ATOM 2378 O O . ILE A 1 297 ? -1.446 2.459 16.326 1.00 96.75 297 ILE A O 1
ATOM 2382 N N . CYS A 1 298 ? -3.536 1.782 15.878 1.00 98.25 298 CYS A N 1
ATOM 2383 C CA . CYS A 1 298 ? -3.275 1.517 14.465 1.00 98.25 298 CYS A CA 1
ATOM 2384 C C . CYS A 1 298 ? -4.046 2.509 13.587 1.00 98.25 298 CYS A C 1
ATOM 2386 O O . CYS A 1 298 ? -5.273 2.540 13.609 1.00 98.25 298 CYS A O 1
ATOM 2388 N N . ILE A 1 299 ? -3.334 3.319 12.807 1.00 98.69 299 ILE A N 1
ATOM 2389 C CA . ILE A 1 299 ? -3.887 4.187 11.769 1.00 98.69 299 ILE A CA 1
ATOM 2390 C C . ILE A 1 299 ? -4.165 3.338 10.532 1.00 98.69 299 ILE A C 1
ATOM 2392 O O . ILE A 1 299 ? -3.281 2.672 9.989 1.00 98.69 299 ILE A O 1
ATOM 2396 N N . VAL A 1 300 ? -5.414 3.386 10.082 1.00 98.12 300 VAL A N 1
ATOM 2397 C CA . VAL A 1 300 ? -5.958 2.520 9.029 1.00 98.12 300 VAL A CA 1
ATOM 2398 C C . VAL A 1 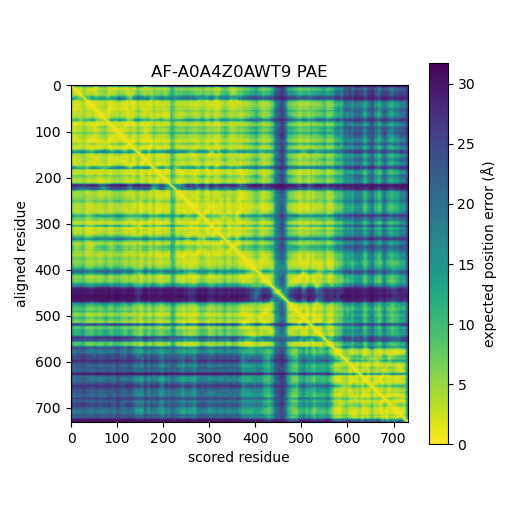300 ? -6.684 3.316 7.950 1.00 98.12 300 VAL A C 1
ATOM 2400 O O . VAL A 1 300 ? -7.310 2.737 7.068 1.00 98.12 300 VAL A O 1
ATOM 2403 N N . GLY A 1 301 ? -6.637 4.645 7.995 1.00 97.44 301 GLY A N 1
ATOM 2404 C CA . GLY A 1 301 ? -7.234 5.474 6.962 1.00 97.44 301 GLY A CA 1
ATOM 2405 C C . GLY A 1 301 ? -7.072 6.964 7.200 1.00 97.44 301 GLY A C 1
ATOM 2406 O O . GLY A 1 301 ? -6.613 7.398 8.255 1.00 97.44 301 GLY A O 1
ATOM 2407 N N . TYR A 1 302 ? -7.513 7.743 6.219 1.00 96.62 302 TYR A N 1
ATOM 2408 C CA . TYR A 1 302 ? -7.567 9.196 6.285 1.00 96.62 302 TYR A CA 1
ATOM 2409 C C . TYR A 1 302 ? -8.816 9.746 5.587 1.00 96.62 302 TYR A C 1
ATOM 2411 O O . TYR A 1 302 ? -9.476 9.073 4.789 1.00 96.62 302 TYR A O 1
ATOM 2419 N N . LYS A 1 303 ? -9.117 11.005 5.883 1.00 94.12 303 LYS A N 1
ATOM 2420 C CA . LYS A 1 303 ? -10.011 11.879 5.132 1.00 94.12 303 LYS A CA 1
ATOM 2421 C C . LYS A 1 303 ? -9.338 13.245 5.030 1.00 94.12 303 LYS A C 1
ATOM 2423 O O . LYS A 1 303 ? -8.909 13.795 6.041 1.00 94.12 303 LYS A O 1
ATOM 2428 N N . GLN A 1 304 ? -9.268 13.752 3.813 1.00 89.56 304 GLN A N 1
ATOM 2429 C CA . GLN A 1 304 ? -8.749 15.055 3.451 1.00 89.56 304 GLN A CA 1
ATOM 2430 C C . GLN A 1 304 ? -9.864 15.814 2.732 1.00 89.56 304 GLN A C 1
ATOM 2432 O O . GLN A 1 304 ? -10.245 15.458 1.616 1.00 89.56 304 GLN A O 1
ATOM 2437 N N . ASP A 1 305 ? -10.409 16.817 3.406 1.00 86.38 305 ASP A N 1
ATOM 2438 C CA . ASP A 1 305 ? -11.278 17.846 2.837 1.00 86.38 305 ASP A CA 1
ATOM 2439 C C . ASP A 1 305 ? -10.909 19.200 3.464 1.00 86.38 305 ASP A C 1
ATOM 2441 O O . ASP A 1 305 ? -9.722 19.499 3.592 1.00 86.38 305 ASP A O 1
ATOM 2445 N N . HIS A 1 306 ? -11.875 20.009 3.908 1.00 82.94 306 HIS A N 1
ATOM 2446 C CA . HIS A 1 306 ? -11.581 21.151 4.785 1.00 82.94 306 HIS A CA 1
ATOM 2447 C C . HIS A 1 306 ? -10.981 20.723 6.135 1.00 82.94 306 HIS A C 1
ATOM 2449 O O . HIS A 1 306 ? -10.428 21.551 6.856 1.00 82.94 306 HIS A O 1
ATOM 2455 N N . GLU A 1 307 ? -11.098 19.441 6.494 1.00 84.44 307 GLU A N 1
ATOM 2456 C CA . GLU A 1 307 ? -10.478 18.857 7.674 1.00 84.44 307 GLU A CA 1
ATOM 2457 C C . GLU A 1 307 ? -9.449 17.789 7.288 1.00 84.44 307 GLU A C 1
ATOM 2459 O O . GLU A 1 307 ? -9.608 17.050 6.312 1.00 84.44 307 GLU A O 1
ATOM 2464 N N . GLN A 1 308 ? -8.419 17.654 8.122 1.00 90.94 308 GLN A N 1
ATOM 2465 C CA . GLN A 1 308 ? -7.477 16.541 8.087 1.00 90.94 308 GLN A CA 1
ATOM 2466 C C . GLN A 1 308 ? -7.820 15.570 9.216 1.00 90.94 308 GLN A C 1
ATOM 2468 O O . GLN A 1 308 ? -7.689 15.883 10.401 1.00 90.94 308 GLN A O 1
ATOM 2473 N N . ILE A 1 309 ? -8.329 14.397 8.845 1.00 94.94 309 ILE A N 1
ATOM 2474 C CA . ILE A 1 309 ? -8.831 13.400 9.792 1.00 94.94 309 ILE A CA 1
ATOM 2475 C C . ILE A 1 309 ? -8.178 12.058 9.515 1.00 94.94 309 ILE A C 1
ATOM 2477 O O . ILE A 1 309 ? -8.060 11.638 8.365 1.00 94.94 309 ILE A O 1
ATOM 2481 N N . LEU A 1 310 ? -7.835 11.348 10.579 1.00 97.31 310 LEU A N 1
ATOM 2482 C CA . LEU A 1 310 ? -7.368 9.973 10.537 1.00 97.31 310 LEU A CA 1
ATOM 2483 C C . LEU A 1 310 ? -8.470 9.018 10.986 1.00 97.31 310 LEU A C 1
ATOM 2485 O O . LEU A 1 310 ? -9.278 9.345 11.858 1.00 97.31 310 LEU A O 1
ATOM 2489 N N . TYR A 1 311 ? -8.484 7.825 10.398 1.00 97.00 311 TYR A N 1
ATOM 2490 C CA . TYR A 1 311 ? -9.261 6.693 10.888 1.00 97.00 311 TYR A CA 1
ATOM 2491 C C . TYR A 1 311 ? -8.325 5.721 11.592 1.00 97.00 311 TYR A C 1
ATOM 2493 O O . TYR A 1 311 ? -7.336 5.278 11.004 1.00 97.00 311 TYR A O 1
ATOM 2501 N N . ILE A 1 312 ? -8.642 5.387 12.839 1.00 97.50 312 ILE A N 1
ATOM 2502 C CA . ILE A 1 312 ? -7.789 4.578 13.708 1.00 97.50 312 ILE A CA 1
ATOM 2503 C C . ILE A 1 312 ? -8.565 3.401 14.301 1.00 97.50 312 ILE A C 1
ATOM 2505 O O . ILE A 1 312 ? -9.773 3.478 14.514 1.00 97.50 312 ILE A O 1
ATOM 2509 N N . HIS A 1 313 ? -7.872 2.308 14.586 1.00 97.38 313 HIS A N 1
ATOM 2510 C CA . HIS A 1 313 ? -8.335 1.279 15.508 1.00 97.38 313 HIS A CA 1
ATOM 2511 C C . HIS A 1 313 ? -7.746 1.601 16.886 1.00 97.38 313 HIS A C 1
ATOM 2513 O O . HIS A 1 313 ? -6.527 1.537 17.064 1.00 97.38 313 HIS A O 1
ATOM 2519 N N . ASP A 1 314 ? -8.610 1.968 17.836 1.00 95.12 314 ASP A N 1
ATOM 2520 C CA . ASP A 1 314 ? -8.259 2.151 19.252 1.00 95.12 314 ASP A CA 1
ATOM 2521 C C . ASP A 1 314 ? -9.012 1.095 20.063 1.00 95.12 314 ASP A C 1
ATOM 2523 O O . ASP A 1 314 ? -10.243 1.074 20.098 1.00 95.12 314 ASP A O 1
ATOM 2527 N N . ASP A 1 315 ? -8.266 0.210 20.711 1.00 93.00 315 ASP A N 1
ATOM 2528 C CA . ASP A 1 315 ? -8.758 -0.901 21.529 1.00 93.00 315 ASP A CA 1
ATOM 2529 C C . ASP A 1 315 ? -9.672 -0.468 22.702 1.00 93.00 315 ASP A C 1
ATOM 2531 O O . ASP A 1 315 ? -10.486 -1.260 23.192 1.00 93.00 315 ASP A O 1
ATOM 2535 N N . ARG A 1 316 ? -9.602 0.798 23.135 1.00 91.50 316 ARG A N 1
ATOM 2536 C CA . ARG A 1 316 ? -10.461 1.399 24.174 1.00 91.50 316 ARG A CA 1
ATOM 2537 C C . ARG A 1 316 ? -11.775 1.946 23.621 1.00 91.50 316 ARG A C 1
ATOM 2539 O O . ARG A 1 316 ? -12.656 2.292 24.410 1.00 91.50 316 ARG A O 1
ATOM 2546 N N . LEU A 1 317 ? -11.917 2.038 22.296 1.00 91.81 317 LEU A N 1
ATOM 2547 C CA . LEU A 1 317 ? -13.077 2.635 21.635 1.00 91.81 317 LEU A CA 1
ATOM 2548 C C . LEU A 1 317 ? -13.695 1.766 20.544 1.00 91.81 317 LEU A C 1
ATOM 2550 O O . LEU A 1 317 ? -14.871 1.446 20.643 1.00 91.81 317 LEU A O 1
ATOM 2554 N N . GLY A 1 318 ? -12.970 1.403 19.494 1.00 94.06 318 GLY A N 1
ATOM 2555 C CA . GLY A 1 318 ? -13.586 0.699 18.377 1.00 94.06 318 GLY A CA 1
ATOM 2556 C C . GLY A 1 318 ? -12.807 0.739 17.065 1.00 94.06 318 GLY A C 1
ATOM 2557 O O . GLY A 1 318 ? -11.718 1.319 16.983 1.00 94.06 318 GLY A O 1
ATOM 2558 N N . PRO A 1 319 ? -13.383 0.123 16.019 1.00 95.75 319 PRO A N 1
ATOM 2559 C CA . PRO A 1 319 ? -12.858 0.183 14.661 1.00 95.75 319 PRO A CA 1
ATOM 2560 C C . PRO A 1 319 ? -13.121 1.551 14.018 1.00 95.75 319 PRO A C 1
ATOM 2562 O O . PRO A 1 319 ? -14.173 2.146 14.222 1.00 95.75 319 PRO A O 1
ATOM 2565 N N . TYR A 1 320 ? -12.204 2.017 13.171 1.00 95.44 320 TYR A N 1
ATOM 2566 C CA . TYR A 1 320 ? -12.333 3.254 12.381 1.00 95.44 320 TYR A CA 1
ATOM 2567 C C . TYR A 1 320 ? -12.776 4.508 13.164 1.00 95.44 320 TYR A C 1
ATOM 2569 O O . TYR A 1 320 ? -13.509 5.356 12.639 1.00 95.44 320 TYR A O 1
ATOM 2577 N N . VAL A 1 321 ? -12.300 4.663 14.398 1.00 94.81 321 VAL A N 1
ATOM 2578 C CA . VAL A 1 321 ? -12.485 5.875 15.206 1.00 94.81 321 VAL A CA 1
ATOM 2579 C C . VAL A 1 321 ? -11.858 7.068 14.486 1.00 94.81 321 VAL A C 1
ATOM 2581 O O . VAL A 1 321 ? -10.816 6.930 13.846 1.00 94.81 321 VAL A O 1
ATOM 2584 N N . ARG A 1 322 ? -12.495 8.243 14.553 1.00 94.19 322 ARG A N 1
ATOM 2585 C CA . ARG A 1 322 ? -11.945 9.464 13.953 1.00 94.19 322 ARG A CA 1
ATOM 2586 C C . ARG A 1 322 ? -10.999 10.148 14.923 1.00 94.19 322 ARG A C 1
ATOM 2588 O O . ARG A 1 322 ? -11.319 10.315 16.096 1.00 94.19 322 ARG A O 1
ATOM 2595 N N . ALA A 1 323 ? -9.867 10.592 14.402 1.00 95.50 323 ALA A N 1
ATOM 2596 C CA . ALA A 1 323 ? -8.934 11.439 15.117 1.00 95.50 323 ALA A CA 1
ATOM 2597 C C . ALA A 1 323 ? -8.600 12.653 14.247 1.00 95.50 323 ALA A C 1
ATOM 2599 O O . ALA A 1 323 ? -8.120 12.505 13.123 1.00 95.50 323 ALA A O 1
ATOM 2600 N N . LYS A 1 324 ? -8.912 13.848 14.742 1.00 94.25 324 LYS A N 1
ATOM 2601 C CA . LYS A 1 324 ? -8.661 15.114 14.051 1.00 94.25 324 LYS A CA 1
ATOM 2602 C C . LYS A 1 324 ? -7.284 15.633 14.428 1.00 94.25 324 LYS A C 1
ATOM 2604 O O . LYS A 1 324 ? -6.952 15.627 15.610 1.00 94.25 324 LYS A O 1
ATOM 2609 N N . LEU A 1 325 ? -6.499 16.082 13.457 1.00 93.62 325 LEU A N 1
ATOM 2610 C CA . LEU A 1 325 ? -5.264 16.787 13.777 1.00 93.62 325 LEU A CA 1
ATOM 2611 C C . LEU A 1 325 ? -5.645 18.170 14.322 1.00 93.62 325 LEU A C 1
ATOM 2613 O O . LEU A 1 325 ? -6.487 18.866 13.746 1.00 93.62 325 LEU A O 1
ATOM 2617 N N . ILE A 1 326 ? -5.127 18.505 15.502 1.00 91.00 326 ILE A N 1
ATOM 2618 C CA . ILE A 1 326 ? -5.415 19.773 16.168 1.00 91.00 326 ILE A CA 1
ATOM 2619 C C . ILE A 1 326 ? -4.118 20.482 16.572 1.00 91.00 326 ILE A C 1
ATOM 2621 O O . ILE A 1 326 ? -3.213 19.834 17.107 1.00 91.00 326 ILE A O 1
ATOM 2625 N N . PRO A 1 327 ? -4.038 21.814 16.415 1.00 92.00 327 PRO A N 1
ATOM 2626 C CA . PRO A 1 327 ? -2.968 22.601 17.011 1.00 92.00 327 PRO A CA 1
ATOM 2627 C C . PRO A 1 327 ? -3.027 22.525 18.539 1.00 92.00 327 PRO A C 1
ATOM 2629 O O . PRO A 1 327 ? -4.096 22.652 19.142 1.00 92.00 327 PRO A O 1
ATOM 2632 N N . THR A 1 328 ? -1.875 22.381 19.189 1.00 90.75 328 THR A N 1
ATOM 2633 C CA . THR A 1 328 ? -1.775 22.374 20.663 1.00 90.75 328 THR A CA 1
ATOM 2634 C C . THR A 1 328 ? -1.575 23.774 21.245 1.00 90.75 328 THR A C 1
ATOM 2636 O O . THR A 1 328 ? -1.506 23.948 22.467 1.00 90.75 328 THR A O 1
ATOM 2639 N N . ALA A 1 329 ? -1.528 24.803 20.394 1.00 88.31 329 ALA A N 1
ATOM 2640 C CA . ALA A 1 329 ? -1.488 26.192 20.823 1.00 88.31 329 ALA A CA 1
ATOM 2641 C C . ALA A 1 329 ? -2.662 26.498 21.774 1.00 88.31 329 ALA A C 1
ATOM 2643 O O . ALA A 1 329 ? -3.828 26.276 21.457 1.00 88.31 329 ALA A O 1
ATOM 2644 N N . GLY A 1 330 ? -2.347 27.001 22.969 1.00 84.12 330 GLY A N 1
ATOM 2645 C CA . GLY A 1 330 ? -3.337 27.302 24.009 1.00 84.12 330 GLY A CA 1
ATOM 2646 C C . GLY A 1 330 ? -3.618 26.160 24.993 1.00 84.12 330 GLY A C 1
ATOM 2647 O O . GLY A 1 330 ? -4.218 26.422 26.038 1.00 84.12 330 GLY A O 1
ATOM 2648 N N . TYR A 1 331 ? -3.139 24.938 24.737 1.00 85.88 331 TYR A N 1
ATOM 2649 C CA . TYR A 1 331 ? -3.184 23.835 25.698 1.00 85.88 331 TYR A CA 1
ATOM 2650 C C . TYR A 1 331 ? -1.989 23.899 26.659 1.00 85.88 331 TYR A C 1
ATOM 2652 O O . TYR A 1 331 ? -0.849 24.140 26.256 1.00 85.88 331 TYR A O 1
ATOM 2660 N N . SER A 1 332 ? -2.231 23.700 27.960 1.00 82.12 332 SER A N 1
ATOM 2661 C CA . SER A 1 332 ? -1.151 23.703 28.958 1.00 82.12 332 SER A CA 1
ATOM 2662 C C . SER A 1 332 ? -1.354 22.715 30.107 1.00 82.12 332 SER A C 1
ATOM 2664 O O . SER A 1 332 ? -2.402 22.674 30.758 1.00 82.12 332 SER A O 1
ATOM 2666 N N . THR A 1 333 ? -0.292 21.974 30.421 1.00 74.25 333 THR A N 1
ATOM 2667 C CA . THR A 1 333 ? -0.219 21.013 31.525 1.00 74.25 333 THR A CA 1
ATOM 2668 C C . THR A 1 333 ? 0.609 21.618 32.652 1.00 74.25 333 THR A C 1
ATOM 2670 O O . THR A 1 333 ? 1.807 21.846 32.502 1.00 74.25 333 THR A O 1
ATOM 2673 N N . LYS A 1 334 ? 0.001 21.904 33.813 1.00 73.69 334 LYS A N 1
ATOM 2674 C CA . LYS A 1 334 ? 0.703 22.494 34.980 1.00 73.69 334 LYS A CA 1
ATOM 2675 C C . LYS A 1 334 ? 1.564 23.728 34.620 1.00 73.69 334 LYS A C 1
ATOM 2677 O O . LYS A 1 334 ? 2.673 23.878 35.125 1.00 73.69 334 LYS A O 1
ATOM 2682 N N . ARG A 1 335 ? 1.043 24.615 33.758 1.00 69.75 335 ARG A N 1
ATOM 2683 C CA . ARG A 1 335 ? 1.719 25.822 33.222 1.00 69.75 335 ARG A CA 1
ATOM 2684 C C . ARG A 1 335 ? 2.890 25.564 32.257 1.00 69.75 335 ARG A C 1
ATOM 2686 O O . ARG A 1 335 ? 3.556 26.519 31.876 1.00 69.75 335 ARG A O 1
ATOM 2693 N N . LYS A 1 336 ? 3.127 24.320 31.835 1.00 77.38 336 LYS A N 1
ATOM 2694 C CA . LYS A 1 336 ? 4.001 23.993 30.699 1.00 77.38 336 LYS A CA 1
ATOM 2695 C C . LYS A 1 336 ? 3.150 23.776 29.453 1.00 77.38 336 LYS A C 1
ATOM 2697 O O . LYS A 1 336 ? 2.053 23.227 29.553 1.00 77.38 336 LYS A O 1
ATOM 2702 N N . GLN A 1 337 ? 3.636 24.236 28.307 1.00 83.00 337 GLN A N 1
ATOM 2703 C CA . GLN A 1 337 ? 3.014 23.916 27.025 1.00 83.00 337 GLN A CA 1
ATOM 2704 C C . GLN A 1 337 ? 3.134 22.414 26.746 1.00 83.00 337 GLN A C 1
ATOM 2706 O O . GLN A 1 337 ? 3.955 21.726 27.364 1.00 83.00 337 GLN A O 1
ATOM 2711 N N . MET A 1 338 ? 2.287 21.922 25.845 1.00 86.38 338 MET A N 1
ATOM 2712 C CA . MET A 1 338 ? 2.482 20.604 25.246 1.00 86.38 338 MET A CA 1
ATOM 2713 C C . MET A 1 338 ? 3.858 20.548 24.558 1.00 86.38 338 MET A C 1
ATOM 2715 O O . MET A 1 338 ? 4.399 21.577 24.153 1.00 86.38 338 MET A O 1
ATOM 2719 N N . ARG A 1 339 ? 4.455 19.358 24.520 1.00 88.69 339 ARG A N 1
ATOM 2720 C CA . ARG A 1 339 ? 5.755 19.072 23.904 1.00 88.69 339 ARG A CA 1
ATOM 2721 C C . ARG A 1 339 ? 5.711 19.319 22.399 1.00 88.69 339 ARG A C 1
ATOM 2723 O O . ARG A 1 339 ? 6.644 19.911 21.868 1.00 88.69 339 ARG A O 1
ATOM 2730 N N . GLU A 1 340 ? 4.643 18.879 21.745 1.00 92.00 340 GLU A N 1
ATOM 2731 C CA . GLU A 1 340 ? 4.482 18.969 20.292 1.00 92.00 340 GLU A CA 1
ATOM 2732 C C . GLU A 1 340 ? 3.480 20.063 19.919 1.00 92.00 340 GLU A C 1
ATOM 2734 O O . GLU A 1 340 ? 2.573 20.373 20.693 1.00 92.00 340 GLU A O 1
ATOM 2739 N N . VAL A 1 341 ? 3.636 20.654 18.730 1.00 92.31 341 VAL A N 1
ATOM 2740 C CA . VAL A 1 341 ? 2.793 21.767 18.235 1.00 92.31 341 VAL A CA 1
ATOM 2741 C C . VAL A 1 341 ? 1.418 21.317 17.724 1.00 92.31 341 VAL A C 1
ATOM 2743 O O . VAL A 1 341 ? 0.538 22.148 17.491 1.00 92.31 341 VAL A O 1
ATOM 2746 N N . TRP A 1 342 ? 1.219 20.006 17.593 1.00 94.62 342 TRP A N 1
ATOM 2747 C CA . TRP A 1 342 ? -0.030 19.370 17.192 1.00 94.62 342 TRP A CA 1
ATOM 2748 C C . TRP A 1 342 ? -0.269 18.079 17.992 1.00 94.62 342 TRP A C 1
ATOM 2750 O O . TRP A 1 342 ? 0.649 17.511 18.588 1.00 94.62 342 TRP A O 1
ATOM 2760 N N . ALA A 1 343 ? -1.522 17.632 18.030 1.00 94.88 343 ALA A N 1
ATOM 2761 C CA . ALA A 1 343 ? -1.943 16.375 18.642 1.00 94.88 343 ALA A CA 1
ATOM 2762 C C . ALA A 1 343 ? -3.107 15.757 17.853 1.00 94.88 343 ALA A C 1
ATOM 2764 O O . ALA A 1 343 ? -3.792 16.447 17.095 1.00 94.88 343 ALA A O 1
ATOM 2765 N N . LEU A 1 344 ? -3.372 14.463 18.051 1.00 95.75 344 LEU A N 1
ATOM 2766 C CA . LEU A 1 344 ? -4.590 13.830 17.541 1.00 95.75 344 LEU A CA 1
ATOM 2767 C C . LEU A 1 344 ? -5.725 13.989 18.555 1.00 95.75 344 LEU A C 1
ATOM 2769 O O . LEU A 1 344 ? -5.708 13.374 19.619 1.00 95.75 344 LEU A O 1
ATOM 2773 N N . GLY A 1 345 ? -6.725 14.797 18.221 1.00 94.94 345 GLY A N 1
ATOM 2774 C CA . GLY A 1 345 ? -7.965 14.942 18.973 1.00 94.94 345 GLY A CA 1
ATOM 2775 C C . GLY A 1 345 ? -8.957 13.832 18.632 1.00 94.94 345 GLY A C 1
ATOM 2776 O O . GLY A 1 345 ? -9.504 13.790 17.529 1.00 94.94 345 GLY A O 1
ATOM 2777 N N . LEU A 1 346 ? -9.207 12.937 19.582 1.00 93.81 346 LEU A N 1
ATOM 2778 C CA . LEU A 1 346 ? -10.060 11.766 19.403 1.00 93.81 346 LEU A CA 1
ATOM 2779 C C . LEU A 1 346 ? -11.545 12.139 19.402 1.00 93.81 346 LEU A C 1
ATOM 2781 O O . LEU A 1 346 ? -12.029 12.768 20.342 1.00 93.81 346 LEU A O 1
ATOM 2785 N N . GLN A 1 347 ? -12.280 11.704 18.381 1.00 91.94 347 GLN A N 1
ATOM 2786 C CA . GLN A 1 347 ? -13.709 11.971 18.226 1.00 91.94 347 GLN A CA 1
ATOM 2787 C C . GLN A 1 347 ? -14.520 10.678 18.290 1.00 91.94 347 GLN A C 1
ATOM 2789 O O . GLN A 1 347 ? -14.171 9.659 17.690 1.00 91.94 347 GLN A O 1
ATOM 2794 N N . THR A 1 348 ? -15.659 10.739 18.974 1.00 87.56 348 THR A N 1
ATOM 2795 C CA . THR A 1 348 ? -16.631 9.642 19.026 1.00 87.56 348 THR A CA 1
ATOM 2796 C C . THR A 1 348 ? -17.851 9.967 18.177 1.00 87.56 348 THR A C 1
ATOM 2798 O O . THR A 1 348 ? -18.161 11.137 17.949 1.00 87.56 348 THR A O 1
ATOM 2801 N N . MET A 1 349 ? -18.519 8.931 17.670 1.00 88.50 349 MET A N 1
ATOM 2802 C CA . MET A 1 349 ? -19.736 9.112 16.888 1.00 88.50 349 MET A CA 1
ATOM 2803 C C . MET A 1 349 ? -20.941 9.194 17.821 1.00 88.50 349 MET A C 1
ATOM 2805 O O . MET A 1 349 ? -21.170 8.290 18.631 1.00 88.50 349 MET A O 1
ATOM 2809 N N . ASN A 1 350 ? -21.702 10.271 17.686 1.00 88.44 350 ASN A N 1
ATOM 2810 C CA . ASN A 1 350 ? -22.945 10.488 18.407 1.00 88.44 350 ASN A CA 1
ATOM 2811 C C . ASN A 1 350 ? -24.075 9.620 17.815 1.00 88.44 350 ASN A C 1
ATOM 2813 O O . ASN A 1 350 ? -23.969 9.168 16.670 1.00 88.44 350 ASN A O 1
ATOM 2817 N N . PRO A 1 351 ? -25.177 9.394 18.557 1.00 85.06 351 PRO A N 1
ATOM 2818 C CA . PRO A 1 351 ? -26.315 8.609 18.067 1.00 85.06 351 PRO A CA 1
ATOM 2819 C C . PRO A 1 351 ? -26.965 9.156 16.786 1.00 85.06 351 PRO A C 1
ATOM 2821 O O . PRO A 1 351 ? -27.522 8.390 16.008 1.00 85.06 351 PRO A O 1
ATOM 2824 N N . ASP A 1 352 ? -26.875 10.465 16.550 1.00 85.38 352 ASP A N 1
ATOM 2825 C CA . ASP A 1 352 ? -27.377 11.142 15.346 1.00 85.38 352 ASP A CA 1
ATOM 2826 C C . ASP A 1 352 ? -26.413 11.053 14.141 1.00 85.38 352 ASP A C 1
ATOM 2828 O O . ASP A 1 352 ? -26.701 11.577 13.067 1.00 85.38 352 ASP A O 1
ATOM 2832 N N . GLY A 1 353 ? -25.260 10.392 14.304 1.00 80.50 353 GLY A N 1
ATOM 2833 C CA . GLY A 1 353 ? -24.226 10.253 13.280 1.00 80.50 353 GLY A CA 1
ATOM 2834 C C . GLY A 1 353 ? -23.264 11.442 13.171 1.00 80.50 353 GLY A C 1
ATOM 2835 O O . GLY A 1 353 ? -22.357 11.406 12.333 1.00 80.50 353 GLY A O 1
ATOM 2836 N N . THR A 1 354 ? -23.419 12.475 14.003 1.00 88.19 354 THR A N 1
ATOM 2837 C CA . THR A 1 354 ? -22.447 13.572 14.113 1.00 88.19 354 THR A CA 1
ATOM 2838 C C . THR A 1 354 ? -21.207 13.136 14.899 1.00 88.19 354 THR A C 1
ATOM 2840 O O . THR A 1 354 ? -21.185 12.084 15.543 1.00 88.19 354 THR A O 1
ATOM 2843 N N . TRP A 1 355 ? -20.137 13.928 14.825 1.00 88.56 355 TRP A N 1
ATOM 2844 C CA . TRP A 1 355 ? -18.885 13.651 15.532 1.00 88.56 355 TRP A CA 1
ATOM 2845 C C . TRP A 1 355 ? -18.736 14.585 16.721 1.00 88.56 355 TRP A C 1
ATOM 2847 O O . TRP A 1 355 ? -18.959 15.786 16.593 1.00 88.56 355 TRP A O 1
ATOM 2857 N N . SER A 1 356 ? -18.352 14.030 17.868 1.00 89.62 356 SER A N 1
ATOM 2858 C CA . SER A 1 356 ? -18.128 14.801 19.085 1.00 89.62 356 SER A CA 1
ATOM 2859 C C . SER A 1 356 ? -16.902 15.710 18.968 1.00 89.62 356 SER A C 1
ATOM 2861 O O . SER A 1 356 ? -15.958 15.425 18.221 1.00 89.62 356 SER A O 1
ATOM 2863 N N . ASP A 1 357 ? -16.872 16.757 19.789 1.00 88.81 357 ASP A N 1
ATOM 2864 C CA . ASP A 1 357 ? -15.633 17.482 20.055 1.00 88.81 357 ASP A CA 1
ATOM 2865 C C . ASP A 1 357 ? -14.596 16.554 20.714 1.00 88.81 357 ASP A C 1
ATOM 2867 O O . ASP A 1 357 ? -14.975 15.640 21.464 1.00 88.81 357 ASP A O 1
ATOM 2871 N N . PRO A 1 358 ? -13.292 16.773 20.466 1.00 89.12 358 PRO A N 1
ATOM 2872 C CA . PRO A 1 358 ? -12.245 16.024 21.136 1.00 89.12 358 PRO A CA 1
ATOM 2873 C C . PRO A 1 358 ? -12.254 16.229 22.651 1.00 89.12 358 PRO A C 1
ATOM 2875 O O . PRO A 1 358 ? -12.257 17.355 23.145 1.00 89.12 358 PRO A O 1
ATOM 2878 N N . VAL A 1 359 ? -12.205 15.121 23.388 1.00 88.31 359 VAL A N 1
ATOM 2879 C CA . VAL A 1 359 ? -12.039 15.102 24.855 1.00 88.31 359 VAL A CA 1
ATOM 2880 C C . VAL A 1 359 ? -10.772 14.365 25.295 1.00 88.31 359 VAL A C 1
ATOM 2882 O O . VAL A 1 359 ? -10.415 14.393 26.470 1.00 88.31 359 VAL A O 1
ATOM 2885 N N . GLU A 1 360 ? -10.079 13.728 24.355 1.00 92.94 360 GLU A N 1
ATOM 2886 C CA . GLU A 1 360 ? -8.802 13.046 24.552 1.00 92.94 360 GLU A CA 1
ATOM 2887 C C . GLU A 1 360 ? -7.855 13.460 23.424 1.00 92.94 360 GLU A C 1
ATOM 2889 O O . GLU A 1 360 ? -8.250 13.479 22.255 1.00 92.94 360 GLU A O 1
ATOM 2894 N N . LEU A 1 361 ? -6.622 13.811 23.785 1.00 94.12 361 LEU A N 1
ATOM 2895 C CA . LEU A 1 361 ? -5.566 14.218 22.864 1.00 94.12 361 LEU A CA 1
ATOM 2896 C C . LEU A 1 361 ? -4.428 13.207 22.909 1.00 94.12 361 LEU A C 1
ATOM 2898 O O . LEU A 1 361 ? -3.992 12.833 23.997 1.00 94.12 361 LEU A O 1
ATOM 2902 N N . PHE A 1 362 ? -3.914 12.816 21.749 1.00 94.81 362 PHE A N 1
ATOM 2903 C CA . PHE A 1 362 ? -2.682 12.044 21.644 1.00 94.81 362 PHE A CA 1
ATOM 2904 C C . PHE A 1 362 ? -1.558 12.931 21.151 1.00 94.81 362 PHE A C 1
ATOM 2906 O O . PHE A 1 362 ? -1.554 13.382 20.005 1.00 94.81 362 PHE A O 1
ATOM 2913 N N . GLU A 1 363 ? -0.595 13.154 22.022 1.00 93.62 363 GLU A N 1
ATOM 2914 C CA . GLU A 1 363 ? 0.632 13.849 21.693 1.00 93.62 363 GLU A CA 1
ATOM 2915 C C . GLU A 1 363 ? 1.639 12.851 21.091 1.00 93.62 363 GLU A C 1
ATOM 2917 O O . GLU A 1 363 ? 1.931 11.833 21.725 1.00 93.62 363 GLU A O 1
ATOM 2922 N N . PRO A 1 364 ? 2.139 13.087 19.867 1.00 94.81 364 PRO A N 1
ATOM 2923 C CA . PRO A 1 364 ? 2.912 12.098 19.119 1.00 94.81 364 PRO A CA 1
ATOM 2924 C C . PRO A 1 364 ? 4.300 11.829 19.725 1.00 94.81 364 PRO A C 1
ATOM 2926 O O . PRO A 1 364 ? 4.916 12.710 20.330 1.00 94.81 364 PRO A O 1
ATOM 2929 N N . ASP A 1 365 ? 4.809 10.605 19.539 1.00 93.12 365 ASP A N 1
ATOM 2930 C CA . ASP A 1 365 ? 6.191 10.228 19.887 1.00 93.12 365 ASP A CA 1
ATOM 2931 C C . ASP A 1 365 ? 6.840 9.363 18.793 1.00 93.12 365 ASP A C 1
ATOM 2933 O O . ASP A 1 365 ? 7.857 9.753 18.217 1.00 93.12 365 ASP A O 1
ATOM 2937 N N . VAL A 1 366 ? 6.237 8.222 18.439 1.00 95.00 366 VAL A N 1
ATOM 2938 C CA . VAL A 1 366 ? 6.821 7.267 17.480 1.00 95.00 366 VAL A CA 1
ATOM 2939 C C . VAL A 1 366 ? 5.784 6.781 16.471 1.00 95.00 366 VAL A C 1
ATOM 2941 O O . VAL A 1 366 ? 4.640 6.487 16.820 1.00 95.00 366 VAL A O 1
ATOM 2944 N N . LEU A 1 367 ? 6.215 6.635 15.219 1.00 97.00 367 LEU A N 1
ATOM 2945 C CA . LEU A 1 367 ? 5.471 5.979 14.149 1.00 97.00 367 LEU A CA 1
ATOM 2946 C C . LEU A 1 367 ? 6.223 4.725 13.699 1.00 97.00 367 LEU A C 1
ATOM 2948 O O . LEU A 1 367 ? 7.432 4.772 13.481 1.00 97.00 367 LEU A O 1
ATOM 2952 N N . ILE A 1 368 ? 5.520 3.607 13.546 1.00 97.81 368 ILE A N 1
ATOM 2953 C CA . ILE A 1 368 ? 6.076 2.348 13.045 1.00 97.81 368 ILE A CA 1
ATOM 2954 C C . ILE A 1 368 ? 5.246 1.892 11.849 1.00 97.81 368 ILE A C 1
ATOM 2956 O O . ILE A 1 368 ? 4.028 1.750 11.943 1.00 97.81 368 ILE A O 1
ATOM 2960 N N . VAL A 1 369 ? 5.906 1.611 10.732 1.00 97.44 369 VAL A N 1
ATOM 2961 C CA . VAL A 1 369 ? 5.273 1.112 9.509 1.00 97.44 369 VAL A CA 1
ATOM 2962 C C . VAL A 1 369 ? 5.792 -0.297 9.208 1.00 97.44 369 VAL A C 1
ATOM 2964 O O . VAL A 1 369 ? 6.963 -0.437 8.838 1.00 97.44 369 VAL A O 1
ATOM 2967 N N . PRO A 1 370 ? 4.962 -1.347 9.355 1.00 96.81 370 PRO A N 1
ATOM 2968 C CA . PRO A 1 370 ? 5.315 -2.696 8.927 1.00 96.81 370 PRO A CA 1
ATOM 2969 C C . PRO A 1 370 ? 5.182 -2.841 7.402 1.00 96.81 370 PRO A C 1
ATOM 2971 O O . PRO A 1 370 ? 4.159 -2.481 6.825 1.00 96.81 370 PRO A O 1
ATOM 2974 N N . THR A 1 371 ? 6.199 -3.392 6.741 1.00 95.56 371 THR A N 1
ATOM 2975 C CA . THR A 1 371 ? 6.305 -3.544 5.280 1.00 95.56 371 THR A CA 1
ATOM 2976 C C . THR A 1 371 ? 6.794 -4.948 4.889 1.00 95.56 371 THR A C 1
ATOM 2978 O O . THR A 1 371 ? 7.206 -5.751 5.729 1.00 95.56 371 THR A O 1
ATOM 2981 N N . ASP A 1 372 ? 6.734 -5.296 3.595 1.00 94.12 372 ASP A N 1
ATOM 2982 C CA . ASP A 1 372 ? 7.351 -6.535 3.088 1.00 94.12 372 ASP A CA 1
ATOM 2983 C C . ASP A 1 372 ? 8.865 -6.521 3.374 1.00 94.12 372 ASP A C 1
ATOM 2985 O O . ASP A 1 372 ? 9.525 -5.496 3.223 1.00 94.12 372 ASP A O 1
ATOM 2989 N N . LYS A 1 373 ? 9.444 -7.672 3.737 1.00 92.06 373 LYS A N 1
ATOM 2990 C CA . LYS A 1 373 ? 10.879 -7.829 4.048 1.00 92.06 373 LYS A CA 1
ATOM 2991 C C . LYS A 1 373 ? 11.846 -7.302 2.981 1.00 92.06 373 LYS A C 1
ATOM 2993 O O . LYS A 1 373 ? 13.024 -7.068 3.265 1.00 92.06 373 LYS A O 1
ATOM 2998 N N . LYS A 1 374 ? 11.388 -7.185 1.731 1.00 92.69 374 LYS A N 1
ATOM 2999 C CA . LYS A 1 374 ? 12.166 -6.624 0.625 1.00 92.69 374 LYS A CA 1
ATOM 3000 C C . LYS A 1 374 ? 12.119 -5.102 0.565 1.00 92.69 374 LYS A C 1
ATOM 3002 O O . LYS A 1 374 ? 12.908 -4.562 -0.184 1.00 92.69 374 LYS A O 1
ATOM 3007 N N . VAL A 1 375 ? 11.248 -4.419 1.299 1.00 94.06 375 VAL A N 1
ATOM 3008 C CA . VAL A 1 375 ? 11.140 -2.953 1.332 1.00 94.06 375 VAL A CA 1
ATOM 3009 C C . VAL A 1 375 ? 12.110 -2.444 2.390 1.00 94.06 375 VAL A C 1
ATOM 3011 O O . VAL A 1 375 ? 11.807 -2.442 3.574 1.00 94.06 375 VAL A O 1
ATOM 3014 N N . ARG A 1 376 ? 13.330 -2.094 1.989 1.00 91.38 376 ARG A N 1
ATOM 3015 C CA . ARG A 1 376 ? 14.408 -1.696 2.907 1.00 91.38 376 ARG A CA 1
ATOM 3016 C C . ARG A 1 376 ? 14.604 -0.194 2.985 1.00 91.38 376 ARG A C 1
ATOM 3018 O O . ARG A 1 376 ? 15.134 0.264 3.994 1.00 91.38 376 ARG A O 1
ATOM 3025 N N . LEU A 1 377 ? 14.174 0.544 1.965 1.00 91.12 377 LEU A N 1
ATOM 3026 C CA . LEU A 1 377 ? 14.319 1.990 1.888 1.00 91.12 377 LEU A CA 1
ATOM 3027 C C . LEU A 1 377 ? 13.137 2.692 2.588 1.00 91.12 377 LEU A C 1
ATOM 3029 O O . LEU A 1 377 ? 12.003 2.561 2.118 1.00 91.12 377 LEU A O 1
ATOM 3033 N N . PRO A 1 378 ? 13.378 3.451 3.673 1.00 90.69 378 PRO A N 1
ATOM 3034 C CA . PRO A 1 378 ? 12.341 4.231 4.345 1.00 90.69 378 PRO A CA 1
ATOM 3035 C C . PRO A 1 378 ? 11.673 5.277 3.443 1.00 90.69 378 PRO A C 1
ATOM 3037 O O . PRO A 1 378 ? 12.318 5.863 2.572 1.00 90.69 378 PRO A O 1
ATOM 3040 N N . PHE A 1 379 ? 10.401 5.570 3.726 1.00 92.38 379 PHE A N 1
ATOM 3041 C CA . PHE A 1 379 ? 9.592 6.558 3.007 1.00 92.38 379 PHE A CA 1
ATOM 3042 C C . PHE A 1 379 ? 10.230 7.953 2.959 1.00 92.38 379 PHE A C 1
ATOM 3044 O O . PHE A 1 379 ? 10.188 8.604 1.913 1.00 92.38 379 PHE A O 1
ATOM 3051 N N . TYR A 1 380 ? 10.865 8.393 4.053 1.00 90.31 380 TYR A N 1
ATOM 3052 C CA . TYR A 1 380 ? 11.436 9.739 4.135 1.00 90.31 380 TYR A CA 1
ATOM 3053 C C . TYR A 1 380 ? 12.415 10.044 2.992 1.00 90.31 380 TYR A C 1
ATOM 3055 O O . TYR A 1 380 ? 12.460 11.176 2.527 1.00 90.31 380 TYR A O 1
ATOM 3063 N N . TYR A 1 381 ? 13.157 9.050 2.487 1.00 91.56 381 TYR A N 1
ATOM 3064 C CA . TYR A 1 381 ? 14.065 9.266 1.363 1.00 91.56 381 TYR A CA 1
ATOM 3065 C C . TYR A 1 381 ? 13.319 9.649 0.084 1.00 91.56 381 TYR A C 1
ATOM 3067 O O . TYR A 1 381 ? 13.788 10.500 -0.671 1.00 91.56 381 TYR A O 1
ATOM 3075 N N . ALA A 1 382 ? 12.170 9.021 -0.180 1.00 93.56 382 ALA A N 1
ATOM 3076 C CA . ALA A 1 382 ? 11.338 9.363 -1.326 1.00 93.56 382 ALA A CA 1
ATOM 3077 C C . ALA A 1 382 ? 10.739 10.765 -1.157 1.00 93.56 382 ALA A C 1
ATOM 3079 O O . ALA A 1 382 ? 10.798 11.558 -2.096 1.00 93.56 382 ALA A O 1
ATOM 3080 N N . LEU A 1 383 ? 10.247 11.088 0.044 1.00 93.69 383 LEU A N 1
ATOM 3081 C CA . LEU A 1 383 ? 9.692 12.405 0.368 1.00 93.69 383 LEU A CA 1
ATOM 3082 C C . LEU A 1 383 ? 10.725 13.523 0.175 1.00 93.69 383 LEU A C 1
ATOM 3084 O O . LEU A 1 383 ? 10.507 14.421 -0.632 1.00 93.69 383 LEU A O 1
ATOM 3088 N N . GLU A 1 384 ? 11.890 13.411 0.814 1.00 92.12 384 GLU A N 1
ATOM 3089 C CA . GLU A 1 384 ? 12.970 14.401 0.714 1.00 92.12 384 GLU A CA 1
ATOM 3090 C C . GLU A 1 384 ? 13.507 14.533 -0.719 1.00 92.12 384 GLU A C 1
ATOM 3092 O O . GLU A 1 384 ? 13.897 15.618 -1.152 1.00 92.12 384 GLU A O 1
ATOM 3097 N N . THR A 1 385 ? 13.504 13.439 -1.492 1.00 93.12 385 THR A N 1
ATOM 3098 C CA . THR A 1 385 ? 13.837 13.493 -2.924 1.00 93.12 385 THR A CA 1
ATOM 3099 C C . THR A 1 385 ? 12.817 14.332 -3.687 1.00 93.12 385 THR A C 1
ATOM 3101 O O . THR A 1 385 ? 13.213 15.183 -4.481 1.00 93.12 385 THR A O 1
ATOM 3104 N N . CYS A 1 386 ? 11.521 14.129 -3.446 1.00 94.88 386 CYS A N 1
ATOM 3105 C CA . CYS A 1 386 ? 10.463 14.865 -4.135 1.00 94.88 386 CYS A CA 1
ATOM 3106 C C . CYS A 1 386 ? 10.435 16.344 -3.748 1.00 94.88 386 CYS A C 1
ATOM 3108 O O . CYS A 1 386 ? 10.361 17.203 -4.629 1.00 94.88 386 CYS A O 1
ATOM 3110 N N . ASP A 1 387 ? 10.589 16.645 -2.459 1.00 92.50 387 ASP A N 1
ATOM 3111 C CA . ASP A 1 387 ? 10.720 18.015 -1.966 1.00 92.50 387 ASP A CA 1
ATOM 3112 C C . ASP A 1 387 ? 11.923 18.712 -2.593 1.00 92.50 387 ASP A C 1
ATOM 3114 O O . ASP A 1 387 ? 11.819 19.852 -3.049 1.00 92.50 387 ASP A O 1
ATOM 3118 N N . ARG A 1 388 ? 13.063 18.017 -2.695 1.00 91.81 388 ARG A N 1
ATOM 3119 C CA . ARG A 1 388 ? 14.251 18.570 -3.342 1.00 91.81 388 ARG A CA 1
ATOM 3120 C C . ARG A 1 388 ? 14.037 18.824 -4.836 1.00 91.81 388 ARG A C 1
ATOM 3122 O O . ARG A 1 388 ? 14.494 19.859 -5.315 1.00 91.81 388 ARG A O 1
ATOM 3129 N N . ILE A 1 389 ? 13.350 17.931 -5.557 1.00 92.12 389 ILE A N 1
ATOM 3130 C CA . ILE A 1 389 ? 12.977 18.146 -6.969 1.00 92.12 389 ILE A CA 1
ATOM 3131 C C . ILE A 1 389 ? 12.119 19.408 -7.084 1.00 92.12 389 ILE A C 1
ATOM 3133 O O . ILE A 1 389 ? 12.467 20.314 -7.838 1.00 92.12 389 ILE A O 1
ATOM 3137 N N . LYS A 1 390 ? 11.052 19.513 -6.285 1.00 92.19 390 LYS A N 1
ATOM 3138 C CA . LYS A 1 390 ? 10.145 20.669 -6.279 1.00 92.19 390 LYS A CA 1
ATOM 3139 C C . LYS A 1 390 ? 10.878 21.980 -5.963 1.0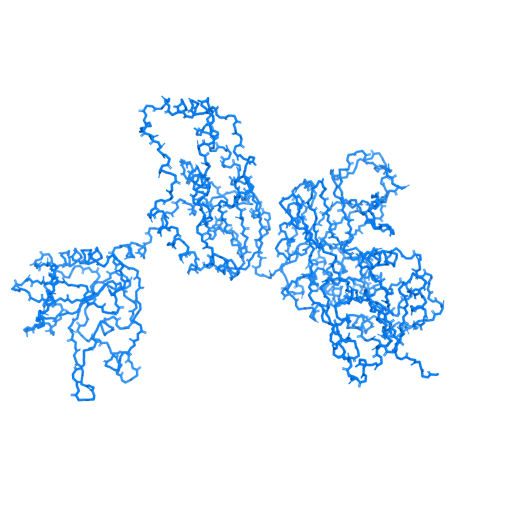0 92.19 390 LYS A C 1
ATOM 3141 O O . LYS A 1 390 ? 10.675 22.982 -6.645 1.00 92.19 390 LYS A O 1
ATOM 3146 N N . GLN A 1 391 ? 11.773 21.972 -4.974 1.00 89.75 391 GLN A N 1
ATOM 3147 C CA . GL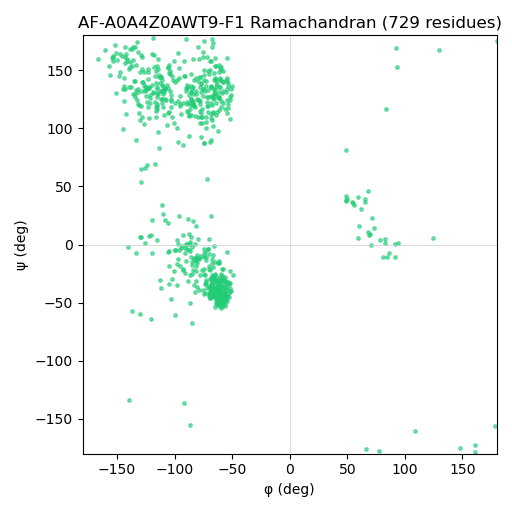N A 1 391 ? 12.616 23.124 -4.638 1.00 89.75 391 GLN A CA 1
ATOM 3148 C C . GLN A 1 391 ? 13.586 23.494 -5.763 1.00 89.75 391 GLN A C 1
ATOM 3150 O O . GLN A 1 391 ? 13.843 24.678 -5.964 1.00 89.75 391 GLN A O 1
ATOM 3155 N N . GLN A 1 392 ? 14.144 22.517 -6.483 1.00 89.38 392 GLN A N 1
ATOM 3156 C CA . GLN A 1 392 ? 15.046 22.820 -7.590 1.00 89.38 392 GLN A CA 1
ATOM 3157 C C . GLN A 1 392 ? 14.290 23.432 -8.770 1.00 89.38 392 GLN A C 1
ATOM 3159 O O . GLN A 1 392 ? 14.751 24.430 -9.312 1.00 89.38 392 GLN A O 1
ATOM 3164 N N . VAL A 1 393 ? 13.104 22.913 -9.103 1.00 89.31 393 VAL A N 1
ATOM 3165 C CA . VAL A 1 393 ? 12.239 23.508 -10.135 1.00 89.31 393 VAL A CA 1
ATOM 3166 C C . VAL A 1 393 ? 11.938 24.977 -9.812 1.00 89.31 393 VAL A C 1
ATOM 3168 O O . VAL A 1 393 ? 12.053 25.829 -10.686 1.00 89.31 393 VAL A O 1
ATOM 3171 N N . ALA A 1 394 ? 11.658 25.294 -8.542 1.00 87.12 394 ALA A N 1
ATOM 3172 C CA . ALA A 1 394 ? 11.480 26.669 -8.066 1.00 87.12 394 ALA A CA 1
ATOM 3173 C C . ALA A 1 394 ? 12.669 27.586 -8.380 1.00 87.12 394 ALA A C 1
ATOM 3175 O O . ALA A 1 394 ? 12.509 28.729 -8.806 1.00 87.12 394 ALA A O 1
ATOM 3176 N N . GLN A 1 395 ? 13.871 27.095 -8.074 1.00 86.88 395 GLN A N 1
ATOM 3177 C CA . GLN A 1 395 ? 15.115 27.848 -8.205 1.00 86.88 395 GLN A CA 1
ATOM 3178 C C . GLN A 1 395 ? 15.459 28.065 -9.673 1.00 86.88 395 GLN A C 1
ATOM 3180 O O . GLN A 1 395 ? 15.831 29.173 -10.060 1.00 86.88 395 GLN A O 1
ATOM 3185 N N . ASP A 1 396 ? 15.293 27.023 -10.483 1.00 86.25 396 ASP A N 1
ATOM 3186 C CA . ASP A 1 396 ? 15.569 27.080 -11.909 1.00 86.25 396 ASP A CA 1
ATOM 3187 C C . ASP A 1 396 ? 14.570 28.031 -12.587 1.00 86.25 396 ASP A C 1
ATOM 3189 O O . ASP A 1 396 ? 14.999 28.914 -13.323 1.00 86.25 396 ASP A O 1
ATOM 3193 N N . TRP A 1 397 ? 13.276 27.979 -12.246 1.00 85.56 397 TRP A N 1
ATOM 3194 C CA . TRP A 1 397 ? 12.266 28.902 -12.789 1.00 85.56 397 TRP A CA 1
ATOM 3195 C C . TRP A 1 397 ? 12.627 30.365 -12.552 1.00 85.56 397 TRP A C 1
ATOM 3197 O O . TRP A 1 397 ? 12.723 31.131 -13.502 1.00 85.56 397 TRP A O 1
ATOM 3207 N N . LYS A 1 398 ? 12.943 30.738 -11.306 1.00 85.00 398 LYS A N 1
ATOM 3208 C CA . LYS A 1 398 ? 13.365 32.110 -10.967 1.00 85.00 398 LYS A CA 1
ATOM 3209 C C . LYS A 1 398 ? 14.642 32.547 -11.682 1.00 85.00 398 LYS A C 1
ATOM 3211 O O . LYS A 1 398 ? 14.857 33.738 -11.878 1.00 85.00 398 LYS A O 1
ATOM 3216 N N . THR A 1 399 ? 15.509 31.599 -12.028 1.00 84.75 399 THR A N 1
ATOM 3217 C CA . THR A 1 399 ? 16.756 31.882 -12.747 1.00 84.75 399 THR A CA 1
ATOM 3218 C C . THR A 1 399 ? 16.487 32.190 -14.219 1.00 84.75 399 THR A C 1
ATOM 3220 O O . THR A 1 399 ? 17.079 33.121 -14.760 1.00 84.75 399 THR A O 1
ATOM 3223 N N . TRP A 1 400 ? 15.599 31.428 -14.862 1.00 81.56 400 TRP A N 1
ATOM 3224 C CA . TRP A 1 400 ? 15.252 31.597 -16.277 1.00 81.56 400 TRP A CA 1
ATOM 3225 C C . TRP A 1 400 ? 14.225 32.713 -16.514 1.00 81.56 400 TRP A C 1
ATOM 3227 O O . TRP A 1 400 ? 14.297 33.395 -17.533 1.00 81.56 400 TRP A O 1
ATOM 3237 N N . PHE A 1 401 ? 13.330 32.945 -15.551 1.00 84.44 401 PHE A N 1
ATOM 3238 C CA . PHE A 1 401 ? 12.240 33.922 -15.613 1.00 84.44 401 PHE A CA 1
ATOM 3239 C C . PHE A 1 401 ? 12.282 34.881 -14.404 1.00 84.44 401 PHE A C 1
ATOM 3241 O O . PHE A 1 401 ? 11.394 34.866 -13.557 1.00 84.44 401 PHE A O 1
ATOM 3248 N N . PRO A 1 402 ? 13.317 35.735 -14.278 1.00 79.75 402 PRO A N 1
ATOM 3249 C CA . PRO A 1 402 ? 13.502 36.590 -13.100 1.00 79.75 402 PRO A CA 1
ATOM 3250 C C . PRO A 1 402 ? 12.473 37.723 -12.971 1.00 79.75 402 PRO A C 1
ATOM 3252 O O . PRO A 1 402 ? 12.343 38.298 -11.893 1.00 79.75 402 PRO A O 1
ATOM 3255 N N . ALA A 1 403 ? 11.789 38.072 -14.064 1.00 80.12 403 ALA A N 1
ATOM 3256 C CA . ALA A 1 403 ? 10.750 39.102 -14.098 1.00 80.12 403 ALA A CA 1
ATOM 3257 C C . ALA A 1 403 ? 9.339 38.545 -13.843 1.00 80.12 403 ALA A C 1
ATOM 3259 O O . ALA A 1 403 ? 8.398 39.325 -13.741 1.00 80.12 403 ALA A O 1
ATOM 3260 N N . ASP A 1 404 ? 9.195 37.221 -13.768 1.00 74.69 404 ASP A N 1
ATOM 3261 C CA . ASP A 1 404 ? 7.914 36.570 -13.539 1.00 74.69 404 ASP A CA 1
ATOM 3262 C C . ASP A 1 404 ? 7.638 36.480 -12.031 1.00 74.69 404 ASP A C 1
ATOM 3264 O O . ASP A 1 404 ? 8.417 35.902 -11.266 1.00 74.69 404 ASP A O 1
ATOM 3268 N N . GLU A 1 405 ? 6.535 37.085 -11.592 1.00 73.81 405 GLU A N 1
ATOM 3269 C CA . GLU A 1 405 ? 6.072 36.985 -10.206 1.00 73.81 405 GLU A CA 1
ATOM 3270 C C . GLU A 1 405 ? 5.356 35.651 -9.936 1.00 73.81 405 GLU A C 1
ATOM 3272 O O . GLU A 1 405 ? 5.147 35.288 -8.773 1.00 73.81 405 GLU A O 1
ATOM 3277 N N . TYR A 1 406 ? 5.014 34.889 -10.984 1.00 74.69 406 TYR A N 1
ATOM 3278 C CA . TYR A 1 406 ? 4.347 33.602 -10.856 1.00 74.69 406 TYR A CA 1
ATOM 3279 C C . TYR A 1 406 ? 5.252 32.559 -10.192 1.00 74.69 406 TYR A C 1
ATOM 3281 O O . TYR A 1 406 ? 6.379 32.261 -10.602 1.00 74.69 406 TYR A O 1
ATOM 3289 N N . ASN A 1 407 ? 4.723 31.950 -9.134 1.00 72.06 407 ASN A N 1
ATOM 3290 C CA . ASN A 1 407 ? 5.408 30.916 -8.383 1.00 72.06 407 ASN A CA 1
ATOM 3291 C C . ASN A 1 407 ? 5.030 29.530 -8.921 1.00 72.06 407 ASN A C 1
ATOM 3293 O O . ASN A 1 407 ? 4.160 28.866 -8.359 1.00 72.06 407 ASN A O 1
ATOM 3297 N N . ILE A 1 408 ? 5.732 29.052 -9.958 1.00 79.50 408 ILE A N 1
ATOM 3298 C CA . ILE A 1 408 ? 5.483 27.733 -10.585 1.00 79.50 408 ILE A CA 1
ATOM 3299 C C . ILE A 1 408 ? 5.383 26.564 -9.586 1.00 79.50 408 ILE A C 1
ATOM 3301 O O . ILE A 1 408 ? 4.743 25.544 -9.829 1.00 79.50 408 ILE A O 1
ATOM 3305 N N . VAL A 1 409 ? 6.021 26.708 -8.426 1.00 77.88 409 VAL A N 1
ATOM 3306 C CA . VAL A 1 409 ? 6.057 25.729 -7.337 1.00 77.88 409 VAL A CA 1
ATOM 3307 C C . VAL A 1 409 ? 4.679 25.449 -6.752 1.00 77.88 409 VAL A C 1
ATOM 3309 O O . VAL A 1 409 ? 4.458 24.357 -6.223 1.00 77.88 409 VAL A O 1
ATOM 3312 N N . GLU A 1 410 ? 3.776 26.425 -6.796 1.00 82.75 410 GLU A N 1
ATOM 3313 C CA . GLU A 1 410 ? 2.408 26.282 -6.298 1.00 82.75 410 GLU A CA 1
ATOM 3314 C C . GLU A 1 410 ? 1.597 25.344 -7.189 1.00 82.75 410 GLU A C 1
ATOM 3316 O O . GLU A 1 410 ? 0.886 24.490 -6.660 1.00 82.75 410 GLU A O 1
ATOM 3321 N N . GLY A 1 411 ? 1.831 25.387 -8.503 1.00 84.62 411 GLY A N 1
ATOM 3322 C CA . GLY A 1 411 ? 1.262 24.437 -9.456 1.00 84.62 411 GLY A CA 1
ATOM 3323 C C . GLY A 1 411 ? 1.842 23.024 -9.335 1.00 84.62 411 GLY A C 1
ATOM 3324 O O . GLY A 1 411 ? 1.201 22.055 -9.739 1.00 84.62 411 GLY A O 1
ATOM 3325 N N . ILE A 1 412 ? 3.033 22.853 -8.747 1.00 91.06 412 ILE A N 1
ATOM 3326 C CA . ILE A 1 412 ? 3.682 21.539 -8.636 1.00 91.06 412 ILE A CA 1
ATOM 3327 C C . ILE A 1 412 ? 3.270 20.826 -7.353 1.00 91.06 412 ILE A C 1
ATOM 3329 O O . ILE A 1 412 ? 3.553 21.267 -6.236 1.00 91.06 412 ILE A O 1
ATOM 3333 N N . SER A 1 413 ? 2.709 19.633 -7.498 1.00 92.19 413 SER A N 1
ATOM 3334 C CA . SER A 1 413 ? 2.463 18.720 -6.379 1.00 92.19 413 SER A CA 1
ATOM 3335 C C . SER A 1 413 ? 2.957 17.318 -6.706 1.00 92.19 413 SER A C 1
ATOM 3337 O O . SER A 1 413 ? 3.265 17.004 -7.855 1.00 92.19 413 SER A O 1
ATOM 3339 N N . PHE A 1 414 ? 3.077 16.466 -5.692 1.00 94.88 414 PHE A N 1
ATOM 3340 C CA . PHE A 1 414 ? 3.442 15.075 -5.906 1.00 94.88 414 PHE A CA 1
ATOM 3341 C C . PHE A 1 414 ? 2.684 14.137 -4.972 1.00 94.88 414 PHE A C 1
ATOM 3343 O O . PHE A 1 414 ? 2.185 14.528 -3.917 1.00 94.88 414 PHE A O 1
ATOM 3350 N N . ARG A 1 415 ? 2.597 12.870 -5.373 1.00 94.62 415 ARG A N 1
ATOM 3351 C CA . ARG A 1 415 ? 2.030 11.781 -4.582 1.00 94.62 415 ARG A CA 1
ATOM 3352 C C . ARG A 1 415 ? 2.982 10.602 -4.596 1.00 94.62 415 ARG A C 1
ATOM 3354 O O . ARG A 1 415 ? 3.393 10.165 -5.666 1.00 94.62 415 ARG A O 1
ATOM 3361 N N . ILE A 1 416 ? 3.268 10.061 -3.417 1.00 97.19 416 ILE A N 1
ATOM 3362 C CA . ILE A 1 416 ? 4.195 8.944 -3.261 1.00 97.19 416 ILE A CA 1
ATOM 3363 C C . ILE A 1 416 ? 3.423 7.685 -2.871 1.00 97.19 416 ILE A C 1
ATOM 3365 O O . ILE A 1 416 ? 2.567 7.718 -1.985 1.00 97.19 416 ILE A O 1
ATOM 3369 N N . ARG A 1 417 ? 3.720 6.567 -3.538 1.00 97.06 417 ARG A N 1
ATOM 3370 C CA . ARG A 1 417 ? 3.145 5.250 -3.247 1.00 97.06 417 ARG A CA 1
ATOM 3371 C C . ARG A 1 417 ? 4.201 4.162 -3.345 1.00 97.06 417 ARG A C 1
ATOM 3373 O O . ARG A 1 417 ? 4.949 4.107 -4.315 1.00 97.06 417 ARG A O 1
ATOM 3380 N N . LEU A 1 418 ? 4.222 3.245 -2.387 1.00 97.44 418 LEU A N 1
ATOM 3381 C CA . LEU A 1 418 ? 4.941 1.988 -2.521 1.00 97.44 418 LEU A CA 1
ATOM 3382 C C . LEU A 1 418 ? 4.119 1.044 -3.397 1.00 97.44 418 LEU A C 1
ATOM 3384 O O . LEU A 1 418 ? 2.964 0.742 -3.089 1.00 97.44 418 LEU A O 1
ATOM 3388 N N . ARG A 1 419 ? 4.711 0.563 -4.488 1.00 95.94 419 ARG A N 1
ATOM 3389 C CA . ARG A 1 419 ? 4.039 -0.334 -5.433 1.00 95.94 419 ARG A CA 1
ATOM 3390 C C . ARG A 1 419 ? 4.960 -1.452 -5.891 1.00 95.94 419 ARG A C 1
ATOM 3392 O O . ARG A 1 419 ? 6.179 -1.303 -5.950 1.00 95.94 419 ARG A O 1
ATOM 3399 N N . GLU A 1 420 ? 4.355 -2.579 -6.255 1.00 95.56 420 GLU A N 1
ATOM 3400 C CA . GLU A 1 420 ? 5.064 -3.633 -6.974 1.00 95.56 420 GLU A CA 1
ATOM 3401 C C . GLU A 1 420 ? 5.238 -3.265 -8.448 1.00 95.56 420 GLU A C 1
ATOM 3403 O O . GLU A 1 420 ? 4.296 -2.809 -9.101 1.00 95.56 420 GLU A O 1
ATOM 3408 N N . ILE A 1 421 ? 6.420 -3.539 -9.003 1.00 95.75 421 ILE A N 1
ATOM 3409 C CA . ILE A 1 421 ? 6.734 -3.268 -10.409 1.00 95.75 421 ILE A CA 1
ATOM 3410 C C . ILE A 1 421 ? 5.768 -3.965 -11.374 1.00 95.75 421 ILE A C 1
ATOM 3412 O O . ILE A 1 421 ? 5.493 -3.452 -12.455 1.00 95.75 421 ILE A O 1
ATOM 3416 N N . SER A 1 422 ? 5.215 -5.119 -10.995 1.00 95.44 422 SER A N 1
ATOM 3417 C CA . SER A 1 422 ? 4.203 -5.824 -11.785 1.00 95.44 422 SER A CA 1
ATOM 3418 C C . SER A 1 422 ? 2.964 -4.956 -12.027 1.00 95.44 422 SER A C 1
ATOM 3420 O O . SER A 1 422 ? 2.529 -4.836 -13.172 1.00 95.44 422 SER A O 1
ATOM 3422 N N . HIS A 1 423 ? 2.441 -4.302 -10.986 1.00 95.12 423 HIS A N 1
ATOM 3423 C CA . HIS A 1 423 ? 1.293 -3.400 -11.087 1.00 95.12 423 HIS A CA 1
ATOM 3424 C C . HIS A 1 423 ? 1.639 -2.127 -11.866 1.00 95.12 423 HIS A C 1
ATOM 3426 O O . HIS A 1 423 ? 0.861 -1.708 -12.719 1.00 95.12 423 HIS A O 1
ATOM 3432 N N . ILE A 1 424 ? 2.827 -1.557 -11.634 1.00 95.75 424 ILE A N 1
ATOM 3433 C CA . ILE A 1 424 ? 3.308 -0.377 -12.372 1.00 95.75 424 ILE A CA 1
ATOM 3434 C C . ILE A 1 424 ? 3.387 -0.684 -13.876 1.00 95.75 424 ILE A C 1
ATOM 3436 O O . ILE A 1 424 ? 2.883 0.071 -14.701 1.00 95.75 424 ILE A O 1
ATOM 3440 N N . ARG A 1 425 ? 3.961 -1.831 -14.259 1.00 95.62 425 ARG A N 1
ATOM 3441 C CA . ARG A 1 425 ? 4.054 -2.248 -15.668 1.00 95.62 425 ARG A CA 1
ATOM 3442 C C . ARG A 1 425 ? 2.692 -2.505 -16.302 1.00 95.62 425 ARG A C 1
ATOM 3444 O O . ARG A 1 425 ? 2.522 -2.212 -17.481 1.00 95.62 425 ARG A O 1
ATOM 3451 N N . GLN A 1 426 ? 1.737 -3.068 -15.561 1.00 95.50 426 GLN A N 1
ATOM 3452 C CA . GLN A 1 426 ? 0.375 -3.267 -16.066 1.00 95.50 426 GLN A CA 1
ATOM 3453 C C . GLN A 1 426 ? -0.289 -1.930 -16.406 1.00 95.50 426 GLN A C 1
ATOM 3455 O O . GLN A 1 426 ? -0.867 -1.817 -17.485 1.00 95.50 426 GLN A O 1
ATOM 3460 N N . GLU A 1 427 ? -0.138 -0.929 -15.536 1.00 93.69 427 GLU A N 1
ATOM 3461 C CA . GLU A 1 427 ? -0.650 0.428 -15.745 1.00 93.69 427 GLU A CA 1
ATOM 3462 C C . GLU A 1 427 ? 0.027 1.120 -16.934 1.00 93.69 427 GLU A C 1
ATOM 3464 O O . GLU A 1 427 ? -0.652 1.532 -17.875 1.00 93.69 427 GLU A O 1
ATOM 3469 N N . VAL A 1 428 ? 1.364 1.168 -16.949 1.00 92.88 428 VAL A N 1
ATOM 3470 C CA . VAL A 1 428 ? 2.131 1.806 -18.033 1.00 92.88 428 VAL A CA 1
ATOM 3471 C C . VAL A 1 428 ? 1.846 1.138 -19.379 1.00 92.88 428 VAL A C 1
ATOM 3473 O O . VAL A 1 428 ? 1.747 1.814 -20.400 1.00 92.88 428 VAL A O 1
ATOM 3476 N N . ARG A 1 429 ? 1.639 -0.186 -19.419 1.00 93.19 429 ARG A N 1
ATOM 3477 C CA . ARG A 1 429 ? 1.273 -0.899 -20.654 1.00 93.19 429 ARG A CA 1
ATOM 3478 C C . ARG A 1 429 ? -0.030 -0.369 -21.255 1.00 93.19 429 ARG A C 1
ATOM 3480 O O . ARG A 1 429 ? -0.094 -0.210 -22.473 1.00 93.19 429 ARG A O 1
ATOM 3487 N N . THR A 1 430 ? -1.039 -0.097 -20.428 1.00 91.12 430 THR A N 1
ATOM 3488 C CA . THR A 1 430 ? -2.351 0.415 -20.865 1.00 91.12 430 THR A CA 1
ATOM 3489 C C . THR A 1 430 ? -2.392 1.928 -21.066 1.00 91.12 430 THR A C 1
ATOM 3491 O O . THR A 1 430 ? -3.336 2.431 -21.664 1.00 91.12 430 THR A O 1
ATOM 3494 N N . GLN A 1 431 ? -1.381 2.652 -20.588 1.00 88.31 431 GLN A N 1
ATOM 3495 C CA . GLN A 1 431 ? -1.302 4.103 -20.696 1.00 88.31 431 GLN A CA 1
ATOM 3496 C C . GLN A 1 431 ? -1.092 4.554 -22.148 1.00 88.31 431 GLN A C 1
ATOM 3498 O O . GLN A 1 431 ? -0.247 3.999 -22.852 1.00 88.31 431 GLN A O 1
ATOM 3503 N N . SER A 1 432 ? -1.832 5.573 -22.575 1.00 85.31 432 SER A N 1
ATOM 3504 C CA . SER A 1 432 ? -1.558 6.329 -23.806 1.00 85.31 432 SER A CA 1
ATOM 3505 C C . SER A 1 432 ? -0.862 7.638 -23.438 1.00 85.31 432 SER A C 1
ATOM 3507 O O . SER A 1 432 ? -0.965 8.065 -22.285 1.00 85.31 432 SER A O 1
ATOM 3509 N N . PHE A 1 433 ? -0.134 8.248 -24.374 1.00 78.88 433 PHE A N 1
ATOM 3510 C CA . PHE A 1 433 ? 0.457 9.559 -24.118 1.00 78.88 433 PHE A CA 1
ATOM 3511 C C . PHE A 1 433 ? -0.657 10.592 -23.904 1.00 78.88 433 PHE A C 1
ATOM 3513 O O . PHE A 1 433 ? -1.706 10.519 -24.547 1.00 78.88 433 PHE A O 1
ATOM 3520 N N . ALA A 1 434 ? -0.439 11.522 -22.978 1.00 83.88 434 ALA A N 1
ATOM 3521 C CA . ALA A 1 434 ? -1.267 12.710 -22.824 1.00 83.88 434 ALA A CA 1
ATOM 3522 C C . ALA A 1 434 ? -0.524 13.923 -23.388 1.00 83.88 434 ALA A C 1
ATOM 3524 O O . ALA A 1 434 ? 0.710 13.973 -23.367 1.00 83.88 434 ALA A O 1
ATOM 3525 N N . PHE A 1 435 ? -1.279 14.885 -23.901 1.00 82.50 435 PHE A N 1
ATOM 3526 C CA . PHE A 1 435 ? -0.750 16.158 -24.352 1.00 82.50 435 PHE A CA 1
ATOM 3527 C C . PHE A 1 435 ? -1.789 17.240 -24.050 1.00 82.50 435 PHE A C 1
ATOM 3529 O O . PHE A 1 435 ? -2.783 17.366 -24.761 1.00 82.50 435 PHE A O 1
ATOM 3536 N N . ASN A 1 436 ? -1.590 17.973 -22.956 1.00 78.56 436 ASN A N 1
ATOM 3537 C CA . ASN A 1 436 ? -2.501 19.022 -22.504 1.00 78.56 436 ASN A CA 1
ATOM 3538 C C . ASN A 1 436 ? -1.789 20.382 -22.536 1.00 78.56 436 ASN A C 1
ATOM 3540 O O . ASN A 1 436 ? -1.476 20.949 -21.492 1.00 78.56 436 ASN A O 1
ATOM 3544 N N . ALA A 1 437 ? -1.485 20.898 -23.730 1.00 74.38 437 ALA A N 1
ATOM 3545 C CA . ALA A 1 437 ? -1.022 22.280 -23.835 1.00 74.38 437 ALA A CA 1
ATOM 3546 C C . ALA A 1 437 ? -2.144 23.254 -23.423 1.00 74.38 437 ALA A C 1
ATOM 3548 O O . ALA A 1 437 ? -3.308 23.002 -23.747 1.00 74.38 437 ALA A O 1
ATOM 3549 N N . PRO A 1 438 ? -1.824 24.358 -22.724 1.00 71.12 438 PRO A N 1
ATOM 3550 C CA . PRO A 1 438 ? -2.797 25.401 -22.438 1.00 71.12 438 PRO A CA 1
ATOM 3551 C C . PRO A 1 438 ? -3.324 25.997 -23.747 1.00 71.12 438 PRO A C 1
ATOM 3553 O O . PRO A 1 438 ? -2.554 26.281 -24.667 1.00 71.12 438 PRO A O 1
ATOM 3556 N N . ASP A 1 439 ? -4.640 26.188 -23.819 1.00 59.78 439 ASP A N 1
ATOM 3557 C CA . ASP A 1 439 ? -5.291 26.780 -24.981 1.00 59.78 439 ASP A CA 1
ATOM 3558 C C . ASP A 1 439 ? -4.999 28.289 -25.034 1.00 59.78 439 ASP A C 1
ATOM 3560 O O . ASP A 1 439 ? -5.595 29.097 -24.322 1.00 59.78 439 ASP A O 1
ATOM 3564 N N . LEU A 1 440 ? -4.047 28.683 -25.883 1.00 56.50 440 LEU A N 1
ATOM 3565 C CA . LEU A 1 440 ? -3.671 30.088 -26.080 1.00 56.50 440 LEU A CA 1
ATOM 3566 C C . LEU A 1 440 ? -4.751 30.898 -26.830 1.00 56.50 440 LEU A C 1
ATOM 3568 O O . LEU A 1 440 ? -4.597 32.112 -27.021 1.00 56.50 440 LEU A O 1
ATOM 3572 N N . SER A 1 441 ? -5.837 30.260 -27.284 1.00 48.44 441 SER A N 1
ATOM 3573 C CA . SER A 1 441 ? -6.946 30.943 -27.952 1.00 48.44 441 SER A CA 1
ATOM 3574 C C . SER A 1 441 ? -7.843 31.731 -26.987 1.00 48.44 441 SER A C 1
ATOM 3576 O O . SER A 1 441 ? -8.458 32.705 -27.427 1.00 48.44 441 SER A O 1
ATOM 3578 N N . GLU A 1 442 ? -7.829 31.410 -25.686 1.00 42.97 442 GLU A N 1
ATOM 3579 C CA . GLU A 1 442 ? -8.604 32.101 -24.638 1.00 42.97 442 GLU A CA 1
ATOM 3580 C C . GLU A 1 442 ? -7.893 33.322 -24.014 1.00 42.97 442 GLU A C 1
ATOM 3582 O O . GLU A 1 442 ? -8.501 34.043 -23.226 1.00 42.97 442 GLU A O 1
ATOM 3587 N N . LEU A 1 443 ? -6.632 33.601 -24.376 1.00 46.00 443 LEU A N 1
ATOM 3588 C CA . LEU A 1 443 ? -5.887 34.759 -23.859 1.00 46.00 443 LEU A CA 1
ATOM 3589 C C . LEU A 1 443 ? -6.386 36.079 -24.466 1.00 46.00 443 LEU A C 1
ATOM 3591 O O . LEU A 1 443 ? -6.492 36.225 -25.695 1.00 46.00 443 LEU A O 1
ATOM 3595 N N . ASN A 1 444 ? -6.627 37.068 -23.604 1.00 46.50 444 ASN A N 1
ATOM 3596 C CA . ASN A 1 444 ? -7.106 38.392 -23.997 1.00 46.50 444 ASN A CA 1
ATOM 3597 C C . ASN A 1 444 ? -6.015 39.168 -24.761 1.00 46.50 444 ASN A C 1
ATOM 3599 O O . ASN A 1 444 ? -4.819 38.907 -24.632 1.00 46.50 444 ASN A O 1
ATOM 3603 N N . SER A 1 445 ? -6.406 40.169 -25.556 1.00 50.66 445 SER A N 1
ATOM 3604 C CA . SER A 1 445 ? -5.479 40.949 -26.400 1.00 50.66 445 SER A CA 1
ATOM 3605 C C . SER A 1 445 ? -4.362 41.674 -25.632 1.00 50.66 445 SER A C 1
ATOM 3607 O O . SER A 1 445 ? -3.341 42.005 -26.228 1.00 50.66 445 SER A O 1
ATOM 3609 N N . GLU A 1 446 ? -4.536 41.913 -24.330 1.00 47.34 446 GLU A N 1
ATOM 3610 C CA . GLU A 1 446 ? -3.503 42.494 -23.458 1.00 47.34 446 GLU A CA 1
ATOM 3611 C C . GLU A 1 446 ? -2.475 41.447 -22.987 1.00 47.34 446 GLU A C 1
ATOM 3613 O O . GLU A 1 446 ? -1.281 41.733 -22.990 1.00 47.34 446 GLU A O 1
ATOM 3618 N N . GLU A 1 447 ? -2.900 40.208 -22.714 1.00 47.31 447 GLU A N 1
ATOM 3619 C CA . GLU A 1 447 ? -2.022 39.098 -22.299 1.00 47.31 447 GLU A CA 1
ATOM 3620 C C . GLU A 1 447 ? -1.183 38.567 -23.473 1.00 47.31 447 GLU A C 1
ATOM 3622 O O . GLU A 1 447 ? -0.007 38.236 -23.312 1.00 47.31 447 GLU A O 1
ATOM 3627 N N . LYS A 1 448 ? -1.739 38.582 -24.694 1.00 44.31 448 LYS A N 1
ATOM 3628 C CA . LYS A 1 448 ? -0.978 38.295 -25.926 1.00 44.31 448 LYS A CA 1
ATOM 3629 C C . LYS A 1 448 ? 0.148 39.307 -26.160 1.00 44.31 448 LYS A C 1
ATOM 3631 O O . LYS A 1 448 ? 1.239 38.925 -26.572 1.00 44.31 448 LYS A O 1
ATOM 3636 N N . ALA A 1 449 ? -0.080 40.581 -25.831 1.00 42.56 449 ALA A N 1
ATOM 3637 C CA . ALA A 1 449 ? 0.925 41.632 -25.977 1.00 42.56 449 ALA A CA 1
ATOM 3638 C C . ALA A 1 449 ? 2.041 41.559 -24.913 1.00 42.56 449 ALA A C 1
ATOM 3640 O O . ALA A 1 449 ? 3.153 42.026 -25.169 1.00 42.56 449 ALA A O 1
ATOM 3641 N N . GLU A 1 450 ? 1.780 40.988 -23.733 1.00 43.66 450 GLU A N 1
ATOM 3642 C CA . GLU A 1 450 ? 2.808 40.712 -22.717 1.00 43.66 450 GLU A CA 1
ATOM 3643 C C . GLU A 1 450 ? 3.627 39.455 -23.040 1.00 43.66 450 GLU A C 1
ATOM 3645 O O . GLU A 1 450 ? 4.856 39.490 -22.921 1.00 43.66 450 GLU A O 1
ATOM 3650 N N . ALA A 1 451 ? 2.993 38.396 -23.558 1.00 41.47 451 ALA A N 1
ATOM 3651 C CA . ALA A 1 451 ? 3.685 37.199 -24.041 1.00 41.47 451 ALA A CA 1
ATOM 3652 C C . ALA A 1 451 ? 4.645 37.506 -25.211 1.00 41.47 451 ALA A C 1
ATOM 3654 O O . ALA A 1 451 ? 5.765 36.997 -25.244 1.00 41.47 451 ALA A O 1
ATOM 3655 N N . GLU A 1 452 ? 4.263 38.407 -26.124 1.00 38.25 452 GLU A N 1
ATOM 3656 C CA . GLU A 1 452 ? 5.126 38.866 -27.226 1.00 38.25 452 GLU A CA 1
ATOM 3657 C C . GLU A 1 452 ? 6.259 39.805 -26.760 1.00 38.25 452 GLU A C 1
ATOM 3659 O O . GLU A 1 452 ? 7.353 39.795 -27.330 1.00 38.25 452 GLU A O 1
ATOM 3664 N N . LYS A 1 453 ? 6.057 40.588 -25.690 1.00 38.25 453 LYS A N 1
ATOM 3665 C CA . LYS A 1 453 ? 7.094 41.481 -25.130 1.00 38.25 453 LYS A CA 1
ATOM 3666 C C . LYS A 1 453 ? 8.144 40.752 -24.286 1.00 38.25 453 LYS A C 1
ATOM 3668 O O . LYS A 1 453 ? 9.281 41.220 -24.218 1.00 38.25 453 LYS A O 1
ATOM 3673 N N . GLY A 1 454 ? 7.811 39.605 -23.689 1.00 40.31 454 GLY A N 1
ATOM 3674 C CA . GLY A 1 454 ? 8.749 38.779 -22.914 1.00 40.31 454 GLY A CA 1
ATOM 3675 C C . GLY A 1 454 ? 9.872 38.134 -23.743 1.00 40.31 454 GLY A C 1
ATOM 3676 O O . GLY A 1 454 ? 10.916 37.783 -23.196 1.00 40.31 454 GLY A O 1
ATOM 3677 N N . VAL A 1 455 ? 9.703 38.031 -25.066 1.00 38.75 455 VAL A N 1
ATOM 3678 C CA . VAL A 1 455 ? 10.653 37.366 -25.982 1.00 38.75 455 VAL A CA 1
ATOM 3679 C C . VAL A 1 455 ? 11.727 38.326 -26.532 1.00 38.75 455 VAL A C 1
ATOM 3681 O O . VAL A 1 455 ? 12.764 37.887 -27.025 1.00 38.75 455 VAL A O 1
ATOM 3684 N N . SER A 1 456 ? 11.560 39.648 -26.399 1.00 32.09 456 SER A N 1
ATOM 3685 C CA . SER A 1 456 ? 12.375 40.635 -27.136 1.00 32.09 456 SER A CA 1
ATOM 3686 C C . SER A 1 456 ? 13.672 41.119 -26.454 1.00 32.09 456 SER A C 1
ATOM 3688 O O . SER A 1 456 ? 14.385 41.928 -27.048 1.00 32.09 456 SER A O 1
ATOM 3690 N N . ASN A 1 457 ? 14.036 40.649 -25.254 1.00 36.88 457 ASN A N 1
ATOM 3691 C CA . ASN A 1 457 ? 15.213 41.166 -24.523 1.00 36.88 457 ASN A CA 1
ATOM 3692 C C . ASN A 1 457 ? 16.408 40.199 -24.424 1.00 36.88 457 ASN A C 1
ATOM 3694 O O . ASN A 1 457 ? 17.236 40.330 -23.522 1.00 36.88 457 ASN A O 1
ATOM 3698 N N . ASN A 1 458 ? 16.561 39.268 -25.371 1.00 36.75 458 ASN A N 1
ATOM 3699 C CA . ASN A 1 458 ? 17.772 38.451 -25.481 1.00 36.75 458 ASN A CA 1
ATOM 3700 C C . ASN A 1 458 ? 18.311 38.442 -26.929 1.00 36.75 458 ASN A C 1
ATOM 3702 O O . ASN A 1 458 ? 17.669 37.852 -27.796 1.00 36.75 458 ASN A O 1
ATOM 3706 N N . PRO A 1 459 ? 19.490 39.031 -27.227 1.00 31.08 459 PRO A N 1
ATOM 3707 C CA . PRO A 1 459 ? 20.009 39.155 -28.599 1.00 31.08 459 PRO A CA 1
ATOM 3708 C C . PRO A 1 459 ? 20.365 37.829 -29.301 1.00 31.08 459 PRO A C 1
ATOM 3710 O O . PRO A 1 459 ? 20.807 37.860 -30.444 1.00 31.08 459 PRO A O 1
ATOM 3713 N N . ASN A 1 460 ? 20.211 36.683 -28.626 1.00 34.72 460 ASN A N 1
ATOM 3714 C CA . ASN A 1 460 ? 20.474 35.342 -29.161 1.00 34.72 460 ASN A CA 1
ATOM 3715 C C . ASN A 1 460 ? 19.242 34.414 -29.155 1.00 34.72 460 ASN A C 1
ATOM 3717 O O . ASN A 1 460 ? 19.387 33.222 -29.429 1.00 34.72 460 ASN A O 1
ATOM 3721 N N . ALA A 1 461 ? 18.041 34.915 -28.847 1.00 30.47 461 ALA A N 1
ATOM 3722 C CA . ALA A 1 461 ? 16.818 34.138 -29.028 1.00 30.47 461 ALA A CA 1
ATOM 3723 C C . ALA A 1 461 ? 16.423 34.184 -30.510 1.00 30.47 461 ALA A C 1
ATOM 3725 O O . ALA A 1 461 ? 16.055 35.229 -31.038 1.00 30.47 461 ALA A O 1
ATOM 3726 N N . THR A 1 462 ? 16.565 33.057 -31.201 1.00 27.22 462 THR A N 1
ATOM 3727 C CA . THR A 1 462 ? 16.011 32.869 -32.546 1.00 27.22 462 THR A CA 1
ATOM 3728 C C . THR A 1 462 ? 14.497 33.074 -32.454 1.00 27.22 462 THR A C 1
ATOM 3730 O O . THR A 1 462 ? 13.880 32.521 -31.549 1.00 27.22 462 THR A O 1
ATOM 3733 N N . GLU A 1 463 ? 13.921 33.899 -33.332 1.00 26.78 463 GLU A N 1
ATOM 3734 C CA . GLU A 1 463 ? 12.481 34.183 -33.383 1.00 26.78 463 GLU A CA 1
ATOM 3735 C C . GLU A 1 463 ? 11.679 32.871 -33.423 1.00 26.78 463 GLU A C 1
ATOM 3737 O O . GLU A 1 463 ? 11.684 32.162 -34.428 1.00 26.78 463 GLU A O 1
ATOM 3742 N N . ILE A 1 464 ? 11.002 32.531 -32.323 1.00 31.16 464 ILE A N 1
ATOM 3743 C CA . ILE A 1 464 ? 9.985 31.478 -32.295 1.00 31.16 464 ILE A CA 1
ATOM 3744 C C . ILE A 1 464 ? 8.645 32.192 -32.434 1.00 31.16 464 ILE A C 1
ATOM 3746 O O . ILE A 1 464 ? 8.020 32.577 -31.449 1.00 31.16 464 ILE A O 1
ATOM 3750 N N . THR A 1 465 ? 8.211 32.413 -33.671 1.00 28.22 465 THR A N 1
ATOM 3751 C CA . THR A 1 465 ? 6.807 32.708 -33.959 1.00 28.22 465 THR A CA 1
ATOM 3752 C C . THR A 1 465 ? 6.040 31.394 -33.832 1.00 28.22 465 THR A C 1
ATOM 3754 O O . THR A 1 465 ? 5.927 30.658 -34.807 1.00 28.22 465 THR A O 1
ATOM 3757 N N . ALA A 1 466 ? 5.593 31.055 -32.624 1.00 32.16 466 ALA A N 1
ATOM 3758 C CA . ALA A 1 466 ? 4.749 29.886 -32.404 1.00 32.16 466 ALA A CA 1
ATOM 3759 C C . ALA A 1 466 ? 3.345 30.176 -32.956 1.00 32.16 466 ALA A C 1
ATOM 3761 O O . ALA A 1 466 ? 2.612 31.016 -32.431 1.00 32.16 466 ALA A O 1
ATOM 3762 N N . SER A 1 467 ? 2.998 29.517 -34.055 1.00 32.06 467 SER A N 1
ATOM 3763 C CA . SER A 1 467 ? 1.634 29.459 -34.570 1.00 32.06 467 SER A CA 1
ATOM 3764 C C . SER A 1 467 ? 0.823 28.434 -33.767 1.00 32.06 467 SER A C 1
ATOM 3766 O O . SER A 1 467 ? 1.388 27.558 -33.119 1.00 32.06 467 SER A O 1
ATOM 3768 N N . SER A 1 468 ? -0.510 28.514 -33.787 1.00 35.88 468 SER A N 1
ATOM 3769 C CA . SER A 1 468 ? -1.384 27.564 -33.073 1.00 35.88 468 SER A CA 1
ATOM 3770 C C . SER A 1 468 ? -1.241 26.103 -33.533 1.00 35.88 468 SER A C 1
ATOM 3772 O O . SER A 1 468 ? -1.689 25.214 -32.819 1.00 35.88 468 SER A O 1
ATOM 3774 N N . ASP A 1 469 ? -0.601 25.860 -34.684 1.00 37.47 469 ASP A N 1
ATOM 3775 C CA . ASP A 1 469 ? -0.267 24.523 -35.200 1.00 37.47 469 ASP A CA 1
ATOM 3776 C C . ASP A 1 469 ? 1.016 23.933 -34.563 1.00 37.47 469 ASP A C 1
ATOM 3778 O O . ASP A 1 469 ? 1.271 22.738 -34.691 1.00 37.47 469 ASP A O 1
ATOM 3782 N N . ASP A 1 470 ? 1.811 24.728 -33.829 1.00 47.59 470 ASP A N 1
ATOM 3783 C CA . ASP A 1 470 ? 3.064 24.293 -33.173 1.00 47.59 470 ASP A CA 1
ATOM 3784 C C . ASP A 1 470 ? 2.852 23.682 -31.775 1.00 47.59 470 ASP A C 1
ATOM 3786 O O . ASP A 1 470 ? 3.809 23.330 -31.079 1.00 47.59 470 ASP A O 1
ATOM 3790 N N . LEU A 1 471 ? 1.595 23.572 -31.340 1.00 58.81 471 LEU A N 1
ATOM 3791 C CA . LEU A 1 471 ? 1.230 23.000 -30.050 1.00 58.81 471 LEU A CA 1
ATOM 3792 C C . LEU A 1 471 ? 0.810 21.535 -30.147 1.00 58.81 471 LEU A C 1
ATOM 3794 O O . LEU A 1 471 ? 0.432 21.006 -29.125 1.00 58.81 471 LEU A O 1
ATOM 3798 N N . GLU A 1 472 ? 0.862 20.840 -31.284 1.00 68.12 472 GLU A N 1
ATOM 3799 C CA . GLU A 1 472 ? 0.682 19.377 -31.286 1.00 68.12 472 GLU A CA 1
ATOM 3800 C C . GLU A 1 472 ? 2.032 18.648 -31.137 1.00 68.12 472 GLU A C 1
ATOM 3802 O O . GLU A 1 472 ? 3.054 19.118 -31.646 1.00 68.12 472 GLU A O 1
ATOM 3807 N N . PRO A 1 473 ? 2.089 17.494 -30.439 1.00 76.62 473 PRO A N 1
ATOM 3808 C CA . PRO A 1 473 ? 3.329 16.738 -30.324 1.00 76.62 473 PRO A CA 1
ATOM 3809 C C . PRO A 1 473 ? 3.752 16.221 -31.703 1.00 76.62 473 PRO A C 1
ATOM 3811 O O . PRO A 1 473 ? 2.969 15.581 -32.406 1.00 76.62 473 PRO A O 1
ATOM 3814 N N . SER A 1 474 ? 5.011 16.445 -32.081 1.00 83.56 474 SER A N 1
ATOM 3815 C CA . SER A 1 474 ? 5.519 15.986 -33.376 1.00 83.56 474 SER A CA 1
ATOM 3816 C C . SER A 1 474 ? 5.515 14.455 -33.468 1.00 83.56 474 SER A C 1
ATOM 3818 O O . SER A 1 474 ? 5.660 13.753 -32.460 1.00 83.56 474 SER A O 1
ATOM 3820 N N . GLU A 1 475 ? 5.424 13.901 -34.685 1.00 82.50 475 GLU A N 1
ATOM 3821 C CA . GLU A 1 475 ? 5.508 12.443 -34.887 1.00 82.50 475 GLU A CA 1
ATOM 3822 C C . GLU A 1 475 ? 6.767 11.828 -34.252 1.00 82.50 475 GLU A C 1
ATOM 3824 O O . GLU A 1 475 ? 6.744 10.688 -33.783 1.00 82.50 475 GLU A O 1
ATOM 3829 N N . GLU A 1 476 ? 7.878 12.566 -34.245 1.00 81.50 476 GLU A N 1
ATOM 3830 C CA . GLU A 1 476 ? 9.130 12.129 -33.629 1.00 81.50 476 GLU A CA 1
ATOM 3831 C C . GLU A 1 476 ? 9.010 12.042 -32.108 1.00 81.50 476 GLU A C 1
ATOM 3833 O O . GLU A 1 476 ? 9.467 11.063 -31.515 1.00 81.50 476 GLU A O 1
ATOM 3838 N N . GLN A 1 477 ? 8.357 13.019 -31.471 1.00 80.88 477 GLN A N 1
ATOM 3839 C CA . GLN A 1 477 ? 8.125 13.006 -30.029 1.00 80.88 477 GLN A CA 1
ATOM 3840 C C . GLN A 1 477 ? 7.209 11.844 -29.624 1.00 80.88 477 GLN A C 1
ATOM 3842 O O . GLN A 1 477 ? 7.478 11.182 -28.620 1.00 80.88 477 GLN A O 1
ATOM 3847 N N . ILE A 1 478 ? 6.177 11.545 -30.423 1.00 85.50 478 ILE A N 1
ATOM 3848 C CA . ILE A 1 478 ? 5.277 10.405 -30.189 1.00 85.50 478 ILE A CA 1
ATOM 3849 C C . ILE A 1 478 ? 6.052 9.085 -30.297 1.00 85.50 478 ILE A C 1
ATOM 3851 O O . ILE A 1 478 ? 6.036 8.280 -29.363 1.00 85.50 478 ILE A O 1
ATOM 3855 N N . LYS A 1 479 ? 6.804 8.880 -31.388 1.00 84.19 479 LYS A N 1
ATOM 3856 C CA . LYS A 1 479 ? 7.636 7.675 -31.585 1.00 84.19 479 LYS A CA 1
ATOM 3857 C C . LYS A 1 479 ? 8.673 7.512 -30.472 1.00 84.19 479 LYS A C 1
ATOM 3859 O O . LYS A 1 479 ? 8.932 6.396 -30.018 1.00 84.19 479 LYS A O 1
ATOM 3864 N N . GLN A 1 480 ? 9.260 8.614 -30.006 1.00 82.25 480 GLN A N 1
ATOM 3865 C CA . GLN A 1 480 ? 10.212 8.601 -28.899 1.00 82.25 480 GLN A CA 1
ATOM 3866 C C . GLN A 1 480 ? 9.539 8.197 -27.579 1.00 82.25 480 GLN A C 1
ATOM 3868 O O . GLN A 1 480 ? 10.077 7.345 -26.868 1.00 82.25 480 GLN A O 1
ATOM 3873 N N . TRP A 1 481 ? 8.349 8.724 -27.279 1.00 87.81 481 TRP A N 1
ATOM 3874 C CA . TRP A 1 481 ? 7.577 8.335 -26.095 1.00 87.81 481 TRP A CA 1
ATOM 3875 C C . TRP A 1 481 ? 7.202 6.846 -26.120 1.00 87.81 481 TRP A C 1
ATOM 3877 O O . TRP A 1 481 ? 7.383 6.139 -25.126 1.00 87.81 481 TRP A O 1
ATOM 3887 N N . GLU A 1 482 ? 6.757 6.326 -27.268 1.00 88.19 482 GLU A N 1
ATOM 3888 C CA . GLU A 1 482 ? 6.462 4.898 -27.443 1.00 88.19 482 GLU A CA 1
ATOM 3889 C C . GLU A 1 482 ? 7.701 4.026 -27.207 1.00 88.19 482 GLU A C 1
ATOM 3891 O O . GLU A 1 482 ? 7.633 3.007 -26.509 1.00 88.19 482 GLU A O 1
ATOM 3896 N N . LYS A 1 483 ? 8.859 4.449 -27.725 1.00 84.75 483 LYS A N 1
ATOM 3897 C CA . LYS A 1 483 ? 10.139 3.769 -27.503 1.00 84.75 483 LYS A CA 1
ATOM 3898 C C . LYS A 1 483 ? 10.537 3.787 -26.026 1.00 84.75 483 LYS A C 1
ATOM 3900 O O . LYS A 1 483 ? 10.961 2.761 -25.489 1.00 84.75 483 LYS A O 1
ATOM 3905 N N . ASP A 1 484 ? 10.354 4.914 -25.344 1.00 86.25 484 ASP A N 1
ATOM 3906 C CA . ASP A 1 484 ? 10.636 5.053 -23.914 1.00 86.25 484 ASP A CA 1
ATOM 3907 C C . ASP A 1 484 ? 9.698 4.194 -23.057 1.00 86.25 484 ASP A C 1
ATOM 3909 O O . ASP A 1 484 ? 10.155 3.560 -22.099 1.00 86.25 484 ASP A O 1
ATOM 3913 N N . LYS A 1 485 ? 8.424 4.076 -23.445 1.00 91.00 485 LYS A N 1
ATOM 3914 C CA . LYS A 1 485 ? 7.454 3.151 -22.846 1.00 91.00 485 LYS A CA 1
ATOM 3915 C C . LYS A 1 485 ? 7.884 1.697 -23.008 1.00 91.00 485 LYS A C 1
ATOM 3917 O O . LYS A 1 485 ? 7.912 0.962 -22.019 1.00 91.00 485 LYS A O 1
ATOM 3922 N N . VAL A 1 486 ? 8.262 1.262 -24.211 1.00 89.38 486 VAL A N 1
ATOM 3923 C CA . VAL A 1 486 ? 8.753 -0.112 -24.434 1.00 89.38 486 VAL A CA 1
ATOM 3924 C C . VAL A 1 486 ? 10.014 -0.374 -23.611 1.00 89.38 486 VAL A C 1
ATOM 3926 O O . VAL A 1 486 ? 10.092 -1.396 -22.925 1.00 89.38 486 VAL A O 1
ATOM 3929 N N . ARG A 1 487 ? 10.966 0.567 -23.595 1.00 86.38 487 ARG A N 1
ATOM 3930 C CA . ARG A 1 487 ? 12.189 0.474 -22.783 1.00 86.38 487 ARG A CA 1
ATOM 3931 C C . ARG A 1 487 ? 11.877 0.374 -21.291 1.00 86.38 487 ARG A C 1
ATOM 3933 O O . ARG A 1 487 ? 12.481 -0.439 -20.595 1.00 86.38 487 ARG A O 1
ATOM 3940 N N . PHE A 1 488 ? 10.934 1.167 -20.787 1.00 91.50 488 PHE A N 1
ATOM 3941 C CA . PHE A 1 488 ? 10.482 1.070 -19.401 1.00 91.50 488 PHE A CA 1
ATOM 3942 C C . PHE A 1 488 ? 9.898 -0.317 -19.105 1.00 91.50 488 PHE A C 1
ATOM 3944 O O . PHE A 1 488 ? 10.234 -0.929 -18.097 1.00 91.50 488 PHE A O 1
ATOM 3951 N N . LEU A 1 489 ? 9.063 -0.867 -19.985 1.00 92.56 489 LEU A N 1
ATOM 3952 C CA . LEU A 1 489 ? 8.424 -2.165 -19.754 1.00 92.56 489 LEU A CA 1
ATOM 3953 C C . LEU A 1 489 ? 9.417 -3.341 -19.771 1.00 92.56 489 LEU A C 1
ATOM 3955 O O . LEU A 1 489 ? 9.214 -4.316 -19.041 1.00 92.56 489 LEU A O 1
ATOM 3959 N N . THR A 1 490 ? 10.490 -3.252 -20.560 1.00 87.25 490 THR A N 1
ATOM 3960 C CA . THR A 1 490 ? 11.489 -4.323 -20.728 1.00 87.25 490 THR A CA 1
ATOM 3961 C C . THR A 1 490 ? 12.686 -4.212 -19.781 1.00 87.25 490 THR A C 1
ATOM 3963 O O . THR A 1 490 ? 13.331 -5.224 -19.499 1.00 87.25 490 THR A O 1
ATOM 3966 N N . LYS A 1 491 ? 12.968 -3.023 -19.231 1.00 86.62 491 LYS A N 1
ATOM 3967 C CA . LYS A 1 491 ? 14.058 -2.795 -18.269 1.00 86.62 491 LYS A CA 1
ATOM 3968 C C . LYS A 1 491 ? 13.886 -3.630 -16.997 1.00 86.62 491 LYS A C 1
ATOM 3970 O O . LYS A 1 491 ? 12.776 -3.787 -16.500 1.00 86.62 491 LYS A O 1
ATOM 3975 N N . GLY A 1 492 ? 14.983 -4.130 -16.423 1.00 86.06 492 GLY A N 1
ATOM 3976 C CA . GLY A 1 492 ? 14.979 -4.789 -15.111 1.00 86.06 492 GLY A CA 1
ATOM 3977 C C . GLY A 1 492 ? 14.757 -3.806 -13.954 1.00 86.06 492 GLY A C 1
ATOM 3978 O O . GLY A 1 492 ? 15.414 -2.771 -13.891 1.00 86.06 492 GLY A O 1
ATOM 3979 N N . PHE A 1 493 ? 13.863 -4.148 -13.023 1.00 90.88 493 PHE A N 1
ATOM 3980 C CA . PHE A 1 493 ? 13.599 -3.378 -11.801 1.00 90.88 493 PHE A CA 1
ATOM 3981 C C . PHE A 1 493 ? 13.560 -4.298 -10.588 1.00 90.88 493 PHE A C 1
ATOM 3983 O O . PHE A 1 493 ? 13.180 -5.469 -10.692 1.00 90.88 493 PHE A O 1
ATOM 3990 N N . ALA A 1 494 ? 13.848 -3.731 -9.420 1.00 92.25 494 ALA A N 1
ATOM 3991 C CA . ALA A 1 494 ? 13.497 -4.363 -8.165 1.00 92.25 494 ALA A CA 1
ATOM 3992 C C . ALA A 1 494 ? 11.975 -4.468 -7.990 1.00 92.25 494 ALA A C 1
ATOM 3994 O O . ALA A 1 494 ? 11.206 -3.668 -8.529 1.00 92.25 494 ALA A O 1
ATOM 3995 N N . ARG A 1 495 ? 11.540 -5.461 -7.201 1.00 93.75 495 ARG A N 1
ATOM 3996 C CA . ARG A 1 495 ? 10.114 -5.773 -7.012 1.00 93.75 495 ARG A CA 1
ATOM 3997 C C . ARG A 1 495 ? 9.319 -4.574 -6.505 1.00 93.75 495 ARG A C 1
ATOM 3999 O O . ARG A 1 495 ? 8.231 -4.355 -7.016 1.00 93.75 495 ARG A O 1
ATOM 4006 N N . PHE A 1 496 ? 9.838 -3.843 -5.521 1.00 95.50 496 PHE A N 1
ATOM 4007 C CA . PHE A 1 496 ? 9.141 -2.721 -4.898 1.00 95.50 496 PHE A CA 1
ATOM 4008 C C . PHE A 1 496 ? 9.782 -1.399 -5.298 1.00 95.50 496 PHE A C 1
ATOM 4010 O O . PHE A 1 496 ? 11.003 -1.261 -5.247 1.00 95.50 496 PHE A O 1
ATOM 4017 N N . GLN A 1 497 ? 8.948 -0.439 -5.676 1.00 96.12 497 GLN A N 1
ATOM 4018 C CA . GLN A 1 497 ? 9.352 0.914 -6.029 1.00 96.12 497 GLN A CA 1
ATOM 4019 C C . GLN A 1 497 ? 8.533 1.904 -5.201 1.00 96.12 497 GLN A C 1
ATOM 4021 O O . GLN A 1 497 ? 7.317 1.743 -5.070 1.00 96.12 497 GLN A O 1
ATOM 4026 N N . TRP A 1 498 ? 9.187 2.937 -4.681 1.00 96.50 498 TRP A N 1
ATOM 4027 C CA . TRP A 1 498 ? 8.509 4.175 -4.327 1.00 96.50 498 TRP A CA 1
ATOM 4028 C C . TRP A 1 498 ? 8.245 4.934 -5.629 1.00 96.50 498 TRP A C 1
ATOM 4030 O O . TRP A 1 498 ? 9.161 5.468 -6.254 1.00 96.50 498 TRP A O 1
ATOM 4040 N N 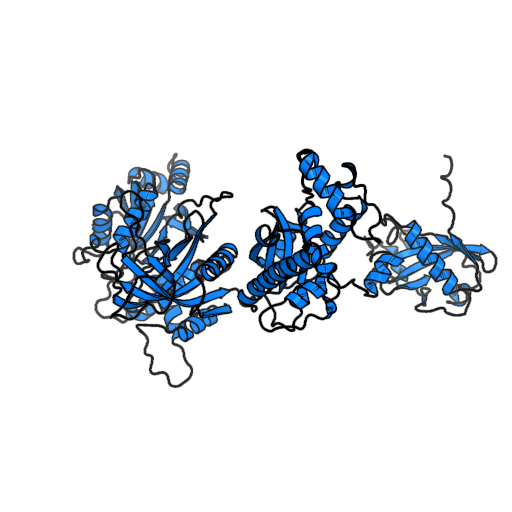. GLU A 1 499 ? 6.995 4.912 -6.071 1.00 97.44 499 GLU A N 1
ATOM 4041 C CA . GLU A 1 499 ? 6.493 5.701 -7.190 1.00 97.44 499 GLU A CA 1
ATOM 4042 C C . GLU A 1 499 ? 6.146 7.099 -6.683 1.00 97.44 499 GLU A C 1
ATOM 4044 O O . GLU A 1 499 ? 5.279 7.245 -5.824 1.00 97.44 499 GLU A O 1
ATOM 4049 N N . ALA A 1 500 ? 6.809 8.113 -7.224 1.00 97.56 500 ALA A N 1
ATOM 4050 C CA . ALA A 1 500 ? 6.490 9.515 -7.022 1.00 97.56 500 ALA A CA 1
ATOM 4051 C C . ALA A 1 500 ? 5.846 10.072 -8.295 1.00 97.56 500 ALA A C 1
ATOM 4053 O O . ALA A 1 500 ? 6.534 10.344 -9.278 1.00 97.56 500 ALA A O 1
ATOM 4054 N N . GLN A 1 501 ? 4.525 10.230 -8.280 1.00 96.50 501 GLN A N 1
ATOM 4055 C CA . GLN A 1 501 ? 3.781 10.910 -9.336 1.00 96.50 501 GLN A CA 1
ATOM 4056 C C . GLN A 1 501 ? 3.854 12.416 -9.106 1.00 96.50 501 GLN A C 1
ATOM 4058 O O . GLN A 1 501 ? 3.335 12.889 -8.097 1.00 96.50 501 GLN A O 1
ATOM 4063 N N . PHE A 1 502 ? 4.429 13.157 -10.045 1.00 96.25 502 PHE A N 1
ATOM 4064 C CA . PHE A 1 502 ? 4.383 14.615 -10.080 1.00 96.25 502 PHE A CA 1
ATOM 4065 C C . PHE A 1 502 ? 3.196 15.091 -10.910 1.00 96.25 502 PHE A C 1
ATOM 4067 O O . PHE A 1 502 ? 2.836 14.478 -11.920 1.00 96.25 502 PHE A O 1
ATOM 4074 N N . PHE A 1 503 ? 2.613 16.199 -10.473 1.00 93.19 503 PHE A N 1
ATOM 4075 C CA . PHE A 1 503 ? 1.513 16.891 -11.122 1.00 93.19 503 PHE A CA 1
ATOM 4076 C C . PHE A 1 503 ? 1.882 18.357 -11.323 1.00 93.19 503 PHE A C 1
ATOM 4078 O O . PHE A 1 503 ? 2.581 18.932 -10.484 1.00 93.19 503 PHE A O 1
ATOM 4085 N N . TYR A 1 504 ? 1.359 18.951 -12.388 1.00 90.75 504 TYR A N 1
ATOM 4086 C CA . TYR A 1 504 ? 1.354 20.388 -12.621 1.00 90.75 504 TYR A CA 1
ATOM 4087 C C . TYR A 1 504 ? -0.098 20.859 -12.766 1.00 90.75 504 TYR A C 1
ATOM 4089 O O . TYR A 1 504 ? -0.834 20.308 -13.581 1.00 90.75 504 TYR A O 1
ATOM 4097 N N . GLU A 1 505 ? -0.531 21.794 -11.919 1.00 86.94 505 GLU A N 1
ATOM 4098 C CA . GLU A 1 505 ? -1.915 22.298 -11.841 1.00 86.94 505 GLU A CA 1
ATOM 4099 C C . GLU A 1 505 ? -2.957 21.159 -11.766 1.00 86.94 505 GLU A C 1
ATOM 4101 O O . GLU A 1 505 ? -4.010 21.169 -12.396 1.00 86.94 505 GLU A O 1
ATOM 4106 N N . GLY A 1 506 ? -2.625 20.102 -11.013 1.00 86.88 506 GLY A N 1
ATOM 4107 C CA . GLY A 1 506 ? -3.460 18.905 -10.851 1.00 86.88 506 GLY A CA 1
ATOM 4108 C C . GLY A 1 506 ? -3.369 17.875 -11.987 1.00 86.88 506 GLY A C 1
ATOM 4109 O O . GLY A 1 506 ? -3.812 16.739 -11.800 1.00 86.88 506 GLY A O 1
ATOM 4110 N N . THR A 1 507 ? -2.736 18.207 -13.113 1.00 89.50 507 THR A N 1
ATOM 4111 C CA . THR A 1 507 ? -2.543 17.300 -14.254 1.00 89.50 507 THR A CA 1
ATOM 4112 C C . THR A 1 507 ? -1.289 16.440 -14.062 1.00 89.50 507 THR A C 1
ATOM 4114 O O . THR A 1 507 ? -0.234 16.982 -13.727 1.00 89.50 507 THR A O 1
ATOM 4117 N N . PRO A 1 508 ? -1.347 15.103 -14.242 1.00 92.00 508 PRO A N 1
ATOM 4118 C CA . PRO A 1 508 ? -0.165 14.243 -14.155 1.00 92.00 508 PRO A CA 1
ATOM 4119 C C . PRO A 1 508 ? 0.912 14.664 -15.162 1.00 92.00 508 PRO A C 1
ATOM 4121 O O . PRO A 1 508 ? 0.656 14.678 -16.358 1.00 92.00 508 PRO A O 1
ATOM 4124 N N . ALA A 1 509 ? 2.116 14.985 -14.687 1.00 93.56 509 ALA A N 1
ATOM 4125 C CA . ALA A 1 509 ? 3.217 15.440 -15.538 1.00 93.56 509 ALA A CA 1
ATOM 4126 C C . ALA A 1 509 ? 4.207 14.300 -15.829 1.00 93.56 509 ALA A C 1
ATOM 4128 O O . ALA A 1 509 ? 4.404 13.895 -16.975 1.00 93.56 509 ALA A O 1
ATOM 4129 N N . PHE A 1 510 ? 4.822 13.748 -14.780 1.00 94.88 510 PHE A N 1
ATOM 4130 C CA . PHE A 1 510 ? 5.756 12.628 -14.884 1.00 94.88 510 PHE A CA 1
ATOM 4131 C C . PHE A 1 510 ? 5.802 11.809 -13.589 1.00 94.88 510 PHE A C 1
ATOM 4133 O O . PHE A 1 510 ? 5.446 12.289 -12.511 1.00 94.88 510 PHE A O 1
ATOM 4140 N N . LYS A 1 511 ? 6.322 10.585 -13.678 1.00 95.69 511 LYS A N 1
ATOM 4141 C CA . LYS A 1 511 ? 6.622 9.695 -12.551 1.00 95.69 511 LYS A CA 1
ATOM 4142 C C . LYS A 1 511 ? 8.126 9.545 -12.374 1.00 95.69 511 LYS A C 1
ATOM 4144 O O . LYS A 1 511 ? 8.851 9.305 -13.339 1.00 95.69 511 LYS A O 1
ATOM 4149 N N . ALA A 1 512 ? 8.590 9.599 -11.132 1.00 96.19 512 ALA A N 1
ATOM 4150 C CA . ALA A 1 512 ? 9.912 9.127 -10.739 1.00 96.19 512 ALA A CA 1
ATOM 4151 C C . ALA A 1 512 ? 9.771 7.832 -9.930 1.00 96.19 512 ALA A C 1
ATOM 4153 O O . ALA A 1 512 ? 8.936 7.734 -9.033 1.00 96.19 512 ALA A O 1
ATOM 4154 N N . PHE A 1 513 ? 10.595 6.835 -10.237 1.00 95.44 513 PHE A N 1
ATOM 4155 C CA . PHE A 1 513 ? 10.599 5.547 -9.549 1.00 95.44 513 PHE A CA 1
ATOM 4156 C C . PHE A 1 513 ? 11.893 5.398 -8.761 1.00 95.44 513 PHE A C 1
ATOM 4158 O O . PHE A 1 513 ? 12.979 5.525 -9.325 1.00 95.44 513 PHE A O 1
ATOM 4165 N N . ILE A 1 514 ? 11.777 5.131 -7.464 1.00 94.38 514 ILE A N 1
ATOM 4166 C CA . ILE A 1 514 ? 12.904 4.956 -6.546 1.00 94.38 514 ILE A CA 1
ATOM 4167 C C . ILE A 1 514 ? 12.884 3.512 -6.042 1.00 94.38 514 ILE A C 1
ATOM 4169 O O . ILE A 1 514 ? 11.861 3.041 -5.544 1.00 94.38 514 ILE A O 1
ATOM 4173 N N . ASP A 1 515 ? 14.006 2.808 -6.165 1.00 93.88 515 ASP A N 1
ATOM 4174 C CA . ASP A 1 515 ? 14.145 1.429 -5.704 1.00 93.88 515 ASP A CA 1
ATOM 4175 C C . ASP A 1 515 ? 13.931 1.352 -4.190 1.00 93.88 515 ASP A C 1
ATOM 4177 O O . ASP A 1 515 ? 14.699 1.909 -3.406 1.00 93.88 515 ASP A O 1
ATOM 4181 N N . ALA A 1 516 ? 12.878 0.648 -3.771 1.00 93.81 516 ALA A N 1
ATOM 4182 C CA . ALA A 1 516 ? 12.552 0.512 -2.361 1.00 93.81 516 ALA A CA 1
ATOM 4183 C C . ALA A 1 516 ? 13.317 -0.634 -1.672 1.00 93.81 516 ALA A C 1
ATOM 4185 O O . ALA A 1 516 ? 13.127 -0.854 -0.475 1.00 93.81 516 ALA A O 1
ATOM 4186 N N . THR A 1 517 ? 14.135 -1.403 -2.399 1.00 89.00 517 THR A N 1
ATOM 4187 C CA . THR A 1 517 ? 14.662 -2.698 -1.946 1.00 89.00 517 THR A CA 1
ATOM 4188 C C . THR A 1 517 ? 16.115 -2.735 -1.508 1.00 89.00 517 THR A C 1
ATOM 4190 O O . THR A 1 517 ? 16.488 -3.667 -0.787 1.00 89.00 517 THR A O 1
ATOM 4193 N N . ASP A 1 518 ? 16.919 -1.745 -1.885 1.00 72.19 518 ASP A N 1
ATOM 4194 C CA . ASP A 1 518 ? 18.352 -1.735 -1.592 1.00 72.19 518 ASP A CA 1
ATOM 4195 C C . ASP A 1 518 ? 18.793 -0.532 -0.747 1.00 72.19 518 ASP A C 1
ATOM 4197 O O . ASP A 1 518 ? 18.067 0.446 -0.561 1.00 72.19 518 ASP A O 1
ATOM 4201 N N . VAL A 1 519 ? 19.988 -0.650 -0.173 1.00 63.28 519 VAL A N 1
ATOM 4202 C CA . VAL A 1 519 ? 20.633 0.370 0.654 1.00 63.28 519 VAL A CA 1
ATOM 4203 C C . VAL A 1 519 ? 21.295 1.406 -0.262 1.00 63.28 519 VAL A C 1
ATOM 4205 O O . VAL A 1 519 ? 22.005 1.038 -1.198 1.00 63.28 519 VAL A O 1
ATOM 4208 N N . PRO A 1 520 ? 21.098 2.709 -0.017 1.00 58.25 520 PRO A N 1
ATOM 4209 C CA . PRO A 1 520 ? 21.480 3.731 -0.978 1.00 58.25 520 PRO A CA 1
ATOM 4210 C C . PRO A 1 520 ? 22.995 3.883 -1.167 1.00 58.25 520 PRO A C 1
ATOM 4212 O O . PRO A 1 520 ? 23.673 4.482 -0.341 1.00 58.25 520 PRO A O 1
ATOM 4215 N N . GLN A 1 521 ? 23.510 3.458 -2.325 1.00 60.38 521 GLN A N 1
ATOM 4216 C CA . GLN A 1 521 ? 24.828 3.872 -2.845 1.00 60.38 521 GLN A CA 1
ATOM 4217 C C . GLN A 1 521 ? 24.745 5.162 -3.690 1.00 60.38 521 GLN A C 1
ATOM 4219 O O . GLN A 1 521 ? 25.593 5.435 -4.535 1.00 60.38 521 GLN A O 1
ATOM 4224 N N . GLY A 1 522 ? 23.690 5.959 -3.490 1.00 65.94 522 GLY A N 1
ATOM 4225 C CA . GLY A 1 522 ? 23.465 7.212 -4.213 1.00 65.94 522 GLY A CA 1
ATOM 4226 C C . GLY A 1 522 ? 22.915 7.061 -5.636 1.00 65.94 522 GLY A C 1
ATOM 4227 O O . GLY A 1 522 ? 22.753 8.082 -6.297 1.00 65.94 522 GLY A O 1
ATOM 4228 N N . ASP A 1 523 ? 22.601 5.845 -6.101 1.00 77.19 523 ASP A N 1
ATOM 4229 C CA . ASP A 1 523 ? 21.906 5.591 -7.375 1.00 77.19 523 ASP A CA 1
ATOM 4230 C C . ASP A 1 523 ? 20.618 4.771 -7.183 1.00 77.19 523 ASP A C 1
ATOM 4232 O O . ASP A 1 523 ? 20.544 3.597 -7.529 1.00 77.19 523 ASP A O 1
ATOM 4236 N N . ALA A 1 524 ? 19.614 5.385 -6.554 1.00 87.00 524 ALA A N 1
ATOM 4237 C CA . ALA A 1 524 ? 18.362 4.719 -6.192 1.00 87.00 524 ALA A CA 1
ATOM 4238 C C . ALA A 1 524 ? 17.215 4.963 -7.190 1.00 87.00 524 ALA A C 1
ATOM 4240 O O . ALA A 1 524 ? 16.226 4.234 -7.174 1.00 87.00 524 ALA A O 1
ATOM 4241 N N . VAL A 1 525 ? 17.305 5.978 -8.058 1.00 91.19 525 VAL A N 1
ATOM 4242 C CA . VAL A 1 525 ? 16.242 6.291 -9.024 1.00 91.19 525 VAL A CA 1
ATOM 4243 C C . VAL A 1 525 ? 16.308 5.303 -10.187 1.00 91.19 525 VAL A C 1
ATOM 4245 O O . VAL A 1 525 ? 17.215 5.304 -11.022 1.00 91.19 525 VAL A O 1
ATOM 4248 N N . SER A 1 526 ? 15.320 4.423 -10.263 1.00 91.06 526 SER A N 1
ATOM 4249 C CA . SER A 1 526 ? 15.260 3.318 -11.215 1.00 91.06 526 SER A CA 1
ATOM 4250 C C . SER A 1 526 ? 14.681 3.730 -12.571 1.00 91.06 526 SER A C 1
ATOM 4252 O O . SER A 1 526 ? 15.062 3.143 -13.588 1.00 91.06 526 SER A O 1
ATOM 4254 N N . ALA A 1 527 ? 13.857 4.776 -12.640 1.00 92.25 527 ALA A N 1
ATOM 4255 C CA . ALA A 1 527 ? 13.368 5.367 -13.887 1.00 92.25 527 ALA A CA 1
ATOM 4256 C C . ALA A 1 527 ? 12.714 6.739 -13.656 1.00 92.25 527 ALA A C 1
ATOM 4258 O O . ALA A 1 527 ? 12.259 7.038 -12.555 1.00 92.25 527 ALA A O 1
ATOM 4259 N N . VAL A 1 528 ? 12.631 7.529 -14.727 1.00 93.50 528 VAL A N 1
ATOM 4260 C CA . VAL A 1 528 ? 11.710 8.664 -14.857 1.00 93.50 528 VAL A CA 1
ATOM 4261 C C . VAL A 1 528 ? 10.872 8.403 -16.105 1.00 93.50 528 VAL A C 1
ATOM 4263 O O . VAL A 1 528 ? 11.419 7.954 -17.114 1.00 93.50 528 VAL A O 1
ATOM 4266 N N . PHE A 1 529 ? 9.561 8.595 -16.017 1.00 92.12 529 PHE A N 1
ATOM 4267 C CA . PHE A 1 529 ? 8.619 8.307 -17.094 1.00 92.12 529 PHE A CA 1
ATOM 4268 C C . PHE A 1 529 ? 7.636 9.465 -17.252 1.00 92.12 529 PHE A C 1
ATOM 4270 O O . PHE A 1 529 ? 7.018 9.875 -16.275 1.00 92.12 529 PHE A O 1
ATOM 4277 N N . THR A 1 530 ? 7.504 9.989 -18.465 1.00 91.75 530 THR A N 1
ATOM 4278 C CA . THR A 1 530 ? 6.640 11.137 -18.764 1.00 91.75 530 THR A CA 1
ATOM 4279 C C . THR A 1 530 ? 5.204 10.673 -18.996 1.00 91.75 530 THR A C 1
ATOM 4281 O O . THR A 1 530 ? 4.971 9.829 -19.862 1.00 91.75 530 THR A O 1
ATOM 4284 N N . ASP A 1 531 ? 4.246 11.215 -18.239 1.00 87.56 531 ASP A N 1
ATOM 4285 C CA . ASP A 1 531 ? 2.818 10.929 -18.429 1.00 87.56 531 ASP A CA 1
ATOM 4286 C C . ASP A 1 531 ? 2.211 11.869 -19.476 1.00 87.56 531 ASP A C 1
ATOM 4288 O O . ASP A 1 531 ? 1.583 11.406 -20.431 1.00 87.56 531 ASP A O 1
ATOM 4292 N N . ASP A 1 532 ? 2.453 13.172 -19.309 1.00 89.31 532 ASP A N 1
ATOM 4293 C CA . ASP A 1 532 ? 2.015 14.231 -20.214 1.00 89.31 532 ASP A CA 1
ATOM 4294 C C . ASP A 1 532 ? 3.217 14.850 -20.929 1.00 89.31 532 ASP A C 1
ATOM 4296 O O . ASP A 1 532 ? 4.159 15.342 -20.303 1.00 89.31 532 ASP A O 1
ATOM 4300 N N . MET A 1 533 ? 3.195 14.803 -22.258 1.00 86.12 533 MET A N 1
ATOM 4301 C CA . MET A 1 533 ? 4.289 15.257 -23.109 1.00 86.12 533 MET A CA 1
ATOM 4302 C C . MET A 1 533 ? 4.472 16.776 -23.097 1.00 86.12 533 MET A C 1
ATOM 4304 O O . MET A 1 533 ? 5.568 17.235 -23.402 1.00 86.12 533 MET A O 1
ATOM 4308 N N . PHE A 1 534 ? 3.457 17.560 -22.741 1.00 87.25 534 PHE A N 1
ATOM 4309 C CA . PHE A 1 534 ? 3.603 19.001 -22.580 1.00 87.25 534 PHE A CA 1
ATOM 4310 C C . PHE A 1 534 ? 4.125 19.313 -21.175 1.00 87.25 534 PHE A C 1
ATOM 4312 O O . PHE A 1 534 ? 5.285 19.698 -21.009 1.00 87.25 534 PHE A O 1
ATOM 4319 N N . TYR A 1 535 ? 3.316 19.064 -20.142 1.00 87.19 535 TYR A N 1
ATOM 4320 C CA . TYR A 1 535 ? 3.645 19.453 -18.767 1.00 87.19 535 TYR A CA 1
ATOM 4321 C C . TYR A 1 535 ? 4.878 18.729 -18.225 1.00 87.19 535 TYR A C 1
ATOM 4323 O O . TYR A 1 535 ? 5.711 19.332 -17.544 1.00 87.19 535 TYR A O 1
ATOM 4331 N N . GLY A 1 536 ? 5.035 17.445 -18.550 1.00 86.31 536 GLY A N 1
ATOM 4332 C CA . GLY A 1 536 ? 6.220 16.685 -18.177 1.00 86.31 536 GLY A CA 1
ATOM 4333 C C . GLY A 1 536 ? 7.484 17.256 -18.813 1.00 86.31 536 GLY A C 1
ATOM 4334 O O . GLY A 1 536 ? 8.475 17.457 -18.114 1.00 86.31 536 GLY A O 1
ATOM 4335 N N . ASN A 1 537 ? 7.449 17.597 -20.104 1.00 85.44 537 ASN A N 1
ATOM 4336 C CA . ASN A 1 537 ? 8.608 18.181 -20.777 1.00 85.44 537 ASN A CA 1
ATOM 4337 C C . ASN A 1 537 ? 8.924 19.586 -20.266 1.00 85.44 537 ASN A C 1
ATOM 4339 O O . ASN A 1 537 ? 10.099 19.883 -20.089 1.00 85.44 537 ASN A O 1
ATOM 4343 N N . VAL A 1 538 ? 7.928 20.427 -19.968 1.00 83.56 538 VAL A N 1
ATOM 4344 C CA . VAL A 1 538 ? 8.159 21.757 -19.375 1.00 83.56 538 VAL A CA 1
ATOM 4345 C C . VAL A 1 538 ? 8.959 21.636 -18.074 1.00 83.56 538 VAL A C 1
ATOM 4347 O O . VAL A 1 538 ? 10.025 22.240 -17.940 1.00 83.56 538 VAL A O 1
ATOM 4350 N N . VAL A 1 539 ? 8.500 20.799 -17.138 1.00 86.50 539 VAL A N 1
ATOM 4351 C CA . VAL A 1 539 ? 9.161 20.646 -15.832 1.00 86.50 539 VAL A CA 1
ATOM 4352 C C . VAL A 1 539 ? 10.534 19.979 -15.967 1.00 86.50 539 VAL A C 1
ATOM 4354 O O . VAL A 1 539 ? 11.508 20.428 -15.358 1.00 86.50 539 VAL A O 1
ATOM 4357 N N . LEU A 1 540 ? 10.646 18.918 -16.770 1.00 89.19 540 LEU A N 1
ATOM 4358 C CA . LEU A 1 540 ? 11.901 18.179 -16.927 1.00 89.19 540 LEU A CA 1
ATOM 4359 C C . LEU A 1 540 ? 12.954 18.969 -17.723 1.00 89.19 540 LEU A C 1
ATOM 4361 O O . LEU A 1 540 ? 14.130 18.931 -17.360 1.00 89.19 540 LEU A O 1
ATOM 4365 N N . ASN A 1 541 ? 12.563 19.722 -18.757 1.00 85.25 541 ASN A N 1
ATOM 4366 C CA . ASN A 1 541 ? 13.488 20.537 -19.554 1.00 85.25 541 ASN A CA 1
ATOM 4367 C C . ASN A 1 541 ? 14.056 21.713 -18.760 1.00 85.25 541 ASN A C 1
ATOM 4369 O O . ASN A 1 541 ? 15.229 22.053 -18.939 1.00 85.25 541 ASN A O 1
ATOM 4373 N N . LEU A 1 542 ? 13.272 22.298 -17.850 1.00 84.62 542 LEU A N 1
ATOM 4374 C CA . LEU A 1 542 ? 13.766 23.332 -16.943 1.00 84.62 542 LEU A CA 1
ATOM 4375 C C . LEU A 1 542 ? 14.936 22.806 -16.095 1.00 84.62 542 LEU A C 1
ATOM 4377 O O . LEU A 1 542 ? 15.990 23.438 -16.029 1.00 84.62 542 LEU A O 1
ATOM 4381 N N . LEU A 1 543 ? 14.781 21.602 -15.534 1.00 86.12 543 LEU A N 1
ATOM 4382 C CA . LEU A 1 543 ? 15.824 20.932 -14.752 1.00 86.12 543 LEU A CA 1
ATOM 4383 C C . LEU A 1 543 ? 17.030 20.526 -15.617 1.00 86.12 543 LEU A C 1
ATOM 4385 O O . LEU A 1 543 ? 18.176 20.654 -15.185 1.00 86.12 543 LEU A O 1
ATOM 4389 N N . LEU A 1 544 ? 16.799 20.047 -16.846 1.00 82.81 544 LEU A N 1
ATOM 4390 C CA . LEU A 1 544 ? 17.862 19.671 -17.792 1.00 82.81 544 LEU A CA 1
ATOM 4391 C C . LEU A 1 544 ? 18.714 20.863 -18.242 1.00 82.81 544 LEU A C 1
ATOM 4393 O O . LEU A 1 544 ? 19.909 20.701 -18.497 1.00 82.81 544 LEU A O 1
ATOM 4397 N N . SER A 1 545 ? 18.113 22.049 -18.330 1.00 75.19 545 SER A N 1
ATOM 4398 C CA . SER A 1 545 ? 18.789 23.277 -18.763 1.00 75.19 545 SER A CA 1
ATOM 4399 C C . SER A 1 545 ? 19.753 23.820 -17.701 1.00 75.19 545 SER A C 1
ATOM 4401 O O . SER A 1 545 ? 20.619 24.641 -17.999 1.00 75.19 545 SER A O 1
ATOM 4403 N N . ASN A 1 546 ? 19.673 23.330 -16.461 1.00 70.94 546 ASN A N 1
ATOM 4404 C CA . ASN A 1 546 ? 20.588 23.715 -15.400 1.00 70.94 546 ASN A CA 1
ATOM 4405 C C . ASN A 1 546 ? 21.990 23.096 -15.605 1.00 70.94 546 ASN A C 1
ATOM 4407 O O . ASN A 1 546 ? 22.239 21.919 -15.332 1.00 70.94 546 ASN A O 1
ATOM 4411 N N . HIS A 1 547 ? 22.960 23.918 -16.020 1.00 60.19 547 HIS A N 1
ATOM 4412 C CA . HIS A 1 547 ? 24.348 23.501 -16.277 1.00 60.19 547 HIS A CA 1
ATOM 4413 C C . HIS A 1 547 ? 25.087 22.931 -15.050 1.00 60.19 547 HIS A C 1
ATOM 4415 O O . HIS A 1 547 ? 26.112 22.259 -15.202 1.00 60.19 547 HIS A O 1
ATOM 4421 N N . THR A 1 548 ? 24.570 23.146 -13.835 1.00 62.56 548 THR A N 1
ATOM 4422 C CA . THR A 1 548 ? 25.130 22.587 -12.594 1.00 62.56 548 THR A CA 1
ATOM 4423 C C . THR A 1 548 ? 24.602 21.185 -12.263 1.00 62.56 548 THR A C 1
ATOM 4425 O O . THR A 1 548 ? 25.082 20.575 -11.304 1.00 62.56 548 THR A O 1
ATOM 4428 N N . ALA A 1 549 ? 23.718 20.605 -13.090 1.00 54.81 549 ALA A N 1
ATOM 4429 C CA . ALA A 1 549 ? 23.135 19.268 -12.911 1.00 54.81 549 ALA A CA 1
ATOM 4430 C C . ALA A 1 549 ? 24.165 18.148 -12.674 1.00 54.81 549 ALA A C 1
ATOM 4432 O O . ALA A 1 549 ? 23.919 17.221 -11.904 1.00 54.81 549 ALA A O 1
ATOM 4433 N N . LYS A 1 550 ? 25.355 18.252 -13.281 1.00 52.88 550 LYS A N 1
ATOM 4434 C CA . LYS A 1 550 ? 26.458 17.286 -13.108 1.00 52.88 550 LYS A CA 1
ATOM 4435 C C . LYS A 1 550 ? 27.273 17.481 -11.820 1.00 52.88 550 LYS A C 1
ATOM 4437 O O . LYS A 1 550 ? 28.119 16.649 -11.507 1.00 52.88 550 LYS A O 1
ATOM 4442 N N . SER A 1 551 ? 27.052 18.576 -11.092 1.00 58.09 551 SER A N 1
ATOM 4443 C CA . SER A 1 551 ? 27.836 18.988 -9.917 1.00 58.09 551 SER A CA 1
ATOM 4444 C C . SER A 1 551 ? 27.131 18.758 -8.575 1.00 58.09 551 SER A C 1
ATOM 4446 O O . SER A 1 551 ? 27.748 18.946 -7.522 1.00 58.09 551 SER A O 1
ATOM 4448 N N . PHE A 1 552 ? 25.862 18.329 -8.586 1.00 63.09 552 PHE A N 1
ATOM 4449 C CA . PHE A 1 552 ? 25.131 18.031 -7.356 1.00 63.09 552 PHE A CA 1
ATOM 4450 C C . PHE A 1 552 ? 25.798 16.873 -6.606 1.00 63.09 552 PHE A C 1
ATOM 4452 O O . PHE A 1 552 ? 25.821 15.731 -7.066 1.00 63.09 552 PHE A O 1
ATOM 4459 N N . LYS A 1 553 ? 26.341 17.167 -5.422 1.00 59.91 553 LYS A N 1
ATOM 4460 C CA . LYS A 1 553 ? 26.873 16.138 -4.526 1.00 59.91 553 LYS A CA 1
ATOM 4461 C C . LYS A 1 553 ? 25.722 15.389 -3.862 1.00 59.91 553 LYS A C 1
ATOM 4463 O O . LYS A 1 553 ? 24.720 15.995 -3.482 1.00 59.91 553 LYS A O 1
ATOM 4468 N N . ALA A 1 554 ? 25.891 14.077 -3.696 1.00 60.47 554 ALA A N 1
ATOM 4469 C CA . ALA A 1 554 ? 25.039 13.293 -2.812 1.00 60.47 554 ALA A CA 1
ATOM 4470 C C . ALA A 1 554 ? 25.012 13.962 -1.433 1.00 60.47 554 ALA A C 1
ATOM 4472 O O . ALA A 1 554 ? 26.059 14.244 -0.852 1.00 60.47 554 ALA A O 1
ATOM 4473 N N . LYS A 1 555 ? 23.806 14.266 -0.956 1.00 63.94 555 LYS A N 1
ATOM 4474 C CA . LYS A 1 555 ? 23.566 14.678 0.424 1.00 63.94 555 LYS A CA 1
ATOM 4475 C C . LYS A 1 555 ? 22.791 13.551 1.079 1.00 63.94 555 LYS A C 1
ATOM 4477 O O . LYS A 1 555 ? 21.868 13.020 0.459 1.00 63.94 555 LYS A O 1
ATOM 4482 N N . ASP A 1 556 ? 23.165 13.221 2.305 1.00 65.06 556 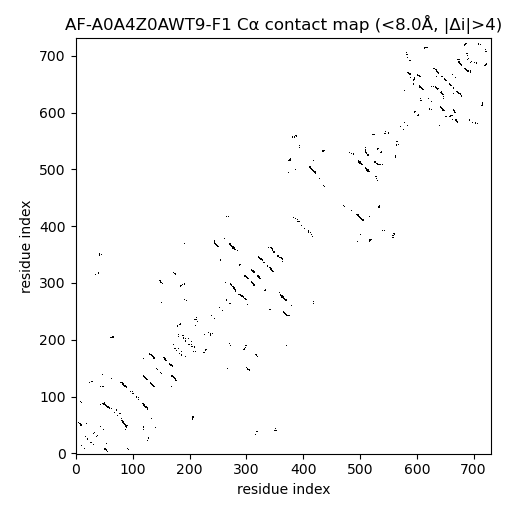ASP A N 1
ATOM 4483 C CA . ASP A 1 556 ? 22.486 12.190 3.075 1.00 65.06 556 ASP A CA 1
ATOM 4484 C C . ASP A 1 556 ? 20.981 12.476 3.156 1.00 65.06 556 ASP A C 1
ATOM 4486 O O . ASP A 1 556 ? 20.557 13.618 3.349 1.00 65.06 556 ASP A O 1
ATOM 4490 N N . GLY A 1 557 ? 20.182 11.423 2.974 1.00 79.44 557 GLY A N 1
ATOM 4491 C CA . GLY A 1 557 ? 18.728 11.462 3.139 1.00 79.44 557 GLY A CA 1
ATOM 4492 C C . GLY A 1 557 ? 17.888 11.716 1.882 1.00 79.44 557 GLY A C 1
ATOM 4493 O O . GLY A 1 557 ? 16.672 11.736 2.008 1.00 79.44 557 GLY A O 1
ATOM 4494 N N . GLN A 1 558 ? 18.476 11.873 0.688 1.00 87.38 558 GLN A N 1
ATOM 4495 C CA . GLN A 1 558 ? 17.724 12.129 -0.556 1.00 87.38 558 GLN A CA 1
ATOM 4496 C C . GLN A 1 558 ? 18.456 11.637 -1.825 1.00 87.38 558 GLN A C 1
ATOM 4498 O O . GLN A 1 558 ? 19.671 11.435 -1.807 1.00 87.38 558 GLN A O 1
ATOM 4503 N N . PHE A 1 559 ? 17.728 11.461 -2.936 1.00 89.56 559 PHE A N 1
ATOM 4504 C CA . PHE A 1 559 ? 18.216 10.896 -4.211 1.00 89.56 559 PHE A CA 1
ATOM 4505 C C . PHE A 1 559 ? 18.114 11.828 -5.419 1.00 89.56 559 PHE A C 1
ATOM 4507 O O . PHE A 1 559 ? 18.172 11.378 -6.563 1.00 89.56 559 PHE A O 1
ATOM 4514 N N . PHE A 1 560 ? 18.028 13.132 -5.195 1.00 89.31 560 PHE A N 1
ATOM 4515 C CA . PHE A 1 560 ? 18.028 14.148 -6.240 1.00 89.31 560 PHE A CA 1
ATOM 4516 C C . PHE A 1 560 ? 19.212 14.022 -7.219 1.00 89.31 560 PHE A C 1
ATOM 4518 O O . PHE A 1 560 ? 18.979 14.097 -8.422 1.00 89.31 560 PHE A O 1
ATOM 4525 N N . PRO A 1 561 ? 20.464 13.737 -6.797 1.00 86.25 561 PRO A N 1
ATOM 4526 C CA . PRO A 1 561 ? 21.548 13.523 -7.759 1.00 86.25 561 PRO A CA 1
ATOM 4527 C C . PRO A 1 561 ? 21.352 12.282 -8.642 1.00 86.25 561 PRO A C 1
ATOM 4529 O O . PRO A 1 561 ? 21.705 12.320 -9.817 1.00 86.25 561 PRO A O 1
ATOM 4532 N N . SER A 1 562 ? 20.766 11.200 -8.111 1.00 87.25 562 SER A N 1
ATOM 4533 C CA . SER A 1 562 ? 20.401 10.014 -8.906 1.00 87.25 562 SER A CA 1
ATOM 4534 C C . SER A 1 562 ? 19.289 10.345 -9.902 1.00 87.25 562 SER A C 1
ATOM 4536 O O . SER A 1 562 ? 19.369 9.953 -11.064 1.00 87.25 562 SER A O 1
ATOM 4538 N N . PHE A 1 563 ? 18.301 11.141 -9.479 1.00 90.44 563 PHE A N 1
ATOM 4539 C CA . PHE A 1 563 ? 17.249 11.657 -10.353 1.00 90.44 563 PHE A CA 1
ATOM 4540 C C . PHE A 1 563 ? 17.835 12.484 -11.506 1.00 90.44 563 PHE A C 1
ATOM 4542 O O . PHE A 1 563 ? 17.603 12.159 -12.668 1.00 90.44 563 PHE A O 1
ATOM 4549 N N . MET A 1 564 ? 18.674 13.482 -11.204 1.00 86.81 564 MET A N 1
ATOM 4550 C CA . MET A 1 564 ? 19.321 14.322 -12.220 1.00 86.81 564 MET A CA 1
ATOM 4551 C C . MET A 1 564 ? 20.219 13.516 -13.154 1.00 86.81 564 MET A C 1
ATOM 4553 O O . MET A 1 564 ? 20.187 13.719 -14.365 1.00 86.81 564 MET A O 1
ATOM 4557 N N . ARG A 1 565 ? 20.985 12.558 -12.620 1.00 83.00 565 ARG A N 1
ATOM 4558 C CA . ARG A 1 565 ? 21.780 11.633 -13.433 1.00 83.00 565 ARG A CA 1
ATOM 4559 C C . ARG A 1 565 ? 20.892 10.880 -14.419 1.00 83.00 565 ARG A C 1
ATOM 4561 O O . ARG A 1 565 ? 21.218 10.830 -15.598 1.00 83.00 565 ARG A O 1
ATOM 4568 N N . ARG A 1 566 ? 19.750 10.358 -13.965 1.00 85.75 566 ARG A N 1
ATOM 4569 C CA . ARG A 1 566 ? 18.823 9.616 -14.824 1.00 85.75 566 ARG A CA 1
ATOM 4570 C C . ARG A 1 566 ? 18.163 10.479 -15.900 1.00 85.75 566 ARG A C 1
ATOM 4572 O O . ARG A 1 566 ? 17.839 9.941 -16.952 1.00 85.75 566 ARG A O 1
ATOM 4579 N N . LEU A 1 567 ? 17.978 11.775 -15.650 1.00 83.81 567 LEU A N 1
ATOM 4580 C CA . LEU A 1 567 ? 17.501 12.721 -16.661 1.00 83.81 567 LEU A CA 1
ATOM 4581 C C . LEU A 1 567 ? 18.578 13.063 -17.702 1.00 83.81 567 LEU A C 1
ATOM 4583 O O . LEU A 1 567 ? 18.280 13.145 -18.888 1.00 83.81 567 LEU A O 1
ATOM 4587 N N . VAL A 1 568 ? 19.825 13.272 -17.265 1.00 76.06 568 VAL A N 1
ATOM 4588 C CA . VAL A 1 568 ? 20.910 13.802 -18.113 1.00 76.06 568 VAL A CA 1
ATOM 4589 C C . VAL A 1 568 ? 21.672 12.708 -18.869 1.00 76.06 568 VAL A C 1
ATOM 4591 O O . VAL A 1 568 ? 22.203 12.964 -19.953 1.00 76.06 568 VAL A O 1
ATOM 4594 N N . GLU A 1 569 ? 21.791 11.504 -18.308 1.00 67.38 569 GLU A N 1
ATOM 4595 C CA . GLU A 1 569 ? 22.568 10.426 -18.920 1.00 67.38 569 GLU A CA 1
ATOM 4596 C C . GLU A 1 569 ? 21.915 9.933 -20.211 1.00 67.38 569 GLU A C 1
ATOM 4598 O O . GLU A 1 569 ? 20.932 9.191 -20.220 1.00 67.38 569 GLU A O 1
ATOM 4603 N N . LYS A 1 570 ? 22.534 10.294 -21.335 1.00 66.00 570 LYS A N 1
ATOM 4604 C CA . LYS A 1 570 ? 22.363 9.550 -22.575 1.00 66.00 570 LYS A CA 1
ATOM 4605 C C . LYS A 1 570 ? 23.087 8.224 -22.395 1.00 66.00 570 LYS A C 1
ATOM 4607 O O . LYS A 1 570 ? 24.290 8.216 -22.155 1.00 66.00 570 LYS A O 1
ATOM 4612 N N . ASP A 1 571 ? 22.355 7.120 -22.492 1.00 66.12 571 ASP A N 1
ATOM 4613 C CA . ASP A 1 571 ? 22.962 5.794 -22.581 1.00 66.12 571 ASP A CA 1
ATOM 4614 C C . ASP A 1 571 ? 23.956 5.803 -23.755 1.00 66.12 571 ASP A C 1
ATOM 4616 O O . ASP A 1 571 ? 23.557 6.019 -24.892 1.00 66.12 571 ASP A O 1
ATOM 4620 N N . THR A 1 572 ? 25.251 5.688 -23.469 1.00 69.69 572 THR A N 1
ATOM 4621 C CA . THR A 1 572 ? 26.337 5.618 -24.460 1.00 69.69 572 THR A CA 1
ATOM 4622 C C . THR A 1 572 ? 26.891 4.199 -24.568 1.00 69.69 572 THR A C 1
ATOM 4624 O O . THR A 1 572 ? 28.015 3.997 -25.032 1.00 69.69 572 THR A O 1
ATOM 4627 N N . SER A 1 573 ? 26.130 3.203 -24.102 1.00 79.19 573 SER A N 1
ATOM 4628 C CA . SER A 1 573 ? 26.538 1.808 -24.164 1.00 79.19 573 SER A CA 1
ATOM 4629 C C . SER A 1 573 ? 26.758 1.349 -25.603 1.00 79.19 573 SER A C 1
ATOM 4631 O O . SER A 1 573 ? 26.140 1.828 -26.559 1.00 79.19 573 SER A O 1
ATOM 4633 N N . MET A 1 574 ? 27.641 0.361 -25.743 1.00 82.62 574 MET A N 1
ATOM 4634 C CA . MET A 1 574 ? 27.872 -0.319 -27.013 1.00 82.62 574 MET A CA 1
ATOM 4635 C C . MET A 1 574 ? 26.569 -0.895 -27.578 1.00 82.62 574 MET A C 1
ATOM 4637 O O . MET A 1 574 ? 26.334 -0.801 -28.777 1.00 82.62 574 MET A O 1
ATOM 4641 N N . ASP A 1 575 ? 25.708 -1.450 -26.723 1.00 82.62 575 ASP A N 1
ATOM 4642 C CA . ASP A 1 575 ? 24.436 -2.030 -27.153 1.00 82.62 575 ASP A CA 1
ATOM 4643 C C . ASP A 1 575 ? 23.535 -0.985 -27.811 1.00 82.62 575 ASP A C 1
ATOM 4645 O O . ASP A 1 575 ? 23.038 -1.244 -28.907 1.00 82.62 575 ASP A O 1
ATOM 4649 N N . ARG A 1 576 ? 23.422 0.219 -27.231 1.00 82.56 576 ARG A N 1
ATOM 4650 C CA . ARG A 1 576 ? 22.665 1.316 -27.844 1.00 82.56 576 ARG A CA 1
ATOM 4651 C C . ARG A 1 576 ? 23.266 1.762 -29.173 1.00 82.56 576 ARG A C 1
ATOM 4653 O O . ARG A 1 576 ? 22.531 1.887 -30.148 1.00 82.56 576 ARG A O 1
ATOM 4660 N N . TYR A 1 577 ? 24.585 1.968 -29.230 1.00 88.50 577 TYR A N 1
ATOM 4661 C CA . TYR A 1 577 ? 25.260 2.315 -30.485 1.00 88.50 577 TYR A CA 1
ATOM 4662 C C . TYR A 1 577 ? 24.948 1.285 -31.576 1.00 88.50 577 TYR A C 1
ATOM 4664 O O . TYR A 1 577 ? 24.642 1.643 -32.712 1.00 88.50 577 TYR A O 1
ATOM 4672 N N . LEU A 1 578 ? 25.001 -0.002 -31.236 1.00 91.31 578 LEU A N 1
ATOM 4673 C CA . LEU A 1 578 ? 24.734 -1.072 -32.181 1.00 91.31 578 LEU A CA 1
ATOM 4674 C C . LEU A 1 578 ? 23.244 -1.195 -32.544 1.00 91.31 578 LEU A C 1
ATOM 4676 O O . LEU A 1 578 ? 22.955 -1.545 -33.687 1.00 91.31 578 LEU A O 1
ATOM 4680 N N . ASP A 1 579 ? 22.316 -0.921 -31.622 1.00 88.31 579 ASP A N 1
ATOM 4681 C CA . ASP A 1 579 ? 20.872 -0.883 -31.895 1.00 88.31 579 ASP A CA 1
ATOM 4682 C C . ASP A 1 579 ? 20.537 0.244 -32.881 1.00 88.31 579 ASP A C 1
ATOM 4684 O O . ASP A 1 579 ? 19.805 0.021 -33.843 1.00 88.31 579 ASP A O 1
ATOM 4688 N N . GLU A 1 580 ? 21.121 1.431 -32.687 1.00 87.06 580 GLU A N 1
ATOM 4689 C CA . GLU A 1 580 ? 20.961 2.588 -33.579 1.00 87.06 580 GLU A CA 1
ATOM 4690 C C . GLU A 1 580 ? 21.659 2.363 -34.933 1.00 87.06 580 GLU A C 1
ATOM 4692 O O . GLU A 1 580 ? 21.099 2.676 -35.979 1.00 87.06 580 GLU A O 1
ATOM 4697 N N . THR A 1 581 ? 22.856 1.768 -34.939 1.00 92.31 581 THR A N 1
ATOM 4698 C CA . THR A 1 581 ? 23.663 1.610 -36.164 1.00 92.31 581 THR A CA 1
ATOM 4699 C C . THR A 1 581 ? 23.241 0.405 -37.011 1.00 92.31 581 THR A C 1
ATOM 4701 O O . THR A 1 581 ? 23.231 0.485 -38.237 1.00 92.31 581 THR A O 1
ATOM 4704 N N . TYR A 1 582 ? 22.927 -0.735 -36.392 1.00 93.62 582 TYR A N 1
ATOM 4705 C CA . TYR A 1 582 ? 22.705 -2.012 -37.091 1.00 93.62 582 TYR A CA 1
ATOM 4706 C C . TYR A 1 582 ? 21.351 -2.667 -36.781 1.00 93.62 582 TYR A C 1
ATOM 4708 O O . TYR A 1 582 ? 21.079 -3.747 -37.312 1.00 93.62 582 TYR A O 1
ATOM 4716 N N . GLY A 1 583 ? 20.516 -2.034 -35.954 1.00 89.44 583 GLY A N 1
ATOM 4717 C CA . GLY A 1 583 ? 19.214 -2.539 -35.533 1.00 89.44 583 GLY A CA 1
ATOM 4718 C C . GLY A 1 583 ? 19.264 -3.320 -34.218 1.00 89.44 583 GLY A C 1
ATOM 4719 O O . GLY A 1 583 ? 20.278 -3.931 -33.861 1.00 89.44 583 GLY A O 1
ATOM 4720 N N . GLU A 1 584 ? 18.139 -3.309 -33.501 1.00 87.56 584 GLU A N 1
ATOM 4721 C CA . GLU A 1 584 ? 17.911 -4.078 -32.269 1.00 87.56 584 GLU A CA 1
ATOM 4722 C C . GLU A 1 584 ? 18.052 -5.589 -32.484 1.00 87.56 584 GLU A C 1
ATOM 4724 O O . GLU A 1 584 ? 17.751 -6.097 -33.558 1.00 87.56 584 GLU A O 1
ATOM 4729 N N . LEU A 1 585 ? 18.417 -6.355 -31.456 1.00 89.50 585 LEU A N 1
ATOM 4730 C CA . LEU A 1 585 ? 18.550 -7.811 -31.584 1.00 89.50 585 LEU A CA 1
ATOM 4731 C C . LEU A 1 585 ? 17.253 -8.494 -32.056 1.00 89.50 585 LEU A C 1
ATOM 4733 O O . LEU A 1 585 ? 16.173 -8.298 -31.497 1.00 89.50 585 LEU A O 1
ATOM 4737 N N . ARG A 1 586 ? 17.384 -9.377 -33.049 1.00 86.81 586 ARG A N 1
ATOM 4738 C CA . ARG A 1 586 ? 16.333 -10.276 -33.532 1.00 86.81 586 ARG A CA 1
ATOM 4739 C C . ARG A 1 586 ? 16.728 -11.722 -33.278 1.00 86.81 586 ARG A C 1
ATOM 4741 O O . ARG A 1 586 ? 17.840 -12.150 -33.594 1.00 86.81 586 ARG A O 1
ATOM 4748 N N . ALA A 1 587 ? 15.815 -12.480 -32.680 1.00 83.19 587 ALA A N 1
ATOM 4749 C CA . ALA A 1 587 ? 15.941 -13.924 -32.536 1.00 83.19 587 ALA A CA 1
ATOM 4750 C C . ALA A 1 587 ? 15.176 -14.619 -33.677 1.00 83.19 587 ALA A C 1
ATOM 4752 O O . ALA A 1 587 ? 14.101 -14.150 -34.055 1.00 83.19 587 ALA A O 1
ATOM 4753 N N . PRO A 1 588 ? 15.671 -15.742 -34.225 1.00 78.31 588 PRO A N 1
ATOM 4754 C CA . PRO A 1 588 ? 14.920 -16.483 -35.232 1.00 78.31 588 PRO A CA 1
ATOM 4755 C C . PRO A 1 588 ? 13.586 -16.992 -34.665 1.00 78.31 588 PRO A C 1
ATOM 4757 O O . PRO A 1 588 ? 13.572 -17.695 -33.659 1.00 78.31 588 PRO A O 1
ATOM 4760 N N . LEU A 1 589 ? 12.475 -16.684 -35.342 1.00 69.81 589 LEU A N 1
ATOM 4761 C CA . LEU A 1 589 ? 11.116 -17.037 -34.894 1.00 69.81 589 LEU A CA 1
ATOM 4762 C C . LEU A 1 589 ? 10.873 -18.549 -34.734 1.00 69.81 589 LEU A C 1
ATOM 4764 O O . LEU A 1 589 ? 10.068 -18.962 -33.908 1.00 69.81 589 LEU A O 1
ATOM 4768 N N . TYR A 1 590 ? 11.528 -19.372 -35.553 1.00 69.88 590 TYR A N 1
ATOM 4769 C CA . TYR A 1 590 ? 11.433 -20.831 -35.514 1.00 69.88 590 TYR A CA 1
ATOM 4770 C C . TYR A 1 590 ? 12.672 -21.465 -36.148 1.00 69.88 590 TYR A C 1
ATOM 4772 O O . TYR A 1 590 ? 13.295 -20.868 -37.036 1.00 69.88 590 TYR A O 1
ATOM 4780 N N . LEU A 1 591 ? 12.983 -22.688 -35.713 1.00 74.38 591 LEU A N 1
ATOM 4781 C CA . LEU A 1 591 ? 13.965 -23.564 -36.347 1.00 74.38 591 LEU A CA 1
ATOM 4782 C C . LEU A 1 591 ? 13.286 -24.421 -37.410 1.00 74.38 591 LEU A C 1
ATOM 4784 O O . LEU A 1 591 ? 12.196 -24.953 -37.195 1.00 74.38 591 LEU A O 1
ATOM 4788 N N . LYS A 1 592 ? 13.937 -24.561 -38.558 1.00 82.31 592 LYS A N 1
ATOM 4789 C CA . LYS A 1 592 ? 13.547 -25.520 -39.590 1.00 82.31 592 LYS A CA 1
ATOM 4790 C C . LYS A 1 592 ? 14.286 -26.842 -39.394 1.00 82.31 592 LYS A C 1
ATOM 4792 O O . LYS A 1 592 ? 15.372 -26.875 -38.824 1.00 82.31 592 LYS A O 1
ATOM 4797 N N . GLU A 1 593 ? 13.739 -27.928 -39.931 1.00 80.00 593 GLU A N 1
ATOM 4798 C CA . GLU A 1 593 ? 14.333 -29.270 -39.829 1.00 80.00 593 GLU A CA 1
ATOM 4799 C C . GLU A 1 593 ? 15.778 -29.307 -40.369 1.00 80.00 593 GLU A C 1
ATOM 4801 O O . GLU A 1 593 ? 16.659 -29.910 -39.768 1.00 80.00 593 GLU A O 1
ATOM 4806 N N . GLN A 1 594 ? 16.066 -28.551 -41.436 1.00 81.38 594 GLN A N 1
ATOM 4807 C CA . GLN A 1 594 ? 17.413 -28.385 -42.019 1.00 81.38 594 GLN A CA 1
ATOM 4808 C C . GLN A 1 594 ? 18.444 -27.683 -41.138 1.00 81.38 594 GLN A C 1
ATOM 4810 O O . GLN A 1 594 ? 19.637 -27.708 -41.453 1.00 81.38 594 GLN A O 1
ATOM 4815 N N . GLU A 1 595 ? 17.996 -27.019 -40.079 1.00 78.19 595 GLU A N 1
ATOM 4816 C CA . GLU A 1 595 ? 18.836 -26.249 -39.166 1.00 78.19 595 GLU A CA 1
ATOM 4817 C C . GLU A 1 595 ? 19.228 -27.081 -37.931 1.00 78.19 595 GLU A C 1
ATOM 4819 O O . GLU A 1 595 ? 20.053 -26.627 -37.139 1.00 78.19 595 GLU A O 1
ATOM 4824 N N . ILE A 1 596 ? 18.705 -28.309 -37.790 1.00 76.94 596 ILE A N 1
ATOM 4825 C CA . ILE A 1 596 ? 18.955 -29.222 -36.666 1.00 76.94 596 ILE A CA 1
ATOM 4826 C C . ILE A 1 596 ? 19.616 -30.506 -37.191 1.00 76.94 596 ILE A C 1
ATOM 4828 O O . ILE A 1 596 ? 19.152 -31.120 -38.150 1.00 76.94 596 ILE A O 1
ATOM 4832 N N . ARG A 1 597 ? 20.711 -30.939 -36.564 1.00 72.44 597 ARG A N 1
ATOM 4833 C CA . ARG A 1 597 ? 21.369 -32.226 -36.825 1.00 72.44 597 ARG A CA 1
ATOM 4834 C C . ARG A 1 597 ? 21.693 -32.903 -35.506 1.00 72.44 597 ARG A C 1
ATOM 4836 O O . ARG A 1 597 ? 22.298 -32.278 -34.651 1.00 72.44 597 ARG A O 1
ATOM 4843 N N . GLU A 1 598 ? 21.315 -34.173 -35.363 1.00 67.12 598 GLU A N 1
ATOM 4844 C CA . GLU A 1 598 ? 21.655 -34.977 -34.175 1.00 67.12 598 GLU A CA 1
ATOM 4845 C C . GLU A 1 598 ? 21.222 -34.311 -32.849 1.00 67.12 598 GLU A C 1
ATOM 4847 O O . GLU A 1 598 ? 21.908 -34.418 -31.845 1.00 67.12 598 GLU A O 1
ATOM 4852 N N . GLN A 1 599 ? 20.065 -33.629 -32.854 1.00 69.81 599 GLN A N 1
ATOM 4853 C CA . GLN A 1 599 ? 19.520 -32.821 -31.742 1.00 69.81 599 GLN A CA 1
ATOM 4854 C C . GLN A 1 599 ? 20.261 -31.504 -31.440 1.00 69.81 599 GLN A C 1
ATOM 4856 O O . GLN A 1 599 ? 19.798 -30.736 -30.600 1.00 69.81 599 GLN A O 1
ATOM 4861 N N . ASP A 1 600 ? 21.323 -31.183 -32.180 1.00 73.94 600 ASP A N 1
ATOM 4862 C CA . ASP A 1 600 ? 22.059 -29.924 -32.081 1.00 73.94 600 ASP A CA 1
ATOM 4863 C C . ASP A 1 600 ? 21.761 -28.973 -33.247 1.00 73.94 600 ASP A C 1
ATOM 4865 O O . ASP A 1 600 ? 21.426 -29.368 -34.365 1.00 73.94 600 ASP A O 1
ATOM 4869 N N . ILE A 1 601 ? 21.930 -27.673 -33.004 1.00 76.81 601 ILE A N 1
ATOM 4870 C CA . ILE A 1 601 ? 21.854 -26.658 -34.061 1.00 76.81 601 ILE A CA 1
ATOM 4871 C C . ILE A 1 601 ? 23.043 -26.832 -35.008 1.00 76.81 601 ILE A C 1
ATOM 4873 O O . ILE A 1 601 ? 24.207 -26.790 -34.593 1.00 76.81 601 ILE A O 1
ATOM 4877 N N . PHE A 1 602 ? 22.759 -26.951 -36.305 1.00 82.19 602 PHE A N 1
ATOM 4878 C CA . PHE A 1 602 ? 23.789 -27.044 -37.327 1.00 82.19 602 PHE A CA 1
ATOM 4879 C C . PHE A 1 602 ? 24.616 -25.754 -37.390 1.00 82.19 602 PHE A C 1
ATOM 4881 O O . PHE A 1 602 ? 24.144 -24.705 -37.831 1.00 82.19 602 PHE A O 1
ATOM 4888 N N . LYS A 1 603 ? 25.887 -25.848 -36.993 1.00 84.00 603 LYS A N 1
ATOM 4889 C CA . LYS A 1 603 ? 26.861 -24.760 -37.121 1.00 84.00 603 LYS A CA 1
ATOM 4890 C C . LYS A 1 603 ? 27.559 -24.848 -38.469 1.00 84.00 603 LYS A C 1
ATOM 4892 O O . LYS A 1 603 ? 28.220 -25.838 -38.780 1.00 84.00 603 LYS A O 1
ATOM 4897 N N . ASN A 1 604 ? 27.437 -23.793 -39.262 1.00 88.75 604 ASN A N 1
ATOM 4898 C CA . ASN A 1 604 ? 28.050 -23.710 -40.573 1.00 88.75 604 ASN A CA 1
ATOM 4899 C C . ASN A 1 604 ? 29.587 -23.674 -40.445 1.00 88.75 604 ASN A C 1
ATOM 4901 O O . ASN A 1 604 ? 30.132 -22.677 -39.970 1.00 88.75 604 ASN A O 1
ATOM 4905 N N . PRO A 1 605 ? 30.321 -24.702 -40.917 1.00 87.38 605 PRO A N 1
ATOM 4906 C CA . PRO A 1 605 ? 31.776 -24.780 -40.759 1.00 87.38 605 PRO A CA 1
ATOM 4907 C C . PRO A 1 605 ? 32.537 -23.769 -41.632 1.00 87.38 605 PRO A C 1
ATOM 4909 O O . PRO A 1 605 ? 33.764 -23.730 -41.604 1.00 87.38 605 PRO A O 1
ATOM 4912 N N . THR A 1 606 ? 31.831 -23.007 -42.471 1.00 91.38 606 THR A N 1
ATOM 4913 C CA . THR A 1 606 ? 32.406 -21.930 -43.285 1.00 91.38 606 THR A CA 1
ATOM 4914 C C . THR A 1 606 ? 32.183 -20.546 -42.685 1.00 91.38 606 THR A C 1
ATOM 4916 O O . THR A 1 606 ? 32.687 -19.581 -43.249 1.00 91.38 606 THR A O 1
ATOM 4919 N N . ALA A 1 607 ? 31.431 -20.435 -41.584 1.00 92.56 607 ALA A N 1
ATOM 4920 C CA . ALA A 1 607 ? 31.189 -19.163 -40.922 1.00 92.56 607 ALA A CA 1
ATOM 4921 C C . ALA A 1 607 ? 32.498 -18.605 -40.346 1.00 92.56 607 ALA A C 1
ATOM 4923 O O . ALA A 1 607 ? 33.184 -19.272 -39.571 1.00 92.56 607 ALA A O 1
ATOM 4924 N N . VAL A 1 608 ? 32.830 -17.376 -40.724 1.00 94.12 608 VAL A N 1
ATOM 4925 C CA . VAL A 1 608 ? 33.976 -16.619 -40.219 1.00 94.12 608 VAL A CA 1
ATOM 4926 C C . VAL A 1 608 ? 33.436 -15.389 -39.507 1.00 94.12 608 VAL A C 1
ATOM 4928 O O . VAL A 1 608 ? 32.699 -14.615 -40.112 1.00 94.12 608 VAL A O 1
ATOM 4931 N N . CYS A 1 609 ? 33.781 -15.227 -38.229 1.00 95.56 609 CYS A N 1
ATOM 4932 C CA . CYS A 1 609 ? 33.407 -14.071 -37.416 1.00 95.56 609 CYS A CA 1
ATOM 4933 C C . CYS A 1 609 ? 34.556 -13.058 -37.399 1.00 95.56 609 CYS A C 1
ATOM 4935 O O . CYS A 1 609 ? 35.677 -13.407 -37.027 1.00 95.56 609 CYS A O 1
ATOM 4937 N N . LEU A 1 610 ? 34.279 -11.821 -37.805 1.00 95.62 610 LEU A N 1
ATOM 4938 C CA . LEU A 1 610 ? 35.253 -10.745 -37.929 1.00 95.62 610 LEU A CA 1
ATOM 4939 C C . LEU A 1 610 ? 34.908 -9.615 -36.958 1.00 95.62 610 LEU A C 1
ATOM 4941 O O . LEU A 1 610 ? 33.888 -8.942 -37.113 1.00 95.62 610 LEU A O 1
ATOM 4945 N N . TYR A 1 611 ? 35.781 -9.390 -35.980 1.00 91.56 611 TYR A N 1
ATOM 4946 C CA . TYR A 1 611 ? 35.679 -8.254 -35.059 1.00 91.56 611 TYR A CA 1
ATOM 4947 C C . TYR A 1 611 ? 36.358 -6.992 -35.612 1.00 91.56 611 TYR A C 1
ATOM 4949 O O . TYR A 1 611 ? 35.943 -5.888 -35.276 1.00 91.56 611 TYR A O 1
ATOM 4957 N N . ASP A 1 612 ? 37.354 -7.162 -36.485 1.00 91.12 612 ASP A N 1
ATOM 4958 C CA . ASP A 1 612 ? 38.130 -6.088 -37.114 1.00 91.12 612 ASP A CA 1
ATOM 4959 C C . ASP A 1 612 ? 38.479 -6.455 -38.573 1.00 91.12 612 ASP A C 1
ATOM 4961 O O . ASP A 1 612 ? 38.274 -7.597 -39.006 1.00 91.12 612 ASP A O 1
ATOM 4965 N N . ALA A 1 613 ? 39.000 -5.492 -39.333 1.00 91.38 613 ALA A N 1
ATOM 4966 C CA . ALA A 1 613 ? 39.367 -5.634 -40.734 1.00 91.38 613 ALA A CA 1
ATOM 4967 C C . ALA A 1 613 ? 40.438 -6.732 -40.927 1.00 91.38 613 ALA A C 1
ATOM 4969 O O . ALA A 1 613 ? 41.574 -6.589 -40.462 1.00 91.38 613 ALA A O 1
ATOM 4970 N N . PRO A 1 614 ? 40.144 -7.810 -41.676 1.00 89.69 614 PRO A N 1
ATOM 4971 C CA . PRO A 1 614 ? 41.034 -8.968 -41.793 1.00 89.69 614 PRO A CA 1
ATOM 4972 C C . PRO A 1 614 ? 42.261 -8.722 -42.687 1.00 89.69 614 PRO A C 1
ATOM 4974 O O . PRO A 1 614 ? 43.147 -9.569 -42.758 1.00 89.69 614 PRO A O 1
ATOM 4977 N N . ARG A 1 615 ? 42.326 -7.579 -43.391 1.00 88.06 615 ARG A N 1
ATOM 4978 C CA . ARG A 1 615 ? 43.395 -7.181 -44.339 1.00 88.06 615 ARG A CA 1
ATOM 4979 C C . ARG A 1 615 ? 43.609 -8.131 -45.530 1.00 88.06 615 ARG A C 1
ATOM 4981 O O . ARG A 1 615 ? 44.504 -7.887 -46.341 1.00 88.06 615 ARG A O 1
ATOM 4988 N N . ILE A 1 616 ? 42.765 -9.150 -45.670 1.00 89.88 616 ILE A N 1
ATOM 4989 C CA . ILE A 1 616 ? 42.713 -10.096 -46.789 1.00 89.88 616 ILE A CA 1
ATOM 4990 C C . ILE A 1 616 ? 41.355 -9.993 -47.508 1.00 89.88 616 ILE A C 1
ATOM 4992 O O . ILE A 1 616 ? 40.371 -9.603 -46.874 1.00 89.88 616 ILE A O 1
ATOM 4996 N N . PRO A 1 617 ? 41.268 -10.319 -48.810 1.00 88.56 617 PRO A N 1
ATOM 4997 C CA . PRO A 1 617 ? 40.002 -10.332 -49.546 1.00 88.56 617 PRO A CA 1
ATOM 4998 C C . PRO A 1 617 ? 38.990 -11.337 -48.978 1.00 88.56 617 PRO A C 1
ATOM 5000 O O . PRO A 1 617 ? 39.378 -12.383 -48.451 1.00 88.56 617 PRO A O 1
ATOM 5003 N N . ILE A 1 618 ? 37.688 -11.099 -49.190 1.00 89.00 618 ILE A N 1
ATOM 5004 C CA . ILE A 1 618 ? 36.605 -11.989 -48.728 1.00 89.00 618 ILE A CA 1
ATOM 5005 C C . ILE A 1 618 ? 36.835 -13.443 -49.141 1.00 89.00 618 ILE A C 1
ATOM 5007 O O . ILE A 1 618 ? 36.595 -14.357 -48.360 1.00 89.00 618 ILE A O 1
ATOM 5011 N N . VAL A 1 619 ? 37.319 -13.682 -50.361 1.00 86.50 619 VAL A N 1
ATOM 5012 C CA . VAL A 1 619 ? 37.530 -15.041 -50.891 1.00 86.50 619 VAL A CA 1
ATOM 5013 C C . VAL A 1 619 ? 38.635 -15.829 -50.179 1.00 86.50 619 VAL A C 1
ATOM 5015 O O . VAL A 1 619 ? 38.682 -17.046 -50.336 1.00 86.50 619 VAL A O 1
ATOM 5018 N N . GLU A 1 620 ? 39.502 -15.163 -49.415 1.00 88.00 620 GLU A N 1
ATOM 5019 C CA . GLU A 1 620 ? 40.609 -15.775 -48.668 1.00 88.00 620 GLU A CA 1
ATOM 5020 C C . GLU A 1 620 ? 40.256 -16.046 -47.198 1.00 88.00 620 GLU A C 1
ATOM 5022 O O . GLU A 1 620 ? 40.960 -16.804 -46.537 1.00 88.00 620 GLU A O 1
ATOM 5027 N N . LEU A 1 621 ? 39.139 -15.502 -46.694 1.00 88.31 621 LEU A N 1
ATOM 5028 C CA . LEU A 1 621 ? 38.699 -15.672 -45.298 1.00 88.31 621 LEU A CA 1
ATOM 5029 C C . LEU A 1 621 ? 38.503 -17.132 -44.887 1.00 88.31 621 LEU A C 1
ATOM 5031 O O . LEU A 1 621 ? 38.642 -17.486 -43.719 1.00 88.31 621 LEU A O 1
ATOM 5035 N N . ASN A 1 622 ? 38.133 -17.984 -45.837 1.00 87.44 622 ASN A N 1
ATOM 5036 C CA . ASN A 1 622 ? 37.984 -19.410 -45.618 1.00 87.44 622 ASN A CA 1
ATOM 5037 C C . ASN A 1 622 ? 38.432 -20.144 -46.878 1.00 87.44 622 ASN A C 1
ATOM 5039 O O . ASN A 1 622 ? 38.037 -19.783 -47.985 1.00 87.44 622 ASN A O 1
ATOM 5043 N N . THR A 1 623 ? 39.195 -21.225 -46.731 1.00 82.06 623 THR A N 1
ATOM 5044 C CA . THR A 1 623 ? 39.654 -22.032 -47.875 1.00 82.06 623 THR A CA 1
ATOM 5045 C C . THR A 1 623 ? 38.482 -22.546 -48.710 1.00 82.06 623 THR A C 1
ATOM 5047 O O . THR A 1 623 ? 38.561 -22.590 -49.940 1.00 82.06 623 THR A O 1
ATOM 5050 N N . LYS A 1 624 ? 37.338 -22.817 -48.067 1.00 80.62 624 LYS A N 1
ATOM 5051 C CA . LYS A 1 624 ? 36.098 -23.221 -48.731 1.00 80.62 624 LYS A CA 1
ATOM 5052 C C . LYS A 1 624 ? 35.444 -22.096 -49.526 1.00 80.62 624 LYS A C 1
ATOM 5054 O O . LYS A 1 624 ? 34.502 -22.394 -50.248 1.00 80.62 624 LYS A O 1
ATOM 5059 N N . PHE A 1 625 ? 35.896 -20.844 -49.451 1.00 82.94 625 PHE A N 1
ATOM 5060 C CA . PHE A 1 625 ? 35.427 -19.748 -50.308 1.00 82.94 625 PHE A CA 1
ATOM 5061 C C . PHE A 1 625 ? 36.110 -19.734 -51.690 1.00 82.94 625 PHE A C 1
ATOM 5063 O O . PHE A 1 625 ? 35.547 -19.177 -52.638 1.00 82.94 625 PHE A O 1
ATOM 5070 N N . THR A 1 626 ? 37.259 -20.401 -51.860 1.00 60.34 626 THR A N 1
ATOM 5071 C CA . THR A 1 626 ? 38.040 -20.344 -53.110 1.00 60.34 626 THR A CA 1
ATOM 5072 C C . THR A 1 626 ? 37.503 -21.249 -54.238 1.00 60.34 626 THR A C 1
ATOM 5074 O O . THR A 1 626 ? 37.006 -22.347 -54.008 1.00 60.34 626 THR A O 1
ATOM 5077 N N . ARG A 1 627 ? 37.563 -20.701 -55.471 1.00 52.09 627 ARG A N 1
ATOM 5078 C CA . ARG A 1 627 ? 36.942 -21.127 -56.753 1.00 52.09 627 ARG A CA 1
ATOM 5079 C C . ARG A 1 627 ? 35.439 -21.450 -56.684 1.00 52.09 627 ARG A C 1
ATOM 5081 O O . ARG A 1 627 ? 35.024 -22.600 -56.691 1.00 52.09 627 ARG A O 1
ATOM 5088 N N . GLY A 1 628 ? 34.617 -20.396 -56.728 1.00 57.00 628 GLY A N 1
ATOM 5089 C CA . GLY A 1 628 ? 33.198 -20.507 -57.102 1.00 57.00 628 GLY A CA 1
ATOM 5090 C C . GLY A 1 628 ? 32.180 -19.966 -56.098 1.00 57.00 628 GLY A C 1
ATOM 5091 O O . GLY A 1 628 ? 30.988 -20.108 -56.342 1.00 57.00 628 GLY A O 1
ATOM 5092 N N . ALA A 1 629 ? 32.594 -19.329 -54.994 1.00 65.38 629 ALA A N 1
ATOM 5093 C CA . ALA A 1 629 ? 31.653 -18.600 -54.139 1.00 65.38 629 ALA A CA 1
ATOM 5094 C C . ALA A 1 629 ? 31.135 -17.348 -54.875 1.00 65.38 629 ALA A C 1
ATOM 5096 O O . ALA A 1 629 ? 31.737 -16.278 -54.816 1.00 65.38 629 ALA A O 1
ATOM 5097 N N . SER A 1 630 ? 30.058 -17.507 -55.642 1.00 81.06 630 SER A N 1
ATOM 5098 C CA . SER A 1 630 ? 29.287 -16.413 -56.248 1.00 81.06 630 SER A CA 1
ATOM 5099 C C . SER A 1 630 ? 28.235 -15.850 -55.291 1.00 81.06 630 SER A C 1
ATOM 5101 O O . SER A 1 630 ? 27.716 -14.763 -55.535 1.00 81.06 630 SER A O 1
ATOM 5103 N N . TYR A 1 631 ? 27.946 -16.583 -54.214 1.00 89.94 631 TYR A N 1
ATOM 5104 C CA . TYR A 1 631 ? 26.887 -16.307 -53.258 1.00 89.94 631 TYR A CA 1
ATOM 5105 C C . TYR A 1 631 ? 27.337 -16.680 -51.840 1.00 89.94 631 TYR A C 1
ATOM 5107 O O . TYR A 1 631 ? 27.732 -17.823 -51.587 1.00 89.94 631 TYR A O 1
ATOM 5115 N N . LEU A 1 632 ? 27.288 -15.708 -50.935 1.00 93.81 632 LEU A N 1
ATOM 5116 C CA . LEU A 1 632 ? 27.538 -15.853 -49.502 1.00 93.81 632 LEU A CA 1
ATOM 5117 C C . LEU A 1 632 ? 26.361 -15.243 -48.729 1.00 93.81 632 LEU A C 1
ATOM 5119 O O . LEU A 1 632 ? 25.603 -14.434 -49.263 1.00 93.81 632 LEU A O 1
ATOM 5123 N N . ILE A 1 633 ? 26.227 -15.618 -47.465 1.00 94.69 633 ILE A N 1
ATOM 5124 C CA . ILE A 1 633 ? 25.313 -14.987 -46.512 1.00 94.69 633 ILE A CA 1
ATOM 5125 C C . ILE A 1 633 ? 26.126 -14.299 -45.422 1.00 94.69 633 ILE A C 1
ATOM 5127 O O . ILE A 1 633 ? 27.209 -14.763 -45.051 1.00 94.69 633 ILE A O 1
ATOM 5131 N N . TRP A 1 634 ? 25.613 -13.180 -44.928 1.00 96.56 634 TRP A N 1
ATOM 5132 C CA . TRP A 1 634 ? 26.276 -12.373 -43.914 1.00 96.56 634 TRP A CA 1
ATOM 5133 C C . TRP A 1 634 ? 25.295 -11.920 -42.838 1.00 96.56 634 TRP A C 1
ATOM 5135 O O . TRP A 1 634 ? 24.082 -11.901 -43.055 1.00 96.56 634 TRP A O 1
ATOM 5145 N N . THR A 1 635 ? 25.824 -11.562 -41.673 1.00 96.75 635 THR A N 1
ATOM 5146 C CA . THR A 1 635 ? 25.055 -11.023 -40.548 1.00 96.75 635 THR A CA 1
ATOM 5147 C C . THR A 1 635 ? 25.952 -10.189 -39.644 1.00 96.75 635 THR A C 1
ATOM 5149 O O . THR A 1 635 ? 27.125 -10.518 -39.461 1.00 96.75 635 THR A O 1
ATOM 5152 N N . ILE A 1 636 ? 25.398 -9.132 -39.055 1.00 96.88 636 ILE A N 1
ATOM 5153 C CA . ILE A 1 636 ? 26.000 -8.459 -37.904 1.00 96.88 636 ILE A CA 1
ATOM 5154 C C . ILE A 1 636 ? 25.529 -9.180 -36.642 1.00 96.88 636 ILE A C 1
ATOM 5156 O O . ILE A 1 636 ? 24.329 -9.325 -36.409 1.00 96.88 636 ILE A O 1
ATOM 5160 N N . SER A 1 637 ? 26.464 -9.692 -35.851 1.00 94.50 637 SER A N 1
ATOM 5161 C CA . SER A 1 637 ? 26.173 -10.413 -34.612 1.00 94.50 637 SER A CA 1
ATOM 5162 C C . SER A 1 637 ? 25.746 -9.473 -33.482 1.00 94.50 637 SER A C 1
ATOM 5164 O O . SER A 1 637 ? 25.785 -8.248 -33.607 1.00 94.50 637 SER A O 1
ATOM 5166 N N . LYS A 1 638 ? 25.355 -10.051 -32.337 1.00 93.12 638 LYS A N 1
ATOM 5167 C CA . LYS A 1 638 ? 24.900 -9.285 -31.167 1.00 93.12 638 LYS A CA 1
ATOM 5168 C C . LYS A 1 638 ? 25.892 -8.217 -30.686 1.00 93.12 638 LYS A C 1
ATOM 5170 O O . LYS A 1 638 ? 25.488 -7.131 -30.294 1.00 93.12 638 LYS A O 1
ATOM 5175 N N . ASP A 1 639 ? 27.177 -8.533 -30.771 1.00 92.56 639 ASP A N 1
ATOM 5176 C CA . ASP A 1 639 ? 28.333 -7.734 -30.362 1.00 92.56 639 ASP A CA 1
ATOM 5177 C C . ASP A 1 639 ? 28.898 -6.878 -31.507 1.00 92.56 639 ASP A C 1
ATOM 5179 O O . ASP A 1 639 ? 29.952 -6.264 -31.370 1.00 92.56 639 ASP A O 1
ATOM 5183 N N . GLY A 1 640 ? 28.199 -6.819 -32.645 1.00 93.50 640 GLY A N 1
ATOM 5184 C CA . GLY A 1 640 ? 28.568 -5.972 -33.774 1.00 93.50 640 GLY A CA 1
ATOM 5185 C C . GLY A 1 640 ? 29.627 -6.567 -34.702 1.00 93.50 640 GLY A C 1
ATOM 5186 O O . GLY A 1 640 ? 30.056 -5.880 -35.634 1.00 93.50 640 GLY A O 1
ATOM 5187 N N . ALA A 1 641 ? 30.053 -7.815 -34.489 1.00 96.00 641 ALA A N 1
ATOM 5188 C CA . ALA A 1 641 ? 30.990 -8.499 -35.373 1.00 96.00 641 ALA A CA 1
ATOM 5189 C C . ALA A 1 641 ? 30.327 -8.846 -36.715 1.00 96.00 641 ALA A C 1
ATOM 5191 O O . ALA A 1 641 ? 29.132 -9.137 -36.795 1.00 96.00 641 ALA A O 1
ATOM 5192 N N . LEU A 1 642 ? 31.112 -8.815 -37.790 1.00 96.94 642 LEU A N 1
ATOM 5193 C CA . LEU A 1 642 ? 30.657 -9.208 -39.117 1.00 96.94 642 LEU A CA 1
ATOM 5194 C C . LEU A 1 642 ? 30.889 -10.707 -39.306 1.00 96.94 642 LEU A C 1
ATOM 5196 O O . LEU A 1 642 ? 32.031 -11.161 -39.347 1.00 96.94 642 LEU A O 1
ATOM 5200 N N . ILE A 1 643 ? 29.816 -11.482 -39.445 1.00 96.81 643 ILE A N 1
ATOM 5201 C CA . ILE A 1 643 ? 29.898 -12.914 -39.737 1.00 96.81 643 ILE A CA 1
ATOM 5202 C C . ILE A 1 643 ? 29.581 -13.140 -41.213 1.00 96.81 643 ILE A C 1
ATOM 5204 O O . ILE A 1 643 ? 28.545 -12.691 -41.702 1.00 96.81 643 ILE A O 1
ATOM 5208 N N . ILE A 1 644 ? 30.450 -13.869 -41.913 1.00 95.44 644 ILE A N 1
ATOM 5209 C CA . ILE A 1 644 ? 30.286 -14.236 -43.327 1.00 95.44 644 ILE A CA 1
ATOM 5210 C C . ILE A 1 644 ? 30.412 -15.754 -43.465 1.00 95.44 644 ILE A C 1
ATOM 5212 O O . ILE A 1 644 ? 31.325 -16.358 -42.906 1.00 95.44 644 ILE A O 1
ATOM 5216 N N . GLY A 1 645 ? 29.524 -16.384 -44.233 1.00 94.00 645 GLY A N 1
ATOM 5217 C CA . GLY A 1 645 ? 29.580 -17.819 -44.517 1.00 94.00 645 GLY A CA 1
ATOM 5218 C C . GLY A 1 645 ? 28.980 -18.177 -45.873 1.00 94.00 645 GLY A C 1
ATOM 5219 O O . GLY A 1 645 ? 28.259 -17.393 -46.489 1.00 94.00 645 GLY A O 1
ATOM 5220 N N . LYS A 1 646 ? 29.261 -19.388 -46.361 1.00 91.81 646 LYS A N 1
ATOM 5221 C CA . LYS A 1 646 ? 28.554 -19.939 -47.525 1.00 91.81 646 LYS A CA 1
ATOM 5222 C C . LYS A 1 646 ? 27.141 -20.339 -47.136 1.00 91.81 646 LYS A C 1
ATOM 5224 O O . LYS A 1 646 ? 26.954 -20.960 -46.096 1.00 91.81 646 LYS A O 1
ATOM 5229 N N . GLU A 1 647 ? 26.173 -20.095 -48.010 1.00 90.25 647 GLU A N 1
ATOM 5230 C CA . GLU A 1 647 ? 24.883 -20.774 -47.899 1.00 90.25 647 GLU A CA 1
ATOM 5231 C C . GLU A 1 647 ? 25.082 -22.263 -48.185 1.00 90.25 647 GLU A C 1
ATOM 5233 O O . GLU A 1 647 ? 25.545 -22.644 -49.265 1.00 90.25 647 GLU A O 1
ATOM 5238 N N . LEU A 1 648 ? 24.758 -23.099 -47.203 1.00 88.06 648 LEU A N 1
ATOM 5239 C CA . LEU A 1 648 ? 24.838 -24.547 -47.330 1.00 88.06 648 LEU A CA 1
ATOM 5240 C C . LEU A 1 648 ? 23.439 -25.104 -47.559 1.00 88.06 648 LEU A C 1
ATOM 5242 O O . LEU A 1 648 ? 22.459 -24.596 -47.022 1.00 88.06 648 LEU A O 1
ATOM 5246 N N . THR A 1 649 ? 23.359 -26.162 -48.358 1.00 85.62 649 THR A N 1
ATOM 5247 C CA . THR A 1 649 ? 22.115 -26.903 -48.553 1.00 85.62 649 THR A CA 1
ATOM 5248 C C . THR A 1 649 ? 22.249 -28.302 -47.981 1.00 85.62 649 THR A C 1
ATOM 5250 O O . THR A 1 649 ? 23.317 -28.916 -48.039 1.00 85.62 649 THR A O 1
ATOM 5253 N N . VAL A 1 650 ? 21.163 -28.802 -47.408 1.00 83.31 650 VAL A N 1
ATOM 5254 C CA . VAL A 1 650 ? 21.043 -30.167 -46.895 1.00 83.31 650 VAL A CA 1
ATOM 5255 C C . VAL A 1 650 ? 19.874 -30.857 -47.565 1.00 83.31 650 VAL A C 1
ATOM 5257 O O . VAL A 1 650 ? 18.896 -30.219 -47.944 1.00 83.31 650 VAL A O 1
ATOM 5260 N N . LYS A 1 651 ? 19.982 -32.173 -47.738 1.00 80.94 651 LYS A N 1
ATOM 5261 C CA . LYS A 1 651 ? 18.910 -32.961 -48.335 1.00 80.94 651 LYS A CA 1
ATOM 5262 C C . LYS A 1 651 ? 17.953 -33.423 -47.239 1.00 80.94 651 LYS A C 1
ATOM 5264 O O . LYS A 1 651 ? 18.344 -34.238 -46.411 1.00 80.94 651 LYS A O 1
ATOM 5269 N N . ILE A 1 652 ? 16.718 -32.934 -47.268 1.00 77.12 652 ILE A N 1
ATOM 5270 C CA . ILE A 1 652 ? 15.629 -33.353 -46.375 1.00 77.12 652 ILE A CA 1
ATOM 5271 C C . ILE A 1 652 ? 14.483 -33.864 -47.227 1.00 77.12 652 ILE A C 1
ATOM 5273 O O . ILE A 1 652 ? 14.076 -33.203 -48.182 1.00 77.12 652 ILE A O 1
ATOM 5277 N N . ASN A 1 653 ? 13.989 -35.065 -46.921 1.00 77.25 653 ASN A N 1
ATOM 5278 C CA . ASN A 1 653 ? 12.855 -35.681 -47.621 1.00 77.25 653 ASN A CA 1
ATOM 5279 C C . ASN A 1 653 ? 12.991 -35.635 -49.159 1.00 77.25 653 ASN A C 1
ATOM 5281 O O . ASN A 1 653 ? 12.039 -35.379 -49.891 1.00 77.25 653 ASN A O 1
ATOM 5285 N N . GLY A 1 654 ? 14.214 -35.836 -49.664 1.00 78.81 654 GLY A N 1
ATOM 5286 C CA . GLY A 1 654 ? 14.513 -35.826 -51.099 1.00 78.81 654 GLY A CA 1
ATOM 5287 C C . GLY A 1 654 ? 14.777 -34.449 -51.725 1.00 78.81 654 GLY A C 1
ATOM 5288 O O . GLY A 1 654 ? 15.285 -34.415 -52.846 1.00 78.81 654 GLY A O 1
ATOM 5289 N N . ARG A 1 655 ? 14.517 -33.336 -51.026 1.00 83.12 655 ARG A N 1
ATOM 5290 C CA . ARG A 1 655 ? 14.692 -31.953 -51.513 1.00 83.12 655 ARG A CA 1
ATOM 5291 C C . ARG A 1 655 ? 15.932 -31.290 -50.916 1.00 83.12 655 ARG A C 1
ATOM 5293 O O . ARG A 1 655 ? 16.313 -31.588 -49.790 1.00 83.12 655 ARG A O 1
ATOM 5300 N N . LEU A 1 656 ? 16.577 -30.411 -51.685 1.00 84.25 656 LEU A N 1
ATOM 5301 C CA . LEU A 1 656 ? 17.699 -29.599 -51.207 1.00 84.25 656 LEU A CA 1
ATOM 5302 C C . LEU A 1 656 ? 17.164 -28.330 -50.543 1.00 84.25 656 LEU A C 1
ATOM 5304 O O . LEU A 1 656 ? 16.640 -27.445 -51.214 1.00 84.25 656 LEU A O 1
ATOM 5308 N N . GLU A 1 657 ? 17.334 -28.247 -49.231 1.00 85.19 657 GLU A N 1
ATOM 5309 C CA . GLU A 1 657 ? 16.876 -27.148 -48.392 1.00 85.19 657 GLU A CA 1
ATOM 5310 C C . GLU A 1 657 ? 18.055 -26.280 -47.952 1.00 85.19 657 GLU A C 1
ATOM 5312 O O . GLU A 1 657 ? 19.111 -26.793 -47.579 1.00 85.19 657 GLU A O 1
ATOM 5317 N N . LYS A 1 658 ? 17.883 -24.956 -47.987 1.00 87.56 658 LYS A N 1
ATOM 5318 C CA . LYS A 1 658 ? 18.887 -23.990 -47.510 1.00 87.56 658 LYS A CA 1
ATOM 5319 C C . LYS A 1 658 ? 18.919 -23.956 -45.983 1.00 87.56 658 LYS A C 1
ATOM 5321 O O . LYS A 1 658 ? 17.857 -23.860 -45.367 1.00 87.56 658 LYS A O 1
ATOM 5326 N N . CYS A 1 659 ? 20.117 -23.983 -45.400 1.00 83.50 659 CYS A N 1
ATOM 5327 C CA . CYS A 1 659 ? 20.337 -23.892 -43.953 1.00 83.50 659 CYS A CA 1
ATOM 5328 C C . CYS A 1 659 ? 20.167 -22.463 -43.405 1.00 83.50 659 CYS A C 1
ATOM 5330 O O . CYS A 1 659 ? 19.936 -22.298 -42.213 1.00 83.50 659 CYS A O 1
ATOM 5332 N N . GLY A 1 660 ? 20.292 -21.433 -44.248 1.00 87.75 660 GLY A N 1
ATOM 5333 C CA . GLY A 1 660 ? 19.981 -20.042 -43.920 1.00 87.75 660 GLY A CA 1
ATOM 5334 C C . GLY A 1 660 ? 20.880 -19.388 -42.862 1.00 87.75 660 GLY A C 1
ATOM 5335 O O . GLY A 1 660 ? 21.855 -19.962 -42.368 1.00 87.75 660 GLY A O 1
ATOM 5336 N N . HIS A 1 661 ? 20.535 -18.148 -42.497 1.00 90.62 661 HIS A N 1
ATOM 5337 C CA . HIS A 1 661 ? 21.279 -17.326 -41.530 1.00 90.62 661 HIS A CA 1
ATOM 5338 C C . HIS A 1 661 ? 21.436 -17.935 -40.123 1.00 90.62 661 HIS A C 1
ATOM 5340 O O . HIS A 1 661 ? 22.520 -17.770 -39.559 1.00 90.62 661 HIS A O 1
ATOM 5346 N N . PRO A 1 662 ? 20.462 -18.677 -39.546 1.00 88.56 662 PRO A N 1
ATOM 5347 C CA . PRO A 1 662 ? 20.652 -19.318 -38.240 1.00 88.56 662 PRO A CA 1
ATOM 5348 C C . PRO A 1 662 ? 21.873 -20.248 -38.177 1.00 88.56 662 PRO A C 1
ATOM 5350 O O . PRO A 1 662 ? 22.491 -20.387 -37.119 1.00 88.56 662 PRO A O 1
ATOM 5353 N N . SER A 1 663 ? 22.273 -20.833 -39.314 1.00 88.31 663 SER A N 1
ATOM 5354 C CA . SER A 1 663 ? 23.438 -21.720 -39.387 1.00 88.31 663 SER A CA 1
ATOM 5355 C C . SER A 1 663 ? 24.779 -21.001 -39.196 1.00 88.31 663 SER A C 1
ATOM 5357 O O . SER A 1 663 ? 25.723 -21.606 -38.687 1.00 88.31 663 SER A O 1
ATOM 5359 N N . ILE A 1 664 ? 24.888 -19.718 -39.572 1.00 90.56 664 ILE A N 1
ATOM 5360 C CA . ILE A 1 664 ? 26.126 -18.930 -39.413 1.00 90.56 664 ILE A CA 1
ATOM 5361 C C . ILE A 1 664 ? 26.184 -18.190 -38.070 1.00 90.56 664 ILE A C 1
ATOM 5363 O O . ILE A 1 664 ? 27.274 -17.940 -37.567 1.00 90.56 664 ILE A O 1
ATOM 5367 N N . THR A 1 665 ? 25.037 -17.892 -37.451 1.00 88.88 665 THR A N 1
ATOM 5368 C CA . THR A 1 665 ? 24.963 -17.301 -36.099 1.00 88.88 665 THR A CA 1
ATOM 5369 C C . THR A 1 665 ? 25.024 -18.352 -34.989 1.00 88.88 665 THR A C 1
ATOM 5371 O O . THR A 1 665 ? 25.266 -18.018 -33.827 1.00 88.88 665 THR A O 1
ATOM 5374 N N . GLY A 1 666 ? 24.779 -19.624 -35.324 1.00 85.62 666 GLY A N 1
ATOM 5375 C CA . GLY A 1 666 ? 24.581 -20.691 -34.345 1.00 85.62 666 GLY A CA 1
ATOM 5376 C C . GLY A 1 666 ? 23.312 -20.474 -33.520 1.00 85.62 666 GLY A C 1
ATOM 5377 O O . GLY A 1 666 ? 23.349 -20.666 -32.307 1.00 85.62 666 GLY A O 1
ATOM 5378 N N . PHE A 1 667 ? 22.234 -20.008 -34.167 1.00 83.12 667 PHE A N 1
ATOM 5379 C CA . PHE A 1 667 ? 20.935 -19.663 -33.564 1.00 83.12 667 PHE A CA 1
ATOM 5380 C C . PHE A 1 667 ? 20.983 -18.564 -32.491 1.00 83.12 667 PHE A C 1
ATOM 5382 O O . PHE A 1 667 ? 20.041 -18.369 -31.725 1.00 83.12 667 PHE A O 1
ATOM 5389 N N . LYS A 1 668 ? 22.075 -17.800 -32.430 1.00 87.50 668 LYS A N 1
ATOM 5390 C CA . LYS A 1 668 ? 22.138 -16.627 -31.560 1.00 87.50 668 LYS A CA 1
ATOM 5391 C C . LYS A 1 668 ? 21.300 -15.486 -32.151 1.00 87.50 668 LYS A C 1
ATOM 5393 O O . LYS A 1 668 ? 21.191 -15.387 -33.381 1.00 87.50 668 LYS A O 1
ATOM 5398 N N . PRO A 1 669 ? 20.741 -14.605 -31.300 1.00 90.44 669 PRO A N 1
ATOM 5399 C CA . PRO A 1 669 ? 20.216 -13.333 -31.760 1.00 90.44 669 PRO A CA 1
ATOM 5400 C C . PRO A 1 669 ? 21.284 -12.561 -32.534 1.00 90.44 669 PRO A C 1
ATOM 5402 O O . PRO A 1 669 ? 22.466 -12.573 -32.167 1.00 90.44 669 PRO A O 1
ATOM 5405 N N . ALA A 1 670 ? 20.858 -11.912 -33.604 1.00 92.50 670 ALA A N 1
ATOM 5406 C CA . ALA A 1 670 ? 21.703 -11.089 -34.451 1.00 92.50 670 ALA A CA 1
ATOM 5407 C C . ALA A 1 670 ? 20.961 -9.797 -34.797 1.00 92.50 670 ALA A C 1
ATOM 5409 O O . ALA A 1 670 ? 19.777 -9.657 -34.495 1.00 92.50 670 ALA A O 1
ATOM 5410 N N . ARG A 1 671 ? 21.688 -8.844 -35.363 1.00 93.50 671 ARG A N 1
ATOM 5411 C CA . ARG A 1 671 ? 21.163 -7.552 -35.808 1.00 93.50 671 ARG A CA 1
ATOM 5412 C C . ARG A 1 671 ? 20.759 -7.713 -37.274 1.00 93.50 671 ARG A C 1
ATOM 5414 O O . ARG A 1 671 ? 20.242 -8.765 -37.637 1.00 93.50 671 ARG A O 1
ATOM 5421 N N . ILE A 1 672 ? 21.073 -6.765 -38.147 1.00 95.06 672 ILE A N 1
ATOM 5422 C CA . ILE A 1 672 ? 20.818 -6.924 -39.581 1.00 95.06 672 ILE A CA 1
ATOM 5423 C C . ILE A 1 672 ? 21.642 -8.049 -40.250 1.00 95.06 672 ILE A C 1
ATOM 5425 O O . ILE A 1 672 ? 22.823 -8.270 -39.955 1.00 95.06 672 ILE A O 1
ATOM 5429 N N . ALA A 1 673 ? 21.019 -8.743 -41.206 1.00 95.00 673 ALA A N 1
ATOM 5430 C CA . ALA A 1 673 ? 21.626 -9.788 -42.030 1.00 95.00 673 ALA A CA 1
ATOM 5431 C C . ALA A 1 673 ? 21.205 -9.719 -43.508 1.00 95.00 673 ALA A C 1
ATOM 5433 O O . ALA A 1 673 ? 20.235 -9.060 -43.886 1.00 95.00 673 ALA A O 1
ATOM 5434 N N . GLY A 1 674 ? 21.889 -10.469 -44.367 1.00 94.75 674 GLY A N 1
ATOM 5435 C CA . GLY A 1 674 ? 21.487 -10.557 -45.764 1.00 94.75 674 GLY A CA 1
ATOM 5436 C C . GLY A 1 674 ? 22.395 -11.410 -46.628 1.00 94.75 674 GLY A C 1
ATOM 5437 O O . GLY A 1 674 ? 23.061 -12.331 -46.148 1.00 94.75 674 GLY A O 1
ATOM 5438 N N . GLU A 1 675 ? 22.384 -11.131 -47.925 1.00 95.56 675 GLU A N 1
ATOM 5439 C CA . GLU A 1 675 ? 23.111 -11.902 -48.926 1.00 95.56 675 GLU A CA 1
ATOM 5440 C C . GLU A 1 675 ? 24.214 -11.060 -49.571 1.00 95.56 675 GLU A C 1
ATOM 5442 O O . GLU A 1 675 ? 24.096 -9.839 -49.710 1.00 95.56 675 GLU A O 1
ATOM 5447 N N . LEU A 1 676 ? 25.275 -11.737 -50.003 1.00 93.81 676 LEU A N 1
ATOM 5448 C CA . LEU A 1 676 ? 26.398 -11.161 -50.725 1.00 93.81 676 LEU A CA 1
ATOM 5449 C C . LEU A 1 676 ? 26.569 -11.889 -52.066 1.00 93.81 676 LEU A C 1
ATOM 5451 O O . LEU A 1 676 ? 26.825 -13.094 -52.115 1.00 93.81 676 LEU A O 1
ATOM 5455 N N . HIS A 1 677 ? 26.434 -11.148 -53.164 1.00 92.31 677 HIS A N 1
ATOM 5456 C CA . HIS A 1 677 ? 26.460 -11.653 -54.537 1.00 92.31 677 HIS A CA 1
ATOM 5457 C C . HIS A 1 677 ? 27.679 -11.123 -55.279 1.00 92.31 677 HIS A C 1
ATOM 5459 O O . HIS A 1 677 ? 27.927 -9.919 -55.306 1.00 92.31 677 HIS A O 1
ATOM 5465 N N . LYS A 1 678 ? 28.445 -11.998 -55.922 1.00 89.06 678 LYS A N 1
ATOM 5466 C CA . LYS A 1 678 ? 29.638 -11.581 -56.663 1.00 89.06 678 LYS A CA 1
ATOM 5467 C C . LYS A 1 678 ? 29.246 -10.827 -57.938 1.00 89.06 678 LYS A C 1
ATOM 5469 O O . LYS A 1 678 ? 28.486 -11.345 -58.751 1.00 89.06 678 LYS A O 1
ATOM 5474 N N . ALA A 1 679 ? 29.789 -9.626 -58.131 1.00 85.94 679 ALA A N 1
ATOM 5475 C CA . ALA A 1 679 ? 29.481 -8.733 -59.255 1.00 85.94 679 ALA A CA 1
ATOM 5476 C C . ALA A 1 679 ? 30.677 -8.474 -60.193 1.00 85.94 679 ALA A C 1
ATOM 5478 O O . ALA A 1 679 ? 30.575 -7.685 -61.127 1.00 85.94 679 ALA A O 1
ATOM 5479 N N . GLY A 1 680 ? 31.814 -9.131 -59.956 1.00 81.81 680 GLY A N 1
ATOM 5480 C CA . GLY A 1 680 ? 33.024 -9.018 -60.768 1.00 81.81 680 GLY A CA 1
ATOM 5481 C C . GLY A 1 680 ? 34.257 -9.506 -60.010 1.00 81.81 680 GLY A C 1
ATOM 5482 O O . GLY A 1 680 ? 34.153 -10.067 -58.915 1.00 81.81 680 GLY A O 1
ATOM 5483 N N . LYS A 1 681 ? 35.450 -9.308 -60.579 1.00 80.12 681 LYS A N 1
ATOM 5484 C CA . LYS A 1 681 ? 36.703 -9.555 -59.852 1.00 80.12 681 LYS A CA 1
ATOM 5485 C C . LYS A 1 681 ? 36.862 -8.472 -58.777 1.00 80.12 681 LYS A C 1
ATOM 5487 O O . LYS A 1 681 ? 37.011 -7.311 -59.124 1.00 80.12 681 LYS A O 1
ATOM 5492 N N . GLY A 1 682 ? 36.801 -8.865 -57.504 1.00 81.94 682 GLY A N 1
ATOM 5493 C CA . GLY A 1 682 ? 36.923 -7.947 -56.364 1.00 81.94 682 GLY A CA 1
ATOM 5494 C C . GLY A 1 682 ? 35.708 -7.045 -56.121 1.00 81.94 682 GLY A C 1
ATOM 5495 O O . GLY A 1 682 ? 35.837 -6.087 -55.375 1.00 81.94 682 GLY A O 1
ATOM 5496 N N . ASN A 1 683 ? 34.552 -7.331 -56.737 1.00 90.75 683 ASN A N 1
ATOM 5497 C CA . ASN A 1 683 ? 33.325 -6.545 -56.568 1.00 90.75 683 ASN A CA 1
ATOM 5498 C C . ASN A 1 683 ? 32.169 -7.420 -56.076 1.00 90.75 683 ASN A C 1
ATOM 5500 O O . ASN A 1 683 ? 31.909 -8.491 -56.641 1.00 90.75 683 ASN A O 1
ATOM 5504 N N . TRP A 1 684 ? 31.429 -6.924 -55.089 1.00 93.31 684 TRP A N 1
ATOM 5505 C CA . TRP A 1 684 ? 30.301 -7.594 -54.452 1.00 93.31 684 TRP A CA 1
ATOM 5506 C C . TRP A 1 684 ? 29.071 -6.686 -54.376 1.00 93.31 684 TRP A C 1
ATOM 5508 O O . TRP A 1 684 ? 29.163 -5.467 -54.240 1.00 93.31 684 TRP A O 1
ATOM 5518 N N . LYS A 1 685 ? 27.896 -7.305 -54.454 1.00 94.62 685 LYS A N 1
ATOM 5519 C CA . LYS A 1 685 ? 26.599 -6.678 -54.221 1.00 94.62 685 LYS A CA 1
ATOM 5520 C C . LYS A 1 685 ? 26.001 -7.207 -52.927 1.00 94.62 685 LYS A C 1
ATOM 5522 O O . LYS A 1 685 ? 25.924 -8.422 -52.755 1.00 94.62 685 LYS A O 1
ATOM 5527 N N . ILE A 1 686 ? 25.568 -6.310 -52.053 1.00 95.38 686 ILE A N 1
ATOM 5528 C CA . ILE A 1 686 ? 24.996 -6.632 -50.744 1.00 95.38 686 ILE A CA 1
ATOM 5529 C C . ILE A 1 686 ? 23.506 -6.291 -50.700 1.00 95.38 686 ILE A C 1
ATOM 5531 O O . ILE A 1 686 ? 23.070 -5.315 -51.303 1.00 95.38 686 ILE A O 1
ATOM 5535 N N . ASN A 1 687 ? 22.709 -7.095 -50.007 1.00 94.88 687 ASN A N 1
ATOM 5536 C CA . ASN A 1 687 ? 21.308 -6.795 -49.713 1.00 94.88 687 ASN A CA 1
ATOM 5537 C C . ASN A 1 687 ? 20.985 -7.138 -48.253 1.00 94.88 687 ASN A C 1
ATOM 5539 O O . ASN A 1 687 ? 21.779 -7.812 -47.605 1.00 94.88 687 ASN A O 1
ATOM 5543 N N . SER A 1 688 ? 19.813 -6.731 -47.765 1.00 92.75 688 SER A N 1
ATOM 5544 C CA . SER A 1 688 ? 19.272 -7.063 -46.438 1.00 92.75 688 SER A CA 1
ATOM 5545 C C . SER A 1 688 ? 18.303 -8.258 -46.468 1.00 92.75 688 SER A C 1
ATOM 5547 O O . SER A 1 688 ? 17.418 -8.379 -45.624 1.00 92.75 688 SER A O 1
ATOM 5549 N N . LYS A 1 689 ? 18.408 -9.164 -47.454 1.00 91.69 689 LYS A N 1
ATOM 5550 C CA . LYS A 1 689 ? 17.459 -10.280 -47.606 1.00 91.69 689 LYS A CA 1
ATOM 5551 C C . LYS A 1 689 ? 17.699 -11.362 -46.561 1.00 91.69 689 LYS A C 1
ATOM 5553 O O . LYS A 1 689 ? 18.391 -12.351 -46.794 1.00 91.69 689 LYS A O 1
ATOM 5558 N N . SER A 1 690 ? 17.065 -11.193 -45.410 1.00 88.12 690 SER A N 1
ATOM 5559 C CA . SER A 1 690 ? 16.941 -12.223 -44.389 1.00 88.12 690 SER A CA 1
ATOM 5560 C C . SER A 1 690 ? 15.563 -12.163 -43.746 1.00 88.12 690 SER A C 1
ATOM 5562 O O . SER A 1 690 ? 15.260 -11.248 -42.987 1.00 88.12 690 SER A O 1
ATOM 5564 N N . GLY A 1 691 ? 14.739 -13.189 -43.974 1.00 81.06 691 GLY A N 1
ATOM 5565 C CA . GLY A 1 691 ? 13.431 -13.310 -43.315 1.00 81.06 691 GLY A CA 1
ATOM 5566 C C . GLY A 1 691 ? 13.502 -13.619 -41.812 1.00 81.06 691 GLY A C 1
ATOM 5567 O O . GLY A 1 691 ? 12.475 -13.913 -41.211 1.00 81.06 691 GLY A O 1
ATOM 5568 N N . ARG A 1 692 ? 14.702 -13.653 -41.215 1.00 82.56 692 ARG A N 1
ATOM 5569 C CA . ARG A 1 692 ? 14.927 -13.945 -39.787 1.00 82.56 692 ARG A CA 1
ATOM 5570 C C . ARG A 1 692 ? 15.440 -12.762 -38.991 1.00 82.56 692 ARG A C 1
ATOM 5572 O O . ARG A 1 692 ? 15.194 -12.707 -37.795 1.00 82.56 692 ARG A O 1
ATOM 5579 N N . TYR A 1 693 ? 16.183 -11.890 -39.654 1.00 87.50 693 TYR A N 1
ATOM 5580 C CA . TYR A 1 693 ? 16.996 -10.887 -38.985 1.00 87.50 693 TYR A CA 1
ATOM 5581 C C . TYR A 1 693 ? 16.846 -9.492 -39.600 1.00 87.50 693 TYR A C 1
ATOM 5583 O O . TYR A 1 693 ? 17.385 -8.551 -39.047 1.00 87.50 693 TYR A O 1
ATOM 5591 N N . SER A 1 694 ? 16.140 -9.347 -40.728 1.00 89.25 694 SER A N 1
ATOM 5592 C CA . SER A 1 694 ? 16.062 -8.068 -41.456 1.00 89.25 694 SER A CA 1
ATOM 5593 C C . SER A 1 694 ? 14.681 -7.753 -42.028 1.00 89.25 694 SER A C 1
ATOM 5595 O O . SER A 1 694 ? 14.520 -6.740 -42.694 1.00 89.25 694 SER A O 1
ATOM 5597 N N . GLY A 1 695 ? 13.702 -8.647 -41.864 1.00 78.50 695 GLY A N 1
ATOM 5598 C CA . GLY A 1 695 ? 12.414 -8.543 -42.557 1.00 78.50 695 GLY A CA 1
ATOM 5599 C C . GLY A 1 695 ? 11.420 -7.573 -41.917 1.00 78.50 695 GLY A C 1
ATOM 5600 O O . GLY A 1 695 ? 10.435 -7.223 -42.557 1.00 78.50 695 GLY A O 1
ATOM 5601 N N . ASP A 1 696 ? 11.655 -7.177 -40.669 1.00 79.94 696 ASP A N 1
ATOM 5602 C CA . ASP A 1 696 ? 10.705 -6.479 -39.802 1.00 79.94 696 ASP A CA 1
ATOM 5603 C C . ASP A 1 696 ? 11.217 -5.121 -39.289 1.00 79.94 696 ASP A C 1
ATOM 5605 O O . ASP A 1 696 ? 10.557 -4.504 -38.454 1.00 79.94 696 ASP A O 1
ATOM 5609 N N . TYR A 1 697 ? 12.367 -4.624 -39.768 1.00 82.44 697 TYR A N 1
ATOM 5610 C CA . TYR A 1 697 ? 12.804 -3.269 -39.417 1.00 82.44 697 TYR A CA 1
ATOM 5611 C C . TYR A 1 697 ? 12.103 -2.218 -40.291 1.00 82.44 697 TYR A C 1
ATOM 5613 O O . TYR A 1 697 ? 12.177 -2.300 -41.523 1.00 82.44 697 TYR A O 1
ATOM 5621 N N . PRO A 1 698 ? 11.513 -1.168 -39.693 1.00 80.25 698 PRO A N 1
ATOM 5622 C CA . PRO A 1 698 ? 10.920 -0.070 -40.454 1.00 80.25 698 PRO A CA 1
ATOM 5623 C C . PRO A 1 698 ? 11.973 0.750 -41.221 1.00 80.25 698 PRO A C 1
ATOM 5625 O O . PRO A 1 698 ? 11.670 1.291 -42.277 1.00 80.25 698 PRO A O 1
ATOM 5628 N N . ASN A 1 699 ? 13.221 0.795 -40.739 1.00 85.62 699 ASN A N 1
ATOM 5629 C CA . ASN A 1 699 ? 14.345 1.529 -41.332 1.00 85.62 699 ASN A CA 1
ATOM 5630 C C . ASN A 1 699 ? 15.429 0.602 -41.927 1.00 85.62 699 ASN A C 1
ATOM 5632 O O . ASN A 1 699 ? 16.619 0.909 -41.885 1.00 85.62 699 ASN A O 1
ATOM 5636 N N . THR A 1 700 ? 15.036 -0.551 -42.488 1.00 88.44 700 THR A N 1
ATOM 5637 C CA . THR A 1 700 ? 15.978 -1.575 -42.997 1.00 88.44 700 THR A CA 1
ATOM 5638 C C . THR A 1 700 ? 17.027 -1.013 -43.972 1.00 88.44 700 THR A C 1
ATOM 5640 O O . THR A 1 700 ? 18.179 -1.448 -43.946 1.00 88.44 700 THR A O 1
ATOM 5643 N N . ASP A 1 701 ? 16.654 -0.056 -44.826 1.00 90.25 701 ASP A N 1
ATOM 5644 C CA . ASP A 1 701 ? 17.561 0.525 -45.825 1.00 90.25 701 ASP A CA 1
ATOM 5645 C C . ASP A 1 701 ? 18.703 1.328 -45.187 1.00 90.25 701 ASP A C 1
ATOM 5647 O O . ASP A 1 701 ? 19.849 1.209 -45.618 1.00 90.25 701 ASP A O 1
ATOM 5651 N N . GLU A 1 702 ? 18.425 2.084 -44.124 1.00 92.25 702 GLU A N 1
ATOM 5652 C CA . GLU A 1 702 ? 19.434 2.826 -43.357 1.00 92.25 702 GLU A CA 1
ATOM 5653 C C . GLU A 1 702 ? 20.424 1.864 -42.685 1.00 92.25 702 GLU A C 1
ATOM 5655 O O . GLU A 1 702 ? 21.642 1.988 -42.832 1.00 92.25 702 GLU A O 1
ATOM 5660 N N . LEU A 1 703 ? 19.901 0.825 -42.031 1.00 93.62 703 LEU A N 1
ATOM 5661 C CA . LEU A 1 703 ? 20.714 -0.213 -41.398 1.00 93.62 703 LEU A CA 1
ATOM 5662 C C . LEU A 1 703 ? 21.595 -0.952 -42.423 1.00 93.62 703 LEU A C 1
ATOM 5664 O O . LEU A 1 703 ? 22.742 -1.310 -42.134 1.00 93.62 703 LEU A O 1
ATOM 5668 N N . LEU A 1 704 ? 21.088 -1.166 -43.644 1.00 95.31 704 LEU A N 1
ATOM 5669 C CA . LEU A 1 704 ? 21.846 -1.765 -44.743 1.00 95.31 704 LEU A CA 1
ATOM 5670 C C . LEU A 1 704 ? 22.969 -0.842 -45.236 1.00 95.31 704 LEU A C 1
ATOM 5672 O O . LEU A 1 704 ? 24.051 -1.340 -45.553 1.00 95.31 704 LEU A O 1
ATOM 5676 N N . GLN A 1 705 ? 22.755 0.476 -45.278 1.00 95.94 705 GLN A N 1
ATOM 5677 C CA . GLN A 1 705 ? 23.817 1.441 -45.596 1.00 95.94 705 GLN A CA 1
ATOM 5678 C C . GLN A 1 705 ? 24.939 1.400 -44.554 1.00 95.94 705 GLN A C 1
ATOM 5680 O O . GLN A 1 705 ? 26.118 1.347 -44.911 1.00 95.94 705 GLN A O 1
ATOM 5685 N N . ASN A 1 706 ? 24.591 1.322 -43.270 1.00 96.31 706 ASN A N 1
ATOM 5686 C CA . ASN A 1 706 ? 25.576 1.188 -42.196 1.00 96.31 706 ASN A CA 1
ATOM 5687 C C . ASN A 1 706 ? 26.362 -0.128 -42.310 1.00 96.31 706 ASN A C 1
ATOM 5689 O O . ASN A 1 706 ? 27.590 -0.147 -42.182 1.00 96.31 706 ASN A O 1
ATOM 5693 N N . ALA A 1 707 ? 25.683 -1.233 -42.635 1.00 96.19 707 ALA A N 1
ATOM 5694 C CA . ALA A 1 707 ? 26.346 -2.502 -42.922 1.00 96.19 707 ALA A CA 1
ATOM 5695 C C . ALA A 1 707 ? 27.285 -2.396 -44.139 1.00 96.19 707 ALA A C 1
ATOM 5697 O O . ALA A 1 707 ? 28.425 -2.856 -44.061 1.00 96.19 707 ALA A O 1
ATOM 5698 N N . LEU A 1 708 ? 26.860 -1.751 -45.234 1.00 96.25 708 LEU A N 1
ATOM 5699 C CA . LEU A 1 708 ? 27.700 -1.499 -46.411 1.00 96.25 708 LEU A CA 1
ATOM 5700 C C . LEU A 1 708 ? 28.984 -0.750 -46.029 1.00 96.25 708 LEU A C 1
ATOM 5702 O O . LEU A 1 708 ? 30.068 -1.159 -46.451 1.00 96.25 708 LEU A O 1
ATOM 5706 N N . HIS A 1 709 ? 28.878 0.298 -45.209 1.00 95.88 709 HIS A N 1
ATOM 5707 C CA . HIS A 1 709 ? 30.041 1.042 -44.731 1.00 95.88 709 HIS A CA 1
ATOM 5708 C C . HIS A 1 709 ? 31.010 0.139 -43.957 1.00 95.88 709 HIS A C 1
ATOM 5710 O O . HIS A 1 709 ? 32.214 0.150 -44.218 1.00 95.88 709 HIS A O 1
ATOM 5716 N N . LYS A 1 710 ? 30.492 -0.730 -43.079 1.00 95.38 710 LYS A N 1
ATOM 5717 C CA . LYS A 1 710 ? 31.308 -1.718 -42.356 1.00 95.38 710 LYS A CA 1
ATOM 5718 C C . LYS A 1 710 ? 32.043 -2.671 -43.309 1.00 95.38 710 LYS A C 1
ATOM 5720 O O . LYS A 1 710 ? 33.227 -2.939 -43.112 1.00 95.38 710 LYS A O 1
ATOM 5725 N N . PHE A 1 711 ? 31.382 -3.154 -44.365 1.00 95.81 711 PHE A N 1
ATOM 5726 C CA . PHE A 1 711 ? 32.026 -3.979 -45.397 1.00 95.81 711 PHE A CA 1
ATOM 5727 C C . PHE A 1 711 ? 33.152 -3.228 -46.120 1.00 95.81 711 PHE A C 1
ATOM 5729 O O . PHE A 1 711 ? 34.238 -3.780 -46.289 1.00 95.81 711 PHE A O 1
ATOM 5736 N N . GLN A 1 712 ? 32.926 -1.969 -46.499 1.00 94.75 712 GLN A N 1
ATOM 5737 C CA . GLN A 1 712 ? 33.939 -1.127 -47.146 1.00 94.75 712 GLN A CA 1
ATOM 5738 C C . GLN A 1 712 ? 35.149 -0.876 -46.232 1.00 94.75 712 GLN A C 1
ATOM 5740 O O . GLN A 1 712 ? 36.285 -0.897 -46.701 1.00 94.75 712 GLN A O 1
ATOM 5745 N N . GLN A 1 713 ? 34.928 -0.704 -44.925 1.00 93.88 713 GLN A N 1
ATOM 5746 C CA . GLN A 1 713 ? 36.000 -0.570 -43.935 1.00 93.88 713 GLN A CA 1
ATOM 5747 C C . GLN A 1 713 ? 36.793 -1.870 -43.743 1.00 93.88 713 GLN A C 1
ATOM 5749 O O . GLN A 1 713 ? 38.019 -1.841 -43.651 1.00 93.88 713 GLN A O 1
ATOM 5754 N N . PHE A 1 714 ? 36.111 -3.018 -43.688 1.00 94.62 714 PHE A N 1
ATOM 5755 C CA . PHE A 1 714 ? 36.758 -4.315 -43.462 1.00 94.62 714 PHE A CA 1
ATOM 5756 C C . PHE A 1 714 ? 37.539 -4.786 -44.697 1.00 94.62 714 PHE A C 1
ATOM 5758 O O . PHE A 1 714 ? 38.586 -5.425 -44.565 1.00 94.62 714 PHE A O 1
ATOM 5765 N N . PHE A 1 715 ? 37.063 -4.435 -45.894 1.00 93.69 715 PHE A N 1
ATOM 5766 C CA . PHE A 1 715 ? 37.616 -4.871 -47.176 1.00 93.69 715 PHE A CA 1
ATOM 5767 C C . PHE A 1 715 ? 37.872 -3.680 -48.120 1.00 93.69 715 PHE A C 1
ATOM 5769 O O . PHE A 1 715 ? 37.289 -3.608 -49.201 1.00 93.69 715 PHE A O 1
ATOM 5776 N N . PRO A 1 716 ? 38.799 -2.762 -47.788 1.00 89.88 716 PRO A N 1
ATOM 5777 C CA . PRO A 1 716 ? 38.995 -1.508 -48.531 1.00 89.88 716 PRO A CA 1
ATOM 5778 C C . PRO A 1 716 ? 39.540 -1.695 -49.957 1.00 89.88 716 PRO A C 1
ATOM 5780 O O . PRO A 1 716 ? 39.567 -0.755 -50.746 1.00 89.88 716 PRO A O 1
ATOM 5783 N N . LYS A 1 717 ? 40.015 -2.901 -50.292 1.00 88.75 717 LYS A N 1
ATOM 5784 C CA . LYS A 1 717 ? 40.521 -3.263 -51.627 1.00 88.75 717 LYS A CA 1
ATOM 5785 C C . LYS A 1 717 ? 39.452 -3.899 -52.527 1.00 88.75 717 LYS A C 1
ATOM 5787 O O . LYS A 1 717 ? 39.766 -4.252 -53.662 1.00 88.75 717 LYS A O 1
ATOM 5792 N N . GLU A 1 718 ? 38.231 -4.087 -52.030 1.00 90.75 718 GLU A N 1
ATOM 5793 C CA . GLU A 1 718 ? 37.104 -4.662 -52.768 1.00 90.75 718 GLU A CA 1
ATOM 5794 C C . GLU A 1 718 ? 35.971 -3.632 -52.901 1.00 90.75 718 GLU A C 1
ATOM 5796 O O . GLU A 1 718 ? 35.741 -2.812 -52.015 1.00 90.75 718 GLU A O 1
ATOM 5801 N N . GLY A 1 719 ? 35.259 -3.655 -54.027 1.00 91.12 719 GLY A N 1
ATOM 5802 C CA . GLY A 1 719 ? 34.102 -2.794 -54.256 1.00 91.12 719 GLY A CA 1
ATOM 5803 C C . GLY A 1 719 ? 32.825 -3.416 -53.698 1.00 91.12 719 GLY A C 1
ATOM 5804 O O . GLY A 1 719 ? 32.507 -4.565 -54.010 1.00 91.12 719 GLY A O 1
ATOM 5805 N N . PHE A 1 720 ? 32.054 -2.645 -52.930 1.00 94.12 720 PHE A N 1
ATOM 5806 C CA . PHE A 1 720 ? 30.740 -3.050 -52.425 1.00 94.12 720 PHE A CA 1
ATOM 5807 C C . PHE A 1 720 ? 29.677 -2.041 -52.839 1.00 94.12 720 PHE A C 1
ATOM 5809 O O . PHE A 1 720 ? 29.871 -0.834 -52.697 1.00 94.12 720 PHE A O 1
ATOM 5816 N N . ALA A 1 721 ? 28.544 -2.546 -53.319 1.00 93.31 721 ALA A N 1
ATOM 5817 C CA . ALA A 1 721 ? 27.374 -1.741 -53.647 1.00 93.31 721 ALA A CA 1
ATOM 5818 C C . ALA A 1 721 ? 26.092 -2.453 -53.212 1.00 93.31 721 ALA A C 1
ATOM 5820 O O . ALA A 1 721 ? 26.028 -3.684 -53.213 1.00 93.31 721 ALA A O 1
ATOM 5821 N N . ILE A 1 722 ? 25.046 -1.698 -52.885 1.00 93.31 722 ILE A N 1
ATOM 5822 C CA . ILE A 1 722 ? 23.739 -2.294 -52.599 1.00 93.31 722 ILE A CA 1
ATOM 5823 C C . ILE A 1 722 ? 23.150 -2.888 -53.882 1.00 93.31 722 ILE A C 1
ATOM 5825 O O . ILE A 1 722 ? 23.206 -2.306 -54.968 1.00 93.31 722 ILE A O 1
ATOM 5829 N N . GLN A 1 723 ? 22.609 -4.097 -53.769 1.00 88.88 723 GLN A N 1
ATOM 5830 C CA . GLN A 1 723 ? 21.899 -4.758 -54.849 1.00 88.88 723 GLN A CA 1
ATOM 5831 C C . GLN A 1 723 ? 20.553 -4.064 -55.065 1.00 88.88 723 GLN A C 1
ATOM 5833 O O . GLN A 1 723 ? 19.702 -4.089 -54.181 1.00 88.88 723 GLN A O 1
ATOM 5838 N N . ALA A 1 724 ? 20.338 -3.508 -56.260 1.00 74.50 724 ALA A N 1
ATOM 5839 C CA . ALA A 1 724 ? 19.040 -2.956 -56.636 1.00 74.50 724 ALA A CA 1
ATOM 5840 C C . ALA A 1 724 ? 17.916 -4.002 -56.450 1.00 74.50 724 ALA A C 1
ATOM 5842 O O . ALA A 1 724 ? 18.146 -5.194 -56.719 1.00 74.50 724 ALA A O 1
ATOM 5843 N N . PRO A 1 725 ? 16.707 -3.589 -56.022 1.00 64.69 725 PRO A N 1
ATOM 5844 C CA . PRO A 1 725 ? 15.567 -4.488 -55.951 1.00 64.69 725 PRO A CA 1
ATOM 5845 C C . PRO A 1 725 ? 15.361 -5.140 -57.321 1.00 64.69 725 PRO A C 1
ATOM 5847 O O . PRO A 1 725 ? 15.406 -4.470 -58.353 1.00 64.69 725 PRO A O 1
ATOM 5850 N N . LYS A 1 726 ? 15.162 -6.463 -57.359 1.00 55.50 726 LYS A N 1
ATOM 5851 C CA . LYS A 1 726 ? 14.731 -7.103 -58.606 1.00 55.50 726 LYS A CA 1
ATOM 5852 C C . LYS A 1 726 ? 13.350 -6.536 -58.931 1.00 55.50 726 LYS A C 1
ATOM 5854 O O . LYS A 1 726 ? 12.455 -6.683 -58.103 1.00 55.50 726 LYS A O 1
ATOM 5859 N N . ALA A 1 727 ? 13.192 -5.920 -60.104 1.00 38.88 727 ALA A N 1
ATOM 5860 C CA . ALA A 1 727 ? 11.869 -5.609 -60.633 1.00 38.88 727 ALA A CA 1
ATOM 5861 C C . ALA A 1 727 ? 11.008 -6.887 -60.566 1.00 38.88 727 ALA A C 1
ATOM 5863 O O . ALA A 1 727 ? 11.540 -7.971 -60.854 1.00 38.88 727 ALA A O 1
ATOM 5864 N N . PRO A 1 728 ? 9.738 -6.805 -60.131 1.00 36.03 728 PRO A N 1
ATOM 5865 C CA . PRO A 1 728 ? 8.869 -7.970 -60.128 1.00 36.03 728 PRO A CA 1
ATOM 5866 C C . PRO A 1 728 ? 8.836 -8.533 -61.548 1.00 36.03 728 PRO A C 1
ATOM 5868 O O . PRO A 1 728 ? 8.709 -7.779 -62.512 1.00 36.03 728 PRO A O 1
ATOM 5871 N N . ALA A 1 729 ? 9.031 -9.846 -61.676 1.00 35.41 729 ALA A N 1
ATOM 5872 C CA . ALA A 1 729 ? 8.857 -10.509 -62.957 1.00 35.41 729 ALA A CA 1
ATOM 5873 C C . ALA A 1 729 ? 7.428 -10.202 -63.419 1.00 35.41 729 ALA A C 1
ATOM 5875 O O . ALA A 1 729 ? 6.478 -10.543 -62.715 1.00 35.41 729 ALA A O 1
ATOM 5876 N N . SER A 1 730 ? 7.288 -9.497 -64.542 1.00 33.91 730 SER A N 1
ATOM 5877 C CA . SER A 1 730 ? 6.010 -9.388 -65.234 1.00 33.91 730 SER A CA 1
ATOM 5878 C C . SER A 1 730 ? 5.508 -10.809 -65.474 1.00 33.91 730 SER A C 1
ATOM 5880 O O . SER A 1 730 ? 6.247 -11.614 -66.047 1.00 33.91 730 SER A O 1
ATOM 5882 N N . LEU A 1 731 ? 4.322 -11.094 -64.931 1.00 34.34 731 LEU A N 1
ATOM 5883 C CA . LEU A 1 731 ? 3.590 -12.349 -65.096 1.00 34.34 731 LEU A CA 1
ATOM 5884 C C . LEU A 1 731 ? 3.461 -12.738 -66.569 1.00 34.34 731 LEU A C 1
ATOM 5886 O O . LEU A 1 731 ? 3.245 -11.819 -67.394 1.00 34.34 731 LEU A O 1
#

Nearest PDB structures (foldseek):
  5gkh-assembly1_B  TM=3.700E-01  e=2.402E-02  Thermococcus kodakarensis KOD1
  6ib8-assembly1_B  TM=1.786E-01  e=1.207E+00  Escherichia coli

Secondary structure (DSSP, 8-state):
----SEEEEE--HHHHHHHHHHHH-TTS--GGG-HHHHHHHHHHHHTT--EEEEEEEE--HHHHHHHHHTGGGSTT---S-EEEEEEESS---HHHHHHHHTT-TTHHHHHHHHHHHEEEEEEE-S-SSS-EEEEEEPPPPPPB-SS-EEEE--EEEEEEETTEEEEEEE--B---BTTTB-HHHHHHHHHHHH-TTS-GGGPPPHHHHHHHHH--SS----PSS-S---HHHHHHHHHHTT-EEEEEE-TT--HHHHHHHHHHHHHTT--EEEEEEEEE-SSTT----EEEEEEEEEEEEEEESSSEEEEEEETTTEEEEEEEEEE-TT-EETTEEPSSSEEEEEE-B-TTS-BPPP-EEEEEEEEEEEE-TT--S-HHHHHHHHHHHHHHHHHHHHHH-TT----HHHHEEEEEEEEEHHHHHHHHHHPPPB-----GGG--HHHHHHHHHTTTT-TT-------GGGGSPPHHHHHHHHHHHHHHHHS---SEEEEEEEEETTEEEEEEEEESSS--SS--EEEEEESBTTHHHHHHHHHHT-TTTTT----TT--HHHHHHHHH-----HHHHHHHHH-S-B--S---GGGEETTEE---TT-EEESS--SS-GGGSSGGGTTT--EEEEEEETTS-EEEEPPPEEEETTEEEE-TTHHHHTT--EEEEEEEEEEETTEEEE----TTTTSS-TTHHHHHHHHHHHHHHH-TTSEEEEPPPPPPPP-

Organism: NCBI:txid2293832

Foldseek 3Di:
DPPDQKDKDFQDLVVVQVLLCVQQHPVQPDPSVAQASVQVSLVLVVLQWTMKMKGWQDQDPQQLVVCVVPVVPDDPRSDRGKMKIWTFNDDDDPVLVVCLLVVHPCNVVSLVNRQVGTQWMWIAGNDSPFGTAKTWGADDDFDDDPQKGKDFQWDWDWDQDSNRTHIHTGQIAGAADQQQAEQLLRQLLSQLSLQPPRDPVPRHHSNLLQVQLVDDDDDDPDDPPDRDGDPSSSQSSLVVVVWHKDKDWCQPPDPVNVLLVLQQQLQQSWKKKFKFWKWFAPDFPGQATDTPGIGIKIFGIWMDHVFTWTFIRGSSHGGGWIWGKDASVSHDYPNHGDRDRIWTFTWGQDSVRDIDGGRMTTDGTMMMIIHHNQQAADPLQVVVQLVVLLVVLQVLCCVVCVPDPDRQSVQKDKHKYKAFVVVVLVVLVPADEAADDPDPVPDDPVVVVVVVVVQPPDPPDDDDPDDPVNRDDDPVLRVVLVVVSVCSNPDDADGIWTWMFMGGNNHTFKIWTFHSRDDDPLQGTPAIHGRYPHNNCVSLVSLQPPPCLCVDDDDPSYNNNNVSCRSNDDPPDLQVVCCVQQNHWFFFPDADPLQDDPNFGAAAPFKDWAPAQPPDAPCPSGVVSPDDCQKWKWFQASSRIIIIGRFAWDADPNDTHTNADCNNRSRHTTAFIFMWGDDDVLEIETERPDPGHQPPDPPSVSSRVSVQVVVCRNRVSGHYDYDDDDDPPDD

Solvent-accessible surface area (backbone atoms only — not comparable to full-atom values): 40416 Å² total; per-residue (Å²): 127,90,68,71,73,51,50,64,40,66,55,46,76,69,46,58,48,48,57,53,28,75,74,70,38,82,88,46,60,79,53,79,79,36,60,38,52,53,40,50,50,35,54,38,53,75,66,48,44,38,16,33,38,39,39,59,75,33,78,47,71,48,58,38,53,36,27,66,76,51,46,69,79,43,87,88,58,69,65,62,53,20,32,36,39,36,36,22,47,41,90,62,49,67,64,61,52,48,38,42,78,68,63,39,98,58,16,72,61,50,51,52,52,49,45,76,26,41,38,29,37,38,29,36,42,60,35,79,87,52,24,48,33,65,24,34,45,50,64,76,88,66,63,72,56,99,74,30,48,38,48,70,64,63,43,82,44,81,42,74,59,97,81,44,84,37,59,29,50,15,47,58,33,48,44,41,35,81,58,56,18,25,49,48,33,46,16,50,48,36,35,51,56,46,32,80,89,47,57,77,88,72,58,65,31,45,45,50,43,40,50,50,32,62,73,72,90,80,90,75,86,76,56,86,70,53,70,75,68,56,72,68,32,52,51,45,26,42,47,70,72,62,36,24,76,43,79,45,76,39,70,88,58,52,68,67,60,52,51,52,53,50,51,26,34,46,72,36,54,34,31,36,35,41,33,24,44,33,22,40,30,90,39,70,94,48,49,50,46,43,81,76,45,78,49,36,27,18,40,41,25,42,34,42,53,102,50,58,34,35,23,24,39,36,54,78,38,37,68,67,35,42,27,33,68,37,73,33,78,81,35,32,44,96,88,35,67,60,94,47,73,40,28,37,28,39,30,49,67,39,88,88,69,49,72,46,70,45,39,39,35,33,36,66,42,39,38,38,34,67,41,58,62,60,52,62,46,58,66,64,35,59,51,47,19,50,53,50,49,50,53,46,53,44,53,45,47,48,69,78,40,71,86,56,85,74,62,69,50,77,39,47,49,74,49,50,30,57,42,46,45,69,61,53,45,57,51,58,69,73,55,71,86,38,73,71,66,80,72,74,83,79,58,51,80,67,57,54,54,49,62,60,57,72,64,74,84,47,101,81,66,76,88,78,84,78,52,89,79,70,70,62,84,48,72,66,56,51,54,48,51,53,49,50,51,53,49,60,66,69,53,91,75,64,62,38,26,38,37,34,40,31,24,48,74,84,40,65,10,30,37,40,29,30,48,17,50,56,82,81,84,62,72,40,48,74,46,73,49,72,46,12,65,39,56,20,44,57,59,50,48,52,55,67,67,40,86,60,58,88,66,57,68,84,51,92,66,43,41,48,48,18,44,44,43,65,72,67,60,70,82,79,46,69,66,52,53,40,30,74,46,34,40,60,80,28,60,62,92,70,86,53,77,73,35,51,49,97,93,38,73,40,62,44,90,56,44,42,78,36,87,64,58,75,84,53,58,78,54,68,76,35,81,87,36,54,90,75,66,50,56,34,35,39,34,29,35,75,88,66,28,46,32,41,22,63,73,50,71,44,78,54,100,90,40,82,40,71,34,55,70,50,18,60,56,61,68,49,49,19,16,38,22,18,37,38,37,59,71,56,93,59,26,37,28,38,48,52,71,24,94,51,36,32,71,82,54,94,59,44,69,61,30,44,51,45,49,50,52,50,50,42,66,34,31,74,88,40,49,75,43,77,52,75,80,77,73,78,77,80,128

Mean predicted aligned error: 12.21 Å

InterPro domains:
  IPR039564 Peptidase C39-like [PF13529] (174-314)

pLDDT: mean 85.03, std 14.81, range [26.78, 98.69]

Radius of gyration: 35.76 Å; Cα contacts (8 Å, |Δi|>4): 1360; chains: 1; bounding box: 82×78×104 Å

Sequence (731 aa):
MPMTPYLVSQFAQSTMTNLVRECFGYDFPDILTKRQVGYIFNYLNRLDAKNVLLEFEYVDKDFLEDFSRYYAKRYGNDGHKCARMHFFACPLDHGMVSEILAGGPEAEKLMRTLQASYLGFMVIKPLPKTFIGKTCLKVMEDESTNEKRKRRLSRQYKVDLFGISLSVESLAFQEQDKVIAACATTAIWSALHALQWHSIRSVHSCSEITMNALNDRNGSSNSFPNTELNAEQMLRSIDAEGLRHHQENLRGTDEKRFFETVVSHIDSQLPLIFIGDVHSLGGPGKNRPKREGDHAICIVGYKQDHEQILYIHDDRLGPYVRAKLIPTAGYSTKRKQMREVWALGLQTMNPDGTWSDPVELFEPDVLIVPTDKKVRLPFYYALETCDRIKQQVAQDWKTWFPADEYNIVEGISFRIRLREISHIRQEVRTQSFAFNAPDLSELNSEEKAEAEKGVSNNPNATEITASSDDLEPSEEQIKQWEKDKVRFLTKGFARFQWEAQFFYEGTPAFKAFIDATDVPQGDAVSAVFTDDMFYGNVVLNLLLSNHTAKSFKAKDGQFFPSFMRRLVEKDTSMDRYLDETYGELRAPLYLKEQEIREQDIFKNPTAVCLYDAPRIPIVELNTKFTRGASYLIWTISKDGALIIGKELTVKINGRLEKCGHPSITGFKPARIAGELHKAGKGNWKINSKSGRYSGDYPNTDELLQNALHKFQQFFPKEGFAIQAPKAPASL